Protein 2BGO (pdb70)

Secondary structure (DSSP, 8-state):
-EEEEGGGSEEETT-EE-SS-EE--STT-EEEEEE---SSEEEEEEEEE---SSEEEEEEEETTEEEEEEEES--S-EEEEEEEEE-SS-EEEEEE--SSS----EEEEEEEEE--

Structure (mmCIF, N/CA/C/O backbone):
data_2BGO
#
_entry.id   2BGO
#
_cell.length_a   1.000
_cell.length_b   1.000
_cell.length_c   1.000
_cell.angle_alpha   90.00
_cell.angle_beta   90.00
_cell.angle_gamma   90.00
#
_symmetry.space_group_name_H-M   'P 1'
#
loop_
_atom_site.group_PDB
_atom_site.id
_atom_site.type_symbol
_atom_site.label_atom_id
_atom_site.label_alt_id
_atom_site.label_comp_id
_atom_site.label_asym_id
_atom_site.label_entity_id
_atom_site.label_seq_id
_atom_site.pdbx_PDB_ins_code
_atom_site.Cartn_x
_atom_site.Cartn_y
_atom_site.Cartn_z
_atom_site.occupancy
_atom_site.B_iso_or_equiv
_atom_site.auth_seq_id
_atom_site.auth_comp_id
_atom_site.auth_asym_id
_atom_site.auth_atom_id
_atom_site.pdbx_PDB_model_num
ATOM 1 N N . SER A 1 8 ? 7.529 -8.388 2.938 1.00 0.00 8 SER A N 1
ATOM 2 C CA . SER A 1 8 ? 7.237 -6.992 2.623 1.00 0.00 8 SER A CA 1
ATOM 3 C C . SER A 1 8 ? 7.944 -6.552 1.343 1.00 0.00 8 SER A C 1
ATOM 4 O O . SER A 1 8 ? 9.163 -6.674 1.223 1.00 0.00 8 SER A O 1
ATOM 12 N N . TRP A 1 9 ? 7.173 -6.030 0.391 1.00 0.00 9 TRP A N 1
ATOM 13 C CA . TRP A 1 9 ? 7.734 -5.562 -0.877 1.00 0.00 9 TRP A CA 1
ATOM 14 C C . TRP A 1 9 ? 7.252 -4.157 -1.208 1.00 0.00 9 TRP A C 1
ATOM 15 O O . TRP A 1 9 ? 6.125 -3.785 -0.890 1.00 0.00 9 TRP A O 1
ATOM 36 N N . THR A 1 10 ? 8.113 -3.385 -1.863 1.00 0.00 10 THR A N 1
ATOM 37 C CA . THR A 1 10 ? 7.774 -2.023 -2.253 1.00 0.00 10 THR A CA 1
ATOM 38 C C . THR A 1 10 ? 7.268 -1.990 -3.689 1.00 0.00 10 THR A C 1
ATOM 39 O O . THR A 1 10 ? 8.056 -1.962 -4.634 1.00 0.00 10 THR A O 1
ATOM 50 N N . TYR A 1 11 ? 5.950 -1.992 -3.850 1.00 0.00 11 TYR A N 1
ATOM 51 C CA . TYR A 1 11 ? 5.350 -1.960 -5.176 1.00 0.00 11 TYR A CA 1
ATOM 52 C C . TYR A 1 11 ? 5.468 -0.563 -5.777 1.00 0.00 11 TYR A C 1
ATOM 53 O O . TYR A 1 11 ? 4.653 0.313 -5.492 1.00 0.00 11 TYR A O 1
ATOM 71 N N . THR A 1 12 ? 6.486 -0.357 -6.610 1.00 0.00 12 THR A N 1
ATOM 72 C CA . THR A 1 12 ? 6.701 0.941 -7.245 1.00 0.00 12 THR A CA 1
ATOM 73 C C . THR A 1 12 ? 5.419 1.432 -7.916 1.00 0.00 12 THR A C 1
ATOM 74 O O . THR A 1 12 ? 4.759 0.680 -8.634 1.00 0.00 12 THR A O 1
ATOM 85 N N . ALA A 1 13 ? 5.060 2.687 -7.665 1.00 0.00 13 ALA A N 1
ATOM 86 C CA . ALA A 1 13 ? 3.844 3.261 -8.233 1.00 0.00 13 ALA A CA 1
ATOM 87 C C . ALA A 1 13 ? 3.967 3.500 -9.734 1.00 0.00 13 ALA A C 1
ATOM 88 O O . ALA A 1 13 ? 2.960 3.680 -10.419 1.00 0.00 13 ALA A O 1
ATOM 95 N N . ALA A 1 14 ? 5.190 3.494 -10.251 1.00 0.00 14 ALA A N 1
ATOM 96 C CA . ALA A 1 14 ? 5.396 3.703 -11.677 1.00 0.00 14 ALA A CA 1
ATOM 97 C C . ALA A 1 14 ? 4.895 2.505 -12.472 1.00 0.00 14 ALA A C 1
ATOM 98 O O . ALA A 1 14 ? 4.475 2.641 -13.621 1.00 0.00 14 ALA A O 1
ATOM 105 N N . SER A 1 15 ? 4.915 1.336 -11.841 1.00 0.00 15 SER A N 1
ATOM 106 C CA . SER A 1 15 ? 4.433 0.121 -12.480 1.00 0.00 15 SER A CA 1
ATOM 107 C C . SER A 1 15 ? 2.907 0.071 -12.415 1.00 0.00 15 SER A C 1
ATOM 108 O O . SER A 1 15 ? 2.273 -0.781 -13.036 1.00 0.00 15 SER A O 1
ATOM 116 N N . ALA A 1 16 ? 2.330 1.003 -11.656 1.00 0.00 16 ALA A N 1
ATOM 117 C CA . ALA A 1 16 ? 0.886 1.091 -11.498 1.00 0.00 16 ALA A CA 1
ATOM 118 C C . ALA A 1 16 ? 0.280 1.989 -12.571 1.00 0.00 16 ALA A C 1
ATOM 119 O O . ALA A 1 16 ? 0.966 2.399 -13.508 1.00 0.00 16 ALA A O 1
ATOM 126 N N . SER A 1 17 ? -1.004 2.297 -12.428 1.00 0.00 17 SER A N 1
ATOM 127 C CA . SER A 1 17 ? -1.691 3.153 -13.385 1.00 0.00 17 SER A CA 1
ATOM 128 C C . SER A 1 17 ? -1.949 4.533 -12.786 1.00 0.00 17 SER A C 1
ATOM 129 O O . SER A 1 17 ? -2.853 4.707 -11.969 1.00 0.00 17 SER A O 1
ATOM 137 N N . ILE A 1 18 ? -1.151 5.510 -13.202 1.00 0.00 18 ILE A N 1
ATOM 138 C CA . ILE A 1 18 ? -1.292 6.876 -12.712 1.00 0.00 18 ILE A CA 1
ATOM 139 C C . ILE A 1 18 ? -2.418 7.593 -13.459 1.00 0.00 18 ILE A C 1
ATOM 140 O O . ILE A 1 18 ? -2.208 8.144 -14.540 1.00 0.00 18 ILE A O 1
ATOM 156 N N . THR A 1 19 ? -3.613 7.574 -12.877 1.00 0.00 19 THR A N 1
ATOM 157 C CA . THR A 1 19 ? -4.771 8.216 -13.489 1.00 0.00 19 THR A CA 1
ATOM 158 C C . THR A 1 19 ? -4.918 9.652 -12.999 1.00 0.00 19 THR A C 1
ATOM 159 O O . THR A 1 19 ? -4.923 9.909 -11.796 1.00 0.00 19 THR A O 1
ATOM 170 N N . ALA A 1 20 ? -5.038 10.586 -13.940 1.00 0.00 20 ALA A N 1
ATOM 171 C CA . ALA A 1 20 ? -5.186 11.999 -13.602 1.00 0.00 20 ALA A CA 1
ATOM 172 C C . ALA A 1 20 ? -6.235 12.197 -12.508 1.00 0.00 20 ALA A C 1
ATOM 173 O O . ALA A 1 20 ? -7.215 11.454 -12.442 1.00 0.00 20 ALA A O 1
ATOM 180 N N . PRO A 1 21 ? -6.045 13.195 -11.622 1.00 0.00 21 PRO A N 1
ATOM 181 C CA . PRO A 1 21 ? -4.894 14.111 -11.654 1.00 0.00 21 PRO A CA 1
ATOM 182 C C . PRO A 1 21 ? -3.593 13.476 -11.162 1.00 0.00 21 PRO A C 1
ATOM 183 O O . PRO A 1 21 ? -2.594 14.172 -10.980 1.00 0.00 21 PRO A O 1
ATOM 194 N N . ALA A 1 22 ? -3.597 12.162 -10.949 1.00 0.00 22 ALA A N 1
ATOM 195 C CA . ALA A 1 22 ? -2.398 11.476 -10.483 1.00 0.00 22 ALA A CA 1
ATOM 196 C C . ALA A 1 22 ? -1.260 11.667 -11.475 1.00 0.00 22 ALA A C 1
ATOM 197 O O . ALA A 1 22 ? -1.479 11.701 -12.686 1.00 0.00 22 ALA A O 1
ATOM 204 N N . GLN A 1 23 ? -0.047 11.802 -10.958 1.00 0.00 23 GLN A N 1
ATOM 205 C CA . GLN A 1 23 ? 1.119 12.003 -11.807 1.00 0.00 23 GLN A CA 1
ATOM 20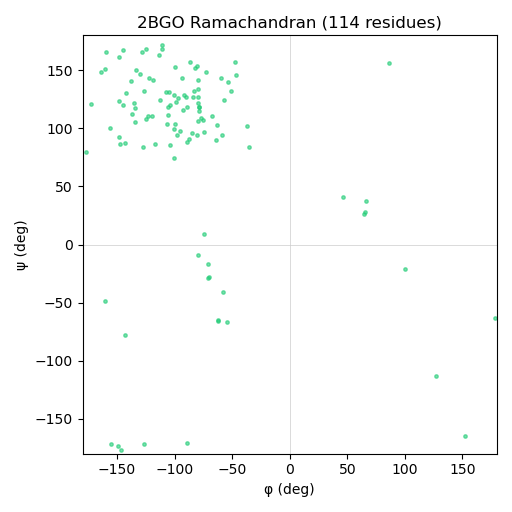6 C C . GLN A 1 23 ? 2.347 11.304 -11.239 1.00 0.00 23 GLN A C 1
ATOM 207 O O . GLN A 1 23 ? 2.783 11.595 -10.125 1.00 0.00 23 GLN A O 1
ATOM 221 N N . LEU A 1 24 ? 2.901 10.380 -12.016 1.00 0.00 24 LEU A N 1
ATOM 222 C CA . LEU A 1 24 ? 4.077 9.635 -11.604 1.00 0.00 24 LEU A CA 1
ATOM 223 C C . LEU A 1 24 ? 5.343 10.466 -11.793 1.00 0.00 24 LEU A C 1
ATOM 224 O O . LEU A 1 24 ? 5.718 10.798 -12.918 1.00 0.00 24 LEU A O 1
ATOM 240 N N . VAL A 1 25 ? 5.998 10.795 -10.685 1.00 0.00 25 VAL A N 1
ATOM 241 C CA . VAL A 1 25 ? 7.224 11.584 -10.725 1.00 0.00 25 VAL A CA 1
ATOM 242 C C . VAL A 1 25 ? 8.286 10.986 -9.810 1.00 0.00 25 VAL A C 1
ATOM 243 O O . VAL A 1 25 ? 8.098 10.904 -8.596 1.00 0.00 25 VAL A O 1
ATOM 256 N N . GLY A 1 26 ? 9.401 10.566 -10.400 1.00 0.00 26 GLY A N 1
ATOM 257 C CA . GLY A 1 26 ? 10.473 9.977 -9.620 1.00 0.00 26 GLY A CA 1
ATOM 258 C C . GLY A 1 26 ? 10.074 8.651 -9.004 1.00 0.00 26 GLY A C 1
ATOM 259 O O . GLY A 1 26 ? 10.459 8.341 -7.877 1.00 0.00 26 GLY A O 1
ATOM 263 N N . ASN A 1 27 ? 9.298 7.868 -9.746 1.00 0.00 27 ASN A N 1
ATOM 264 C CA . ASN A 1 27 ? 8.840 6.567 -9.270 1.00 0.00 27 ASN A CA 1
ATOM 265 C C . ASN A 1 27 ? 7.902 6.721 -8.076 1.00 0.00 27 ASN A C 1
ATOM 266 O O . ASN A 1 27 ? 7.809 5.832 -7.230 1.00 0.00 27 ASN A O 1
ATOM 277 N N . VAL A 1 28 ? 7.209 7.855 -8.014 1.00 0.00 28 VAL A N 1
ATOM 278 C CA . VAL A 1 28 ? 6.281 8.124 -6.923 1.00 0.00 28 VAL A CA 1
ATOM 279 C C . VAL A 1 28 ? 4.964 8.688 -7.447 1.00 0.00 28 VAL A C 1
ATOM 280 O O . VAL A 1 28 ? 4.889 9.854 -7.835 1.00 0.00 28 VAL A O 1
ATOM 293 N N . GLY A 1 29 ? 3.924 7.859 -7.448 1.00 0.00 29 GLY A N 1
ATOM 294 C CA . GLY A 1 29 ? 2.626 8.305 -7.919 1.00 0.00 29 GLY A CA 1
ATOM 295 C C . GLY A 1 29 ? 1.943 9.192 -6.908 1.00 0.00 29 GLY A C 1
ATOM 296 O O . GLY A 1 29 ? 1.480 8.721 -5.879 1.00 0.00 29 GLY A O 1
ATOM 300 N N . GLU A 1 30 ? 1.889 10.481 -7.192 1.00 0.00 30 GLU A N 1
ATOM 301 C CA . GLU A 1 30 ? 1.267 11.430 -6.276 1.00 0.00 30 GLU A CA 1
ATOM 302 C C . GLU A 1 30 ? -0.088 11.889 -6.786 1.00 0.00 30 GLU A C 1
ATOM 303 O O . GLU A 1 30 ? -0.191 12.498 -7.851 1.00 0.00 30 GLU A O 1
ATOM 315 N N . LEU A 1 31 ? -1.128 11.599 -6.012 1.00 0.00 31 LEU A N 1
ATOM 316 C CA . LEU A 1 31 ? -2.477 11.990 -6.380 1.00 0.00 31 LEU A CA 1
ATOM 317 C C . LEU A 1 31 ? -2.717 13.449 -6.016 1.00 0.00 31 LEU A C 1
ATOM 318 O O . LEU A 1 31 ? -2.075 13.979 -5.106 1.00 0.00 31 LEU A O 1
ATOM 334 N N . GLN A 1 32 ? -3.631 14.102 -6.727 1.00 0.00 32 GLN A N 1
ATOM 335 C CA . GLN A 1 32 ? -3.917 15.509 -6.464 1.00 0.00 32 GLN A CA 1
ATOM 336 C C . GLN A 1 32 ? -5.400 15.824 -6.618 1.00 0.00 32 GLN A C 1
ATOM 337 O O . GLN A 1 32 ? -5.848 16.237 -7.686 1.00 0.00 32 GLN A O 1
ATOM 351 N N . GLY A 1 33 ? -6.156 15.635 -5.544 1.00 0.00 33 GLY A N 1
ATOM 352 C CA . GLY A 1 33 ? -7.581 15.906 -5.583 1.00 0.00 33 GLY A CA 1
ATOM 353 C C . GLY A 1 33 ? -8.366 14.721 -6.098 1.00 0.00 33 GLY A C 1
ATOM 354 O O . GLY A 1 33 ? -7.825 13.883 -6.818 1.00 0.00 33 GLY A O 1
ATOM 358 N N . ALA A 1 34 ? -9.644 14.644 -5.736 1.00 0.00 34 ALA A N 1
ATOM 359 C CA . ALA A 1 34 ? -10.490 13.543 -6.181 1.00 0.00 34 ALA A CA 1
ATOM 360 C C . ALA A 1 34 ? -10.323 13.315 -7.684 1.00 0.00 34 ALA A C 1
ATOM 361 O O . ALA A 1 34 ? -9.904 14.216 -8.412 1.00 0.00 34 ALA A O 1
ATOM 368 N N . GLY A 1 35 ? -10.643 12.112 -8.141 1.00 0.00 35 GLY A N 1
ATOM 369 C CA . GLY A 1 35 ? -10.510 11.796 -9.551 1.00 0.00 35 GLY A CA 1
ATOM 370 C C . GLY A 1 35 ? -9.248 11.006 -9.856 1.00 0.00 35 GLY A C 1
ATOM 371 O O . GLY A 1 35 ? -9.160 10.345 -10.891 1.00 0.00 35 GLY A O 1
ATOM 375 N N . SER A 1 36 ? -8.267 11.078 -8.959 1.00 0.00 36 SER A N 1
ATOM 376 C CA . SER A 1 36 ? -7.007 10.366 -9.148 1.00 0.00 36 SER A CA 1
ATOM 377 C C . SER A 1 36 ? -7.140 8.911 -8.719 1.00 0.00 36 SER A C 1
ATOM 378 O O . SER A 1 36 ? -7.952 8.585 -7.853 1.00 0.00 36 SER A O 1
ATOM 386 N N . ALA A 1 37 ? -6.342 8.038 -9.325 1.00 0.00 37 ALA A N 1
ATOM 387 C CA . ALA A 1 37 ? -6.388 6.621 -8.991 1.00 0.00 37 ALA A CA 1
ATOM 388 C C . ALA A 1 37 ? -5.083 5.911 -9.329 1.00 0.00 37 ALA A C 1
ATOM 389 O O . ALA A 1 37 ? -4.845 5.534 -10.477 1.00 0.00 37 ALA A O 1
ATOM 396 N N . VAL A 1 38 ? -4.260 5.697 -8.310 1.00 0.00 38 VAL A N 1
ATOM 397 C CA . VAL A 1 38 ? -2.995 4.991 -8.481 1.00 0.00 38 VAL A CA 1
ATOM 398 C C . VAL A 1 38 ? -3.251 3.504 -8.287 1.00 0.00 38 VAL A C 1
ATOM 399 O O . VAL A 1 38 ? -3.167 2.990 -7.173 1.00 0.00 38 VAL A O 1
ATOM 412 N N . ILE A 1 39 ? -3.600 2.821 -9.370 1.00 0.00 39 ILE A N 1
ATOM 413 C CA . ILE A 1 39 ? -3.913 1.402 -9.296 1.00 0.00 39 ILE A CA 1
ATOM 414 C C . ILE A 1 39 ? -2.687 0.525 -9.513 1.00 0.00 39 ILE A C 1
ATOM 415 O O . ILE A 1 39 ? -1.971 0.661 -10.505 1.00 0.00 39 ILE A O 1
ATOM 431 N N . TRP A 1 40 ? -2.466 -0.385 -8.573 1.00 0.00 40 TRP A N 1
ATOM 432 C CA . TRP A 1 40 ? -1.344 -1.310 -8.635 1.00 0.00 40 TRP A CA 1
ATOM 433 C C . TRP A 1 40 ? -1.802 -2.679 -9.131 1.00 0.00 40 TRP A C 1
ATOM 434 O O . TRP A 1 40 ? -2.751 -3.254 -8.598 1.00 0.00 40 TRP A O 1
ATOM 455 N N . ASN A 1 41 ? -1.120 -3.201 -10.143 1.00 0.00 41 ASN A N 1
ATOM 456 C CA . ASN A 1 41 ? -1.459 -4.508 -10.694 1.00 0.00 41 ASN A CA 1
ATOM 457 C C . ASN A 1 41 ? -0.427 -5.546 -10.267 1.00 0.00 41 ASN A C 1
ATOM 458 O O . ASN A 1 41 ? 0.729 -5.493 -10.687 1.00 0.00 41 ASN A O 1
ATOM 469 N N . VAL A 1 42 ? -0.847 -6.484 -9.423 1.00 0.00 42 VAL A N 1
ATOM 470 C CA . VAL A 1 42 ? 0.052 -7.524 -8.936 1.00 0.00 42 VAL A CA 1
ATOM 471 C C . VAL A 1 42 ? -0.693 -8.832 -8.683 1.00 0.00 42 VAL A C 1
ATOM 472 O O . VAL A 1 42 ? -1.918 -8.848 -8.561 1.00 0.00 42 VAL A O 1
ATOM 485 N N . ASP A 1 43 ? 0.058 -9.926 -8.605 1.00 0.00 43 ASP A N 1
ATOM 486 C CA . ASP A 1 43 ? -0.524 -11.241 -8.366 1.00 0.00 43 ASP A CA 1
ATOM 487 C C . ASP A 1 43 ? -0.117 -11.779 -6.996 1.00 0.00 43 ASP A C 1
ATOM 488 O O . ASP A 1 43 ? 1.070 -11.878 -6.685 1.00 0.00 43 ASP A O 1
ATOM 497 N N . VAL A 1 44 ? -1.109 -12.126 -6.182 1.00 0.00 44 VAL A N 1
ATOM 498 C CA . VAL A 1 44 ? -0.852 -12.656 -4.845 1.00 0.00 44 VAL A CA 1
ATOM 499 C C . VAL A 1 44 ? 0.037 -13.899 -4.904 1.00 0.00 44 VAL A C 1
ATOM 500 O O . VAL A 1 44 ? -0.289 -14.871 -5.586 1.00 0.00 44 VAL A O 1
ATOM 513 N N . PRO A 1 45 ? 1.179 -13.882 -4.192 1.00 0.00 45 PRO A N 1
ATOM 514 C CA . PRO A 1 45 ? 2.117 -15.012 -4.175 1.00 0.00 45 PRO A CA 1
ATOM 515 C C . PRO A 1 45 ? 1.504 -16.289 -3.603 1.00 0.00 45 PRO A C 1
ATOM 516 O O . PRO A 1 45 ? 1.345 -17.281 -4.314 1.00 0.00 45 PRO A O 1
ATOM 527 N N . VAL A 1 46 ? 1.176 -16.268 -2.313 1.00 0.00 46 VAL A N 1
ATOM 528 C CA . VAL A 1 46 ? 0.598 -17.438 -1.653 1.00 0.00 46 VAL A CA 1
ATOM 529 C C . VAL A 1 46 ? -0.705 -17.103 -0.933 1.00 0.00 46 VAL A C 1
ATOM 530 O O . VAL A 1 46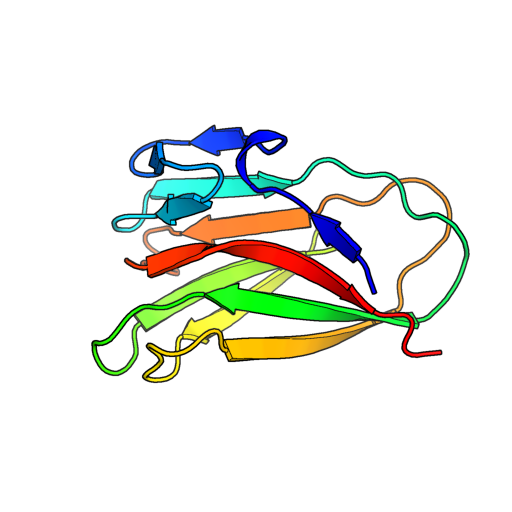 ? -1.239 -16.001 -1.063 1.00 0.00 46 VAL A O 1
ATOM 543 N N . THR A 1 47 ? -1.207 -18.071 -0.170 1.00 0.00 47 THR A N 1
ATOM 544 C CA . THR A 1 47 ? -2.442 -17.903 0.584 1.00 0.00 47 THR A CA 1
ATOM 545 C C . THR A 1 47 ? -2.141 -17.544 2.037 1.00 0.00 47 THR A C 1
ATOM 546 O O . THR A 1 47 ? -1.921 -18.423 2.870 1.00 0.00 47 THR A O 1
ATOM 557 N N . GLY A 1 48 ? -2.132 -16.249 2.335 1.00 0.00 48 GLY A N 1
ATOM 558 C CA . GLY A 1 48 ? -1.855 -15.802 3.689 1.00 0.00 48 GLY A CA 1
ATOM 559 C C . GLY A 1 48 ? -2.367 -14.400 3.952 1.00 0.00 48 GLY A C 1
ATOM 560 O O . GLY A 1 48 ? -2.706 -13.673 3.018 1.00 0.00 48 GLY A O 1
ATOM 564 N N . GLU A 1 49 ? -2.427 -14.018 5.224 1.00 0.00 49 GLU A N 1
ATOM 565 C CA . GLU A 1 49 ? -2.905 -12.692 5.596 1.00 0.00 49 GLU A CA 1
ATOM 566 C C . GLU A 1 49 ? -1.838 -11.636 5.351 1.00 0.00 49 GLU A C 1
ATOM 567 O O . GLU A 1 49 ? -0.843 -11.567 6.072 1.00 0.00 49 GLU A O 1
ATOM 579 N N . TYR A 1 50 ? -2.054 -10.806 4.337 1.00 0.00 50 TYR A N 1
ATOM 580 C CA . TYR A 1 50 ? -1.111 -9.746 4.014 1.00 0.00 50 TYR A CA 1
ATOM 581 C C . TYR A 1 50 ? -1.654 -8.404 4.481 1.00 0.00 50 TYR A C 1
ATOM 582 O O . TYR A 1 50 ? -2.726 -7.971 4.057 1.00 0.00 50 TYR A O 1
ATOM 600 N N . ARG A 1 51 ? -0.915 -7.755 5.365 1.00 0.00 51 ARG A N 1
ATOM 601 C CA . ARG A 1 51 ? -1.329 -6.469 5.898 1.00 0.00 51 ARG A CA 1
ATOM 602 C C . ARG A 1 51 ? -0.912 -5.336 4.961 1.00 0.00 51 ARG A C 1
ATOM 603 O O . ARG A 1 51 ? 0.250 -5.233 4.566 1.00 0.00 51 ARG A O 1
ATOM 624 N N . ILE A 1 52 ? -1.885 -4.508 4.591 1.00 0.00 52 ILE A N 1
ATOM 625 C CA . ILE A 1 52 ? -1.659 -3.395 3.677 1.00 0.00 52 ILE A CA 1
ATOM 626 C C . ILE A 1 52 ? -1.009 -2.201 4.364 1.00 0.00 52 ILE A C 1
ATOM 627 O O . ILE A 1 52 ? -1.577 -1.599 5.274 1.00 0.00 52 ILE A O 1
ATOM 643 N N . ASN A 1 53 ? 0.178 -1.852 3.888 1.00 0.00 53 ASN A N 1
ATOM 644 C CA . ASN A 1 53 ? 0.919 -0.715 4.409 1.00 0.00 53 ASN A CA 1
ATOM 645 C C . ASN A 1 53 ? 1.152 0.286 3.285 1.00 0.00 53 ASN A C 1
ATOM 646 O O . ASN A 1 53 ? 1.912 0.015 2.355 1.00 0.00 53 ASN A O 1
ATOM 657 N N . LEU A 1 54 ? 0.485 1.435 3.355 1.00 0.00 54 LEU A N 1
ATOM 658 C CA . LEU A 1 54 ? 0.626 2.443 2.311 1.00 0.00 54 LEU A CA 1
ATOM 659 C C . LEU A 1 54 ? 1.597 3.536 2.722 1.00 0.00 54 LEU A C 1
ATOM 660 O O . LEU A 1 54 ? 1.416 4.205 3.739 1.00 0.00 54 LEU A O 1
ATOM 676 N N . THR A 1 55 ? 2.627 3.709 1.906 1.00 0.00 55 THR A N 1
ATOM 677 C CA . THR A 1 55 ? 3.644 4.722 2.157 1.00 0.00 55 THR A CA 1
ATOM 678 C C . THR A 1 55 ? 3.292 6.018 1.435 1.00 0.00 55 THR A C 1
ATOM 679 O O . THR A 1 55 ? 3.230 6.057 0.206 1.00 0.00 55 THR A O 1
ATOM 690 N N . TRP A 1 56 ? 3.048 7.073 2.205 1.00 0.00 56 TRP A N 1
ATOM 691 C CA . TRP A 1 56 ? 2.687 8.365 1.633 1.00 0.00 56 TRP A CA 1
ATOM 692 C C . TRP A 1 56 ? 3.261 9.517 2.456 1.00 0.00 56 TRP A C 1
ATOM 693 O O . TRP A 1 56 ? 3.734 9.319 3.576 1.00 0.00 56 TRP A O 1
ATOM 714 N N . SER A 1 57 ? 3.220 10.719 1.888 1.00 0.00 57 SER A N 1
ATOM 715 C CA . SER A 1 57 ? 3.738 11.910 2.559 1.00 0.00 57 SER A CA 1
ATOM 716 C C . SER A 1 57 ? 2.952 13.151 2.148 1.00 0.00 57 SER A C 1
ATOM 717 O O . SER A 1 57 ? 3.270 13.796 1.149 1.00 0.00 57 SER A O 1
ATOM 725 N N . SER A 1 58 ? 1.926 13.482 2.925 1.00 0.00 58 SER A N 1
ATOM 726 C CA . SER A 1 58 ? 1.097 14.648 2.641 1.00 0.00 58 SER A CA 1
ATOM 727 C C . SER A 1 58 ? 0.997 15.556 3.863 1.00 0.00 58 SER A C 1
ATOM 728 O O . SER A 1 58 ? 0.038 15.477 4.631 1.00 0.00 58 SER A O 1
ATOM 736 N N . PRO A 1 59 ? 1.994 16.430 4.060 1.00 0.00 59 PRO A N 1
ATOM 737 C CA . PRO A 1 59 ? 2.022 17.355 5.198 1.00 0.00 59 PRO A CA 1
ATOM 738 C C . PRO A 1 59 ? 0.877 18.362 5.151 1.00 0.00 59 PRO A C 1
ATOM 739 O O . PRO A 1 59 ? 1.012 19.441 4.573 1.00 0.00 59 PRO A O 1
ATOM 750 N N . TYR A 1 60 ? -0.251 18.007 5.761 1.00 0.00 60 TYR A N 1
ATOM 751 C CA . TYR A 1 60 ? -1.412 18.889 5.782 1.00 0.00 60 TYR A CA 1
ATOM 752 C C . TYR A 1 60 ? -2.154 18.799 7.114 1.00 0.00 60 TYR A C 1
ATOM 753 O O . TYR A 1 60 ? -2.023 19.678 7.965 1.00 0.00 60 TYR A O 1
ATOM 771 N N . SER A 1 61 ? -2.935 17.735 7.289 1.00 0.00 61 SER A N 1
ATOM 772 C CA . SER A 1 61 ? -3.697 17.543 8.521 1.00 0.00 61 SER A CA 1
ATOM 773 C C . SER A 1 61 ? -4.539 16.272 8.454 1.00 0.00 61 SER A C 1
ATOM 774 O O . SER A 1 61 ? -4.339 15.342 9.234 1.00 0.00 61 SER A O 1
ATOM 782 N N . SER A 1 62 ? -5.483 16.238 7.521 1.00 0.00 62 SER A N 1
ATOM 783 C CA . SER A 1 62 ? -6.353 15.079 7.363 1.00 0.00 62 SER A CA 1
ATOM 784 C C . SER A 1 62 ? -7.231 15.206 6.121 1.00 0.00 62 SER A C 1
ATOM 785 O O . SER A 1 62 ? -8.009 16.152 5.988 1.00 0.00 62 SER A O 1
ATOM 793 N N . LYS A 1 63 ? -7.102 14.239 5.219 1.00 0.00 63 LYS A N 1
ATOM 794 C CA . LYS A 1 63 ? -7.881 14.217 3.984 1.00 0.00 63 LYS A CA 1
ATOM 795 C C . LYS A 1 63 ? -8.886 13.072 4.017 1.00 0.00 63 LYS A C 1
ATOM 796 O O . LYS A 1 63 ? -8.849 12.239 4.921 1.00 0.00 63 LYS A O 1
ATOM 815 N N . VAL A 1 64 ? -9.783 13.025 3.034 1.00 0.00 64 VAL A N 1
ATOM 816 C CA . VAL A 1 64 ? -10.784 11.964 2.977 1.00 0.00 64 VAL A CA 1
ATOM 817 C C . VAL A 1 64 ? -10.592 11.128 1.720 1.00 0.00 64 VAL A C 1
ATOM 818 O O . VAL A 1 64 ? -11.190 11.410 0.689 1.00 0.00 64 VAL A O 1
ATOM 831 N N . ASN A 1 65 ? -9.733 10.116 1.803 1.00 0.00 65 ASN A N 1
ATOM 832 C CA . ASN A 1 65 ? -9.440 9.269 0.650 1.00 0.00 65 ASN A CA 1
ATOM 833 C C . ASN A 1 65 ? -9.987 7.856 0.807 1.00 0.00 65 ASN A C 1
ATOM 834 O O . ASN A 1 65 ? -10.379 7.439 1.897 1.00 0.00 65 ASN A O 1
ATOM 845 N N . THR A 1 66 ? -9.970 7.118 -0.299 1.00 0.00 66 THR A N 1
ATOM 846 C CA . THR A 1 66 ? -10.419 5.734 -0.318 1.00 0.00 66 THR A CA 1
ATOM 847 C C . THR A 1 66 ? -9.291 4.851 -0.838 1.00 0.00 66 THR A C 1
ATOM 848 O O . THR A 1 66 ? -8.933 4.914 -2.014 1.00 0.00 66 THR A O 1
ATOM 859 N N . LEU A 1 67 ? -8.725 4.044 0.046 1.00 0.00 67 LEU A N 1
ATOM 860 C CA . LEU A 1 67 ? -7.627 3.162 -0.320 1.00 0.00 67 LEU A CA 1
ATOM 861 C C . LEU A 1 67 ? -8.146 1.915 -1.030 1.00 0.00 67 LEU A C 1
ATOM 862 O O . LEU A 1 67 ? -9.038 1.228 -0.532 1.00 0.00 67 LEU A O 1
ATOM 878 N N . VAL A 1 68 ? -7.589 1.641 -2.206 1.00 0.00 68 VAL A N 1
ATOM 879 C CA . VAL A 1 68 ? -7.999 0.490 -3.003 1.00 0.00 68 VAL A CA 1
ATOM 880 C C . VAL A 1 68 ? -7.032 -0.677 -2.835 1.00 0.00 68 VAL A C 1
ATOM 881 O O . VAL A 1 68 ? -5.939 -0.672 -3.396 1.00 0.00 68 VAL A O 1
ATOM 894 N N . MET A 1 69 ? -7.440 -1.678 -2.063 1.00 0.00 69 MET A N 1
ATOM 895 C CA . MET A 1 69 ? -6.601 -2.848 -1.832 1.00 0.00 69 MET A CA 1
ATOM 896 C C . MET A 1 69 ? -7.425 -4.134 -1.888 1.00 0.00 69 MET A C 1
ATOM 897 O O . MET A 1 69 ? -8.558 -4.179 -1.410 1.00 0.00 69 MET A O 1
ATOM 911 N N . ASP A 1 70 ? -6.841 -5.174 -2.482 1.00 0.00 70 ASP A N 1
ATOM 912 C CA . ASP A 1 70 ? -7.498 -6.474 -2.618 1.00 0.00 70 ASP A CA 1
ATOM 913 C C . ASP A 1 70 ? -8.940 -6.332 -3.100 1.00 0.00 70 ASP A C 1
ATOM 914 O O . ASP A 1 70 ? -9.834 -7.036 -2.631 1.00 0.00 70 ASP A O 1
ATOM 923 N N . GLY A 1 71 ? -9.156 -5.425 -4.047 1.00 0.00 71 GLY A N 1
ATOM 924 C CA . GLY A 1 71 ? -10.488 -5.219 -4.585 1.00 0.00 71 GLY A CA 1
ATOM 925 C C . GLY A 1 71 ? -11.463 -4.687 -3.552 1.00 0.00 71 GLY A C 1
ATOM 926 O O . GLY A 1 71 ? -12.670 -4.899 -3.665 1.00 0.00 71 GLY A O 1
ATOM 930 N N . THR A 1 72 ? -10.941 -3.999 -2.543 1.00 0.00 72 THR A N 1
ATOM 931 C CA . THR A 1 72 ? -11.780 -3.441 -1.489 1.00 0.00 72 THR A CA 1
ATOM 932 C C . THR A 1 72 ? -11.654 -1.926 -1.434 1.00 0.00 72 THR A C 1
ATOM 933 O O . THR A 1 72 ? -10.569 -1.373 -1.613 1.00 0.00 72 THR A O 1
ATOM 944 N N . ALA A 1 73 ? -12.772 -1.264 -1.176 1.00 0.00 73 ALA A N 1
ATOM 945 C CA . ALA A 1 73 ? -12.798 0.185 -1.085 1.00 0.00 73 ALA A CA 1
ATOM 946 C C . ALA A 1 73 ? -12.789 0.628 0.372 1.00 0.00 73 ALA A C 1
ATOM 947 O O . ALA A 1 73 ? -13.810 1.061 0.908 1.00 0.00 73 ALA A O 1
ATOM 954 N N . LEU A 1 74 ? -11.632 0.506 1.015 1.00 0.00 74 LEU A N 1
ATOM 955 C CA . LEU A 1 74 ? -11.497 0.882 2.412 1.00 0.00 74 LEU A CA 1
ATOM 956 C C . LEU A 1 74 ? -11.351 2.392 2.559 1.00 0.00 74 LEU A C 1
ATOM 957 O O . LEU A 1 74 ? -10.308 2.966 2.245 1.00 0.00 74 LEU A O 1
ATOM 973 N N . SER A 1 75 ? -12.414 3.029 3.034 1.00 0.00 75 SER A N 1
ATOM 974 C CA . SER A 1 75 ? -12.425 4.473 3.222 1.00 0.00 75 SER A CA 1
ATOM 975 C C . SER A 1 75 ? -11.775 4.859 4.547 1.00 0.00 75 SER A C 1
ATOM 976 O O . SER A 1 75 ? -12.084 4.287 5.593 1.00 0.00 75 SER A O 1
ATOM 984 N N . TYR A 1 76 ? -10.876 5.834 4.492 1.00 0.00 76 TYR A N 1
ATOM 985 C CA . TYR A 1 76 ? -10.180 6.303 5.682 1.00 0.00 76 TYR A CA 1
ATOM 986 C C . TYR A 1 76 ? -9.598 7.694 5.451 1.00 0.00 76 TYR A C 1
ATOM 987 O O . TYR A 1 76 ? -9.268 8.061 4.321 1.00 0.00 76 TYR A O 1
ATOM 1005 N N . ALA A 1 77 ? -9.477 8.468 6.523 1.00 0.00 77 ALA A N 1
ATOM 1006 C CA . ALA A 1 77 ? -8.938 9.817 6.426 1.00 0.00 77 ALA A CA 1
ATOM 1007 C C . ALA A 1 77 ? -7.421 9.817 6.585 1.00 0.00 77 ALA A C 1
ATOM 1008 O O . ALA A 1 77 ? -6.894 9.416 7.622 1.00 0.00 77 ALA A O 1
ATOM 1015 N N . PHE A 1 78 ? -6.724 10.270 5.547 1.00 0.00 78 PHE A N 1
ATOM 1016 C CA . PHE A 1 78 ? -5.266 10.323 5.567 1.00 0.00 78 PHE A CA 1
ATOM 1017 C C . PHE A 1 78 ? -4.767 11.187 6.723 1.00 0.00 78 PHE A C 1
ATOM 1018 O O . PHE A 1 78 ? -4.653 12.406 6.597 1.00 0.00 78 PHE A O 1
ATOM 1035 N N . ALA A 1 79 ? -4.475 10.544 7.851 1.00 0.00 79 ALA A N 1
ATOM 1036 C CA . ALA A 1 79 ? -3.993 11.247 9.037 1.00 0.00 79 ALA A CA 1
ATOM 1037 C C . ALA A 1 79 ? -2.780 12.116 8.725 1.00 0.00 79 ALA A C 1
ATOM 1038 O O . ALA A 1 79 ? -1.897 11.714 7.970 1.00 0.00 79 ALA A O 1
ATOM 1045 N N . GLU A 1 80 ? -2.743 13.307 9.323 1.00 0.00 80 GLU A N 1
ATOM 1046 C CA . GLU A 1 80 ? -1.637 14.248 9.125 1.00 0.00 80 GLU A CA 1
ATOM 1047 C C . GLU A 1 80 ? -0.297 13.522 9.027 1.00 0.00 80 GLU A C 1
ATOM 1048 O O . GLU A 1 80 ? 0.272 13.111 10.039 1.00 0.00 80 GLU A O 1
ATOM 1060 N N . ALA A 1 81 ? 0.199 13.364 7.804 1.00 0.00 81 ALA A N 1
ATOM 1061 C CA . ALA A 1 81 ? 1.468 12.683 7.583 1.00 0.00 81 ALA A CA 1
ATOM 1062 C C . ALA A 1 81 ? 2.411 13.520 6.728 1.00 0.00 81 ALA A C 1
ATOM 1063 O O . ALA A 1 81 ? 2.005 14.494 6.099 1.00 0.00 81 ALA A O 1
ATOM 1070 N N . THR A 1 82 ? 3.675 13.121 6.718 1.00 0.00 82 THR A N 1
ATOM 1071 C CA . THR A 1 82 ? 4.704 13.808 5.950 1.00 0.00 82 THR A CA 1
ATOM 1072 C C . THR A 1 82 ? 5.892 12.882 5.744 1.00 0.00 82 THR A C 1
ATOM 1073 O O . THR A 1 82 ? 6.379 12.704 4.629 1.00 0.00 82 THR A O 1
ATOM 1084 N N . VAL A 1 83 ? 6.331 12.276 6.838 1.00 0.00 83 VAL A N 1
ATOM 1085 C CA . VAL A 1 83 ? 7.440 11.337 6.813 1.00 0.00 83 VAL A CA 1
ATOM 1086 C C . VAL A 1 83 ? 6.938 9.981 6.335 1.00 0.00 83 VAL A C 1
ATOM 1087 O O . VAL A 1 83 ? 5.833 9.586 6.689 1.00 0.00 83 VAL A O 1
ATOM 1100 N N . PRO A 1 84 ? 7.726 9.250 5.521 1.00 0.00 84 PRO A N 1
ATOM 1101 C CA . PRO A 1 84 ? 7.329 7.938 5.004 1.00 0.00 84 PRO A CA 1
ATOM 1102 C C . PRO A 1 84 ? 6.508 7.126 6.007 1.00 0.00 84 PRO A C 1
ATOM 1103 O O . PRO A 1 84 ? 7.042 6.288 6.734 1.00 0.00 84 PRO A O 1
ATOM 1114 N N . VAL A 1 85 ? 5.204 7.394 6.040 1.00 0.00 85 VAL A N 1
ATOM 1115 C CA . VAL A 1 85 ? 4.293 6.709 6.949 1.00 0.00 85 VAL A CA 1
ATOM 1116 C C . VAL A 1 85 ? 3.588 5.559 6.238 1.00 0.00 85 VAL A C 1
ATOM 1117 O O . VAL A 1 85 ? 2.982 5.746 5.183 1.00 0.00 85 VAL A O 1
ATOM 1130 N N . THR A 1 86 ? 3.676 4.368 6.819 1.00 0.00 86 THR A N 1
ATOM 1131 C CA . THR A 1 86 ? 3.051 3.189 6.234 1.00 0.00 86 THR A CA 1
ATOM 1132 C C . THR A 1 86 ? 1.730 2.864 6.925 1.00 0.00 86 THR A C 1
ATOM 1133 O O . THR A 1 86 ? 1.709 2.255 7.994 1.00 0.00 86 THR A O 1
ATOM 1144 N N . TYR A 1 87 ? 0.628 3.263 6.298 1.00 0.00 87 TYR A N 1
ATOM 1145 C CA . TYR A 1 87 ? -0.699 3.002 6.842 1.00 0.00 87 TYR A CA 1
ATOM 1146 C C . TYR A 1 87 ? -0.943 1.495 6.915 1.00 0.00 87 TYR A C 1
ATOM 1147 O O . TYR A 1 87 ? -1.197 0.850 5.900 1.00 0.00 87 TYR A O 1
ATOM 1165 N N . VAL A 1 88 ? -0.841 0.937 8.116 1.00 0.00 88 VAL A N 1
ATOM 1166 C CA . VAL A 1 88 ? -1.025 -0.497 8.309 1.00 0.00 88 VAL A CA 1
ATOM 1167 C C . VAL A 1 88 ? -2.496 -0.895 8.353 1.00 0.00 88 VAL A C 1
ATOM 1168 O O . VAL A 1 88 ? -3.255 -0.437 9.207 1.00 0.00 88 VAL A O 1
ATOM 1181 N N . GLN A 1 89 ? -2.879 -1.779 7.437 1.00 0.00 89 GLN A N 1
ATOM 1182 C CA . GLN A 1 89 ? -4.242 -2.286 7.367 1.00 0.00 89 GLN A CA 1
ATOM 1183 C C . GLN A 1 89 ? -4.193 -3.785 7.121 1.00 0.00 89 GLN A C 1
ATOM 1184 O O . GLN A 1 89 ? -3.749 -4.229 6.068 1.00 0.00 89 GLN A O 1
ATOM 1198 N N . THR A 1 90 ? -4.618 -4.565 8.101 1.00 0.00 90 THR A N 1
ATOM 1199 C CA . THR A 1 90 ? -4.572 -6.013 7.973 1.00 0.00 90 THR A CA 1
ATOM 1200 C C . THR A 1 90 ? -5.722 -6.546 7.133 1.00 0.00 90 THR A C 1
ATOM 1201 O O . THR A 1 90 ? -6.893 -6.399 7.482 1.00 0.00 90 THR A O 1
ATOM 1212 N N . LYS A 1 91 ? -5.360 -7.174 6.021 1.00 0.00 91 LYS A N 1
ATOM 1213 C CA . LYS A 1 91 ? -6.331 -7.752 5.105 1.00 0.00 91 LYS A CA 1
ATOM 1214 C C . LYS A 1 91 ? -5.882 -9.146 4.687 1.00 0.00 91 LYS A C 1
ATOM 1215 O O . LYS A 1 91 ? -4.794 -9.319 4.136 1.00 0.00 91 LYS A O 1
ATOM 1234 N N . THR A 1 92 ? -6.718 -10.137 4.957 1.00 0.00 92 THR A N 1
ATOM 1235 C CA . THR A 1 92 ? -6.395 -11.507 4.613 1.00 0.00 92 THR A CA 1
ATOM 1236 C C . THR A 1 92 ? -6.370 -11.696 3.101 1.00 0.00 92 THR A C 1
ATOM 1237 O O . THR A 1 92 ? -7.406 -11.636 2.439 1.00 0.00 92 THR A O 1
ATOM 1248 N N . LEU A 1 93 ? -5.176 -11.919 2.560 1.00 0.00 93 LEU A N 1
ATOM 1249 C CA . LEU A 1 93 ? -5.012 -12.112 1.124 1.00 0.00 93 LEU A CA 1
ATOM 1250 C C . LEU A 1 93 ? -5.040 -13.592 0.766 1.00 0.00 93 LEU A C 1
ATOM 1251 O O . LEU A 1 93 ? -4.532 -14.432 1.509 1.00 0.00 93 LEU A O 1
ATOM 1267 N N . SER A 1 94 ? -5.633 -13.902 -0.382 1.00 0.00 94 SER A N 1
ATOM 1268 C CA . SER A 1 94 ? -5.724 -15.272 -0.847 1.00 0.00 94 SER A CA 1
ATOM 1269 C C . SER A 1 94 ? -4.901 -15.473 -2.113 1.00 0.00 94 SER A C 1
ATOM 1270 O O . SER A 1 94 ? -4.526 -14.510 -2.781 1.00 0.00 94 SER A O 1
ATOM 1278 N N . ALA A 1 95 ? -4.626 -16.731 -2.435 1.00 0.00 95 ALA A N 1
ATOM 1279 C CA . ALA A 1 95 ? -3.848 -17.065 -3.620 1.00 0.00 95 ALA A CA 1
ATOM 1280 C C . ALA A 1 95 ? -4.664 -16.845 -4.890 1.00 0.00 95 ALA A C 1
ATOM 1281 O O . ALA A 1 95 ? -5.885 -16.999 -4.889 1.00 0.00 95 ALA A O 1
ATOM 1288 N N . GLY A 1 96 ? -3.981 -16.484 -5.972 1.00 0.00 96 GLY A N 1
ATOM 1289 C CA . GLY A 1 96 ? -4.660 -16.248 -7.233 1.00 0.00 96 GLY A CA 1
ATOM 1290 C C . GLY A 1 96 ? -4.328 -14.893 -7.826 1.00 0.00 96 GLY A C 1
ATOM 1291 O O . GLY A 1 96 ? -3.193 -14.647 -8.232 1.00 0.00 96 GLY A O 1
ATOM 1295 N N . ASN A 1 97 ? -5.322 -14.012 -7.878 1.00 0.00 97 ASN A N 1
ATOM 1296 C CA . ASN A 1 97 ? -5.129 -12.675 -8.428 1.00 0.00 97 ASN A CA 1
ATOM 1297 C C . ASN A 1 97 ? -5.909 -11.637 -7.627 1.00 0.00 97 ASN A C 1
ATOM 1298 O O . ASN A 1 97 ? -7.101 -11.804 -7.370 1.00 0.00 97 ASN A O 1
ATOM 1309 N N . HIS A 1 98 ? -5.226 -10.565 -7.237 1.00 0.00 98 HIS A N 1
ATOM 1310 C CA . HIS A 1 98 ? -5.853 -9.499 -6.466 1.00 0.00 98 HIS A CA 1
ATOM 1311 C C . HIS A 1 98 ? -5.486 -8.131 -7.032 1.00 0.00 98 HIS A C 1
ATOM 1312 O O . HIS A 1 98 ? -4.408 -7.953 -7.600 1.00 0.00 98 HIS A O 1
ATOM 1327 N N . SER A 1 99 ? -6.388 -7.167 -6.873 1.00 0.00 99 SER A N 1
ATOM 1328 C CA . SER A 1 99 ? -6.157 -5.815 -7.369 1.00 0.00 99 SER A CA 1
ATOM 1329 C C . SER A 1 99 ? -5.829 -4.863 -6.223 1.00 0.00 99 SER A C 1
ATOM 1330 O O . SER A 1 99 ? -6.522 -4.835 -5.206 1.00 0.00 99 SER A O 1
ATOM 1338 N N . PHE A 1 100 ? -4.765 -4.086 -6.398 1.00 0.00 100 PHE A N 1
ATOM 1339 C CA . PHE A 1 100 ? -4.335 -3.130 -5.384 1.00 0.00 100 PHE A CA 1
ATOM 1340 C C . PHE A 1 100 ? -4.248 -1.727 -5.978 1.00 0.00 100 PHE A C 1
ATOM 1341 O O . PHE A 1 100 ? -4.310 -1.565 -7.195 1.00 0.00 100 PHE A O 1
ATOM 1358 N N . GLY A 1 101 ? -4.105 -0.713 -5.123 1.00 0.00 101 GLY A N 1
ATOM 1359 C CA . GLY A 1 101 ? -4.015 0.645 -5.620 1.00 0.00 101 GLY A CA 1
ATOM 1360 C C . GLY A 1 101 ? -4.510 1.685 -4.635 1.00 0.00 101 GLY A C 1
ATOM 1361 O O . GLY A 1 101 ? -4.684 1.409 -3.448 1.00 0.00 101 GLY A O 1
ATOM 1365 N N . VAL A 1 102 ? -4.744 2.887 -5.145 1.00 0.00 102 VAL A N 1
ATOM 1366 C CA . VAL A 1 102 ? -5.233 3.997 -4.334 1.00 0.00 102 VAL A CA 1
ATOM 1367 C C . VAL A 1 102 ? -6.113 4.905 -5.186 1.00 0.00 102 VAL A C 1
ATOM 1368 O O . VAL A 1 102 ? -5.685 5.382 -6.233 1.00 0.00 102 VAL A O 1
ATOM 1381 N N . ARG A 1 103 ? -7.353 5.116 -4.760 1.00 0.00 103 ARG A N 1
ATOM 1382 C CA . ARG A 1 103 ? -8.281 5.940 -5.529 1.00 0.00 103 ARG A CA 1
ATOM 1383 C C . ARG A 1 103 ? -8.816 7.122 -4.726 1.00 0.00 103 ARG A C 1
ATOM 1384 O O . ARG A 1 103 ? -9.090 7.013 -3.530 1.00 0.00 103 ARG A O 1
ATOM 1405 N N . VAL A 1 104 ? -8.991 8.242 -5.421 1.00 0.00 104 VAL A N 1
ATOM 1406 C CA . VAL A 1 104 ? -9.528 9.456 -4.822 1.00 0.00 104 VAL A CA 1
ATOM 1407 C C . VAL A 1 104 ? -10.711 9.943 -5.648 1.00 0.00 104 VAL A C 1
ATOM 1408 O O . VAL A 1 104 ? -10.629 10.009 -6.872 1.00 0.00 104 VAL A O 1
ATOM 1421 N N . GLY A 1 105 ? -11.814 10.262 -4.982 1.00 0.00 105 GLY A N 1
ATOM 1422 C CA . GLY A 1 105 ? -12.995 10.722 -5.692 1.00 0.00 105 GLY A CA 1
ATOM 1423 C C . GLY A 1 105 ? -13.824 11.690 -4.876 1.00 0.00 105 GLY A C 1
ATOM 1424 O O . GLY A 1 105 ? -13.416 12.108 -3.793 1.00 0.00 105 GLY A O 1
ATOM 1428 N N . SER A 1 106 ? -14.995 12.048 -5.393 1.00 0.00 106 SER A N 1
ATOM 1429 C CA . SER A 1 106 ? -15.881 12.972 -4.698 1.00 0.00 106 SER A CA 1
ATOM 1430 C C . SER A 1 106 ? -16.236 12.434 -3.315 1.00 0.00 106 SER A C 1
ATOM 1431 O O . SER A 1 106 ? -16.276 13.181 -2.338 1.00 0.00 106 SER A O 1
ATOM 1439 N N . SER A 1 107 ? -16.482 11.130 -3.242 1.00 0.00 107 SER A N 1
ATOM 1440 C CA . SER A 1 107 ? -16.821 10.484 -1.979 1.00 0.00 107 SER A CA 1
ATOM 1441 C C . SER A 1 107 ? -15.603 10.431 -1.063 1.00 0.00 107 SER A C 1
ATOM 1442 O O . SER A 1 107 ? -15.729 10.449 0.161 1.00 0.00 107 SER A O 1
ATOM 1450 N N . ASP A 1 108 ? -14.422 10.374 -1.671 1.00 0.00 108 ASP A N 1
ATOM 1451 C CA . ASP A 1 108 ? -13.176 10.329 -0.927 1.00 0.00 108 ASP A CA 1
ATOM 1452 C C . ASP A 1 108 ? -12.074 11.045 -1.697 1.00 0.00 108 ASP A C 1
ATOM 1453 O O . ASP A 1 108 ? -11.326 10.430 -2.456 1.00 0.00 108 ASP A O 1
ATOM 1462 N N . TRP A 1 109 ? -11.995 12.354 -1.496 1.00 0.00 109 TRP A N 1
ATOM 1463 C CA . TRP A 1 109 ? -11.004 13.182 -2.168 1.00 0.00 109 TRP A CA 1
ATOM 1464 C C . TRP A 1 109 ? -9.680 13.217 -1.408 1.00 0.00 109 TRP A C 1
ATOM 1465 O O . TRP A 1 109 ? -9.638 12.979 -0.202 1.00 0.00 109 TRP A O 1
ATOM 1486 N N . GLY A 1 110 ? -8.600 13.526 -2.122 1.00 0.00 110 GLY A N 1
ATOM 1487 C CA . GLY A 1 110 ? -7.302 13.592 -1.484 1.00 0.00 110 GLY A CA 1
ATOM 1488 C C . GLY A 1 110 ? -6.311 14.490 -2.195 1.00 0.00 110 GLY A C 1
ATOM 1489 O O . GLY A 1 110 ? -6.659 15.218 -3.119 1.00 0.00 110 GLY A O 1
ATOM 1493 N N . TYR A 1 111 ? -5.067 14.427 -1.738 1.00 0.00 111 TYR A N 1
ATOM 1494 C CA . TYR A 1 111 ? -3.974 15.221 -2.289 1.00 0.00 111 TYR A CA 1
ATOM 1495 C C . TYR A 1 111 ? -2.685 14.829 -1.580 1.00 0.00 111 TYR A C 1
ATOM 1496 O O . TYR A 1 111 ? -2.245 15.516 -0.660 1.00 0.00 111 TYR A O 1
ATOM 1514 N N . MET A 1 112 ? -2.102 13.705 -1.985 1.00 0.00 112 MET A N 1
ATOM 1515 C CA . MET A 1 112 ? -0.886 13.214 -1.347 1.00 0.00 112 MET A CA 1
ATOM 1516 C C . MET A 1 112 ? 0.022 12.505 -2.337 1.00 0.00 112 MET A C 1
ATOM 1517 O O . MET A 1 112 ? -0.271 12.430 -3.531 1.00 0.00 112 MET A O 1
ATOM 1531 N N . ASN A 1 113 ? 1.121 11.970 -1.820 1.00 0.00 113 ASN A N 1
ATOM 1532 C CA . ASN A 1 113 ? 2.075 11.245 -2.638 1.00 0.00 113 ASN A CA 1
ATOM 1533 C C . ASN A 1 113 ? 1.990 9.753 -2.343 1.00 0.00 113 ASN A C 1
ATOM 1534 O O . ASN A 1 113 ? 2.006 9.337 -1.185 1.00 0.00 113 ASN A O 1
ATOM 1545 N N . VAL A 1 114 ? 1.906 8.955 -3.396 1.00 0.00 114 VAL A N 1
ATOM 1546 C CA . VAL A 1 114 ? 1.826 7.508 -3.253 1.00 0.00 114 VAL A CA 1
ATOM 1547 C C . VAL A 1 114 ? 3.167 6.875 -3.598 1.00 0.00 114 VAL A C 1
ATOM 1548 O O . VAL A 1 114 ? 3.402 6.466 -4.736 1.00 0.00 114 VAL A O 1
ATOM 1561 N N . HIS A 1 115 ? 4.051 6.811 -2.606 1.00 0.00 115 HIS A N 1
ATOM 1562 C CA . HIS A 1 115 ? 5.381 6.244 -2.794 1.00 0.00 115 HIS A CA 1
ATOM 1563 C C . HIS A 1 115 ? 5.305 4.837 -3.372 1.00 0.00 115 HIS A C 1
ATOM 1564 O O . HIS A 1 115 ? 5.723 4.598 -4.505 1.00 0.00 115 HIS A O 1
ATOM 1579 N N . SER A 1 116 ? 4.770 3.906 -2.590 1.00 0.00 116 SER A N 1
ATOM 1580 C CA . SER A 1 116 ? 4.648 2.527 -3.037 1.00 0.00 116 SER A CA 1
ATOM 1581 C C . SER A 1 116 ? 3.682 1.738 -2.160 1.00 0.00 116 SER A C 1
ATOM 1582 O O . SER A 1 116 ? 3.564 1.986 -0.959 1.00 0.00 116 SER A O 1
ATOM 1590 N N . LEU A 1 117 ? 3.004 0.779 -2.777 1.00 0.00 117 LEU A N 1
ATOM 1591 C CA . LEU A 1 117 ? 2.052 -0.072 -2.077 1.00 0.00 117 LEU A CA 1
ATOM 1592 C C . LEU A 1 117 ? 2.785 -1.240 -1.421 1.00 0.00 117 LEU A C 1
ATOM 1593 O O . LEU A 1 117 ? 3.064 -2.250 -2.066 1.00 0.00 117 LEU A O 1
ATOM 1609 N N . LYS A 1 118 ? 3.115 -1.088 -0.144 1.00 0.00 118 LYS A N 1
ATOM 1610 C CA . LYS A 1 118 ? 3.837 -2.126 0.582 1.00 0.00 118 LYS A CA 1
ATOM 1611 C C . LYS A 1 118 ? 2.906 -3.243 1.044 1.00 0.00 118 LYS A C 1
ATOM 1612 O O . LYS A 1 118 ? 1.832 -2.989 1.590 1.00 0.00 118 LYS A O 1
ATOM 1631 N N . LEU A 1 119 ? 3.337 -4.482 0.827 1.00 0.00 119 LEU A N 1
ATOM 1632 C CA . LEU A 1 119 ? 2.562 -5.652 1.225 1.00 0.00 119 LEU A CA 1
ATOM 1633 C C . LEU A 1 119 ? 3.398 -6.561 2.115 1.00 0.00 119 LEU A C 1
ATOM 1634 O O . LEU A 1 119 ? 4.321 -7.220 1.641 1.00 0.00 119 LEU A O 1
ATOM 1650 N N . GLU A 1 120 ? 3.075 -6.589 3.404 1.00 0.00 120 GLU A N 1
ATOM 1651 C CA . GLU A 1 120 ? 3.806 -7.416 4.357 1.00 0.00 120 GLU A CA 1
ATOM 1652 C C . GLU A 1 120 ? 3.061 -8.715 4.646 1.00 0.00 120 GLU A C 1
ATOM 1653 O O . GLU A 1 120 ? 1.836 -8.777 4.542 1.00 0.00 120 GLU A O 1
ATOM 1665 N N . LEU A 1 121 ? 3.811 -9.749 5.014 1.00 0.00 121 LEU A N 1
ATOM 1666 C CA . LEU A 1 121 ? 3.226 -11.048 5.325 1.00 0.00 121 LEU A CA 1
ATOM 1667 C C . LEU A 1 121 ? 2.814 -11.113 6.783 1.00 0.00 121 LEU A C 1
ATOM 1668 O O . LEU A 1 121 ? 3.596 -11.499 7.652 1.00 0.00 121 LEU A O 1
ATOM 1684 N N . LEU A 1 122 ? 1.574 -10.729 7.037 1.00 0.00 122 LEU A N 1
ATOM 1685 C CA . LEU A 1 122 ? 1.034 -10.735 8.382 1.00 0.00 122 LEU A CA 1
ATOM 1686 C C . LEU A 1 122 ? 1.014 -12.149 8.949 1.00 0.00 122 LEU A C 1
ATOM 1687 O O . LEU A 1 122 ? 1.713 -12.454 9.915 1.00 0.00 122 LEU A O 1
ATOM 1703 N N . GLY A 1 123 ? 0.208 -13.008 8.337 1.00 0.00 123 GLY A N 1
ATOM 1704 C CA . GLY A 1 123 ? 0.108 -14.384 8.788 1.00 0.00 123 GLY A CA 1
ATOM 1705 C C . GLY A 1 123 ? -0.160 -15.350 7.651 1.00 0.00 123 GLY A C 1
ATOM 1706 O O . GLY A 1 123 ? 0.142 -15.056 6.494 1.00 0.00 123 GLY A O 1
ATOM 1710 N N . SER A 1 8 ? 7.910 -9.219 2.405 1.00 0.00 8 SER A N 2
ATOM 1711 C CA . SER A 1 8 ? 7.685 -7.784 2.527 1.00 0.00 8 SER A CA 2
ATOM 1712 C C . SER A 1 8 ? 8.480 -7.030 1.467 1.00 0.00 8 SER A C 2
ATOM 1713 O O . SER A 1 8 ? 9.709 -7.096 1.441 1.00 0.00 8 SER A O 2
ATOM 1721 N N . TRP A 1 9 ? 7.778 -6.323 0.586 1.00 0.00 9 TRP A N 2
ATOM 1722 C CA . TRP A 1 9 ? 8.442 -5.574 -0.477 1.00 0.00 9 TRP A CA 2
ATOM 1723 C C . TRP A 1 9 ? 7.579 -4.426 -0.993 1.00 0.00 9 TRP A C 2
ATOM 1724 O O . TRP A 1 9 ? 6.347 -4.484 -0.946 1.00 0.00 9 TRP A O 2
ATOM 1745 N N . THR A 1 10 ? 8.243 -3.382 -1.484 1.00 0.00 10 THR A N 2
ATOM 1746 C CA . THR A 1 10 ? 7.558 -2.209 -2.014 1.00 0.00 10 THR A CA 2
ATOM 1747 C C . THR A 1 10 ? 7.464 -2.264 -3.534 1.00 0.00 10 THR A C 2
ATOM 1748 O O . THR A 1 10 ? 8.381 -2.732 -4.209 1.00 0.00 10 THR A O 2
ATOM 1759 N N . TYR A 1 11 ? 6.363 -1.748 -4.062 1.00 0.00 11 TYR A N 2
ATOM 1760 C CA . TYR A 1 11 ? 6.155 -1.698 -5.502 1.00 0.00 11 TYR A CA 2
ATOM 1761 C C . TYR A 1 11 ? 5.940 -0.254 -5.918 1.00 0.00 11 TYR A C 2
ATOM 1762 O O . TYR A 1 11 ? 4.862 0.302 -5.722 1.00 0.00 11 TYR A O 2
ATOM 1780 N N . THR A 1 12 ? 6.979 0.361 -6.471 1.00 0.00 12 THR A N 2
ATOM 1781 C CA . THR A 1 12 ? 6.900 1.752 -6.891 1.00 0.00 12 THR A CA 2
ATOM 1782 C C . THR A 1 12 ? 5.627 2.006 -7.698 1.00 0.00 12 THR A C 2
ATOM 1783 O O . THR A 1 12 ? 5.168 1.138 -8.441 1.00 0.00 12 THR A O 2
ATOM 1794 N N . ALA A 1 13 ? 5.045 3.188 -7.523 1.00 0.00 13 ALA A N 2
ATOM 1795 C CA . ALA A 1 13 ? 3.806 3.542 -8.211 1.00 0.00 13 ALA A CA 2
ATOM 1796 C C . ALA A 1 13 ? 3.999 3.713 -9.715 1.00 0.00 13 ALA A C 2
ATOM 1797 O O . ALA A 1 13 ? 3.023 3.834 -10.456 1.00 0.00 13 ALA A O 2
ATOM 1804 N N . ALA A 1 14 ? 5.246 3.713 -10.174 1.00 0.00 14 ALA A N 2
ATOM 1805 C CA . ALA A 1 14 ? 5.516 3.859 -11.598 1.00 0.00 14 ALA A CA 2
ATOM 1806 C C . ALA A 1 14 ? 5.081 2.614 -12.356 1.00 0.00 14 ALA A C 2
ATOM 1807 O O . ALA A 1 14 ? 4.679 2.689 -13.517 1.00 0.00 14 ALA A O 2
ATOM 1814 N N . SER A 1 15 ? 5.131 1.472 -11.680 1.00 0.00 15 SER A N 2
ATOM 1815 C CA . SER A 1 15 ? 4.707 0.214 -12.280 1.00 0.00 15 SER A CA 2
ATOM 1816 C C . SER A 1 15 ? 3.188 0.072 -12.178 1.00 0.00 15 SER A C 2
ATOM 1817 O O . SER A 1 15 ? 2.608 -0.900 -12.660 1.00 0.00 15 SER A O 2
ATOM 1825 N N . ALA A 1 16 ? 2.552 1.058 -11.540 1.00 0.00 16 ALA A N 2
ATOM 1826 C CA . ALA A 1 16 ? 1.107 1.065 -11.363 1.00 0.00 16 ALA A CA 2
ATOM 1827 C C . ALA A 1 16 ? 0.431 1.913 -12.437 1.00 0.00 16 ALA A C 2
ATOM 1828 O O . ALA A 1 16 ? 1.041 2.247 -13.452 1.00 0.00 16 ALA A O 2
ATOM 1835 N N . SER A 1 17 ? -0.830 2.266 -12.202 1.00 0.00 17 SER A N 2
ATOM 1836 C CA . SER A 1 17 ? -1.582 3.082 -13.147 1.00 0.00 17 SER A CA 2
ATOM 1837 C C . SER A 1 17 ? -1.841 4.470 -12.570 1.00 0.00 17 SER A C 2
ATOM 1838 O O . SER A 1 17 ? -2.704 4.647 -11.712 1.00 0.00 17 SER A O 2
ATOM 1846 N N . ILE A 1 18 ? -1.085 5.452 -13.050 1.00 0.00 18 ILE A N 2
ATOM 1847 C CA . ILE A 1 18 ? -1.225 6.827 -12.586 1.00 0.00 18 ILE A CA 2
ATOM 1848 C C . ILE A 1 18 ? -2.290 7.561 -13.399 1.00 0.00 18 ILE A C 2
ATOM 1849 O O . ILE A 1 18 ? -1.999 8.150 -14.441 1.00 0.00 18 ILE A O 2
ATOM 1865 N N . THR A 1 19 ? -3.527 7.518 -12.912 1.00 0.00 19 THR A N 2
ATOM 1866 C CA . THR A 1 19 ? -4.639 8.177 -13.589 1.00 0.00 19 THR A CA 2
ATOM 1867 C C . THR A 1 19 ? -4.808 9.604 -13.081 1.00 0.00 19 THR A C 2
ATOM 1868 O O . THR A 1 19 ? -4.772 9.852 -11.877 1.00 0.00 19 THR A O 2
ATOM 1879 N N . ALA A 1 20 ? -4.992 10.541 -14.007 1.00 0.00 20 ALA A N 2
ATOM 1880 C CA . ALA A 1 20 ? -5.166 11.945 -13.650 1.00 0.00 20 ALA A CA 2
ATOM 1881 C C . ALA A 1 20 ? -6.200 12.107 -12.535 1.00 0.00 20 ALA A C 2
ATOM 1882 O O . ALA A 1 20 ? -7.173 11.357 -12.470 1.00 0.00 20 ALA A O 2
ATOM 1889 N N . PRO A 1 21 ? -5.999 13.087 -11.632 1.00 0.00 21 PRO A N 2
ATOM 1890 C CA . PRO A 1 21 ? -4.853 14.005 -11.669 1.00 0.00 21 PRO A CA 2
ATOM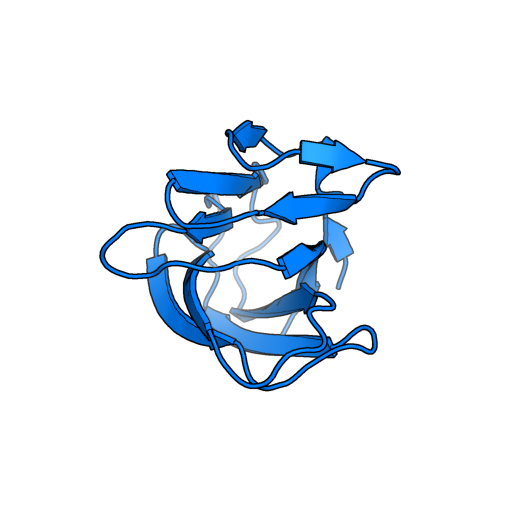 1891 C C . PRO A 1 21 ? -3.562 13.388 -11.132 1.00 0.00 21 PRO A C 2
ATOM 1892 O O . PRO A 1 21 ? -2.579 14.097 -10.915 1.00 0.00 21 PRO A O 2
ATOM 1903 N N . ALA A 1 22 ? -3.557 12.075 -10.914 1.00 0.00 22 ALA A N 2
ATOM 1904 C CA . ALA A 1 22 ? -2.368 11.405 -10.401 1.00 0.00 22 ALA A CA 2
ATOM 1905 C C . ALA A 1 22 ? -1.195 11.604 -11.350 1.00 0.00 22 ALA A C 2
ATOM 1906 O O . ALA A 1 22 ? -1.371 11.635 -12.568 1.00 0.00 22 ALA A O 2
ATOM 1913 N N . GLN A 1 23 ? -0.001 11.751 -10.788 1.00 0.00 23 GLN A N 2
ATOM 1914 C CA . GLN A 1 23 ? 1.191 11.960 -11.600 1.00 0.00 23 GLN A CA 2
ATOM 1915 C C . GLN A 1 23 ? 2.428 11.344 -10.957 1.00 0.00 23 GLN A C 2
ATOM 1916 O O . GLN A 1 23 ? 2.830 11.727 -9.858 1.00 0.00 23 GLN A O 2
ATOM 1930 N N . LEU A 1 24 ? 3.033 10.393 -11.662 1.00 0.00 24 LEU A N 2
ATOM 1931 C CA . LEU A 1 24 ? 4.234 9.726 -11.185 1.00 0.00 24 LEU A CA 2
ATOM 1932 C C . LEU A 1 24 ? 5.463 10.599 -11.435 1.00 0.00 24 LEU A C 2
ATOM 1933 O O . LEU A 1 24 ? 5.929 10.718 -12.568 1.00 0.00 24 LEU A O 2
ATOM 1949 N N . VAL A 1 25 ? 5.979 11.217 -10.376 1.00 0.00 25 VAL A N 2
ATOM 1950 C CA . VAL A 1 25 ? 7.147 12.085 -10.494 1.00 0.00 25 VAL A CA 2
ATOM 1951 C C . VAL A 1 25 ? 8.337 11.534 -9.715 1.00 0.00 25 VAL A C 2
ATOM 1952 O O . VAL A 1 25 ? 8.244 11.284 -8.513 1.00 0.00 25 VAL A O 2
ATOM 1965 N N . GLY A 1 26 ? 9.458 11.350 -10.408 1.00 0.00 26 GLY A N 2
ATOM 1966 C CA . GLY A 1 26 ? 10.653 10.834 -9.768 1.00 0.00 26 GLY A CA 2
ATOM 1967 C C . GLY A 1 26 ? 10.430 9.474 -9.141 1.00 0.00 26 GLY A C 2
ATOM 1968 O O . GLY A 1 26 ? 10.817 9.238 -7.997 1.00 0.00 26 GLY A O 2
ATOM 1972 N N . ASN A 1 27 ? 9.798 8.580 -9.892 1.00 0.00 27 ASN A N 2
ATOM 1973 C CA . ASN A 1 27 ? 9.515 7.237 -9.406 1.00 0.00 27 ASN A CA 2
ATOM 1974 C C . ASN A 1 27 ? 8.639 7.283 -8.156 1.00 0.00 27 ASN A C 2
ATOM 1975 O O . ASN A 1 27 ? 8.590 6.325 -7.384 1.00 0.00 27 ASN A O 2
ATOM 1986 N N . VAL A 1 28 ? 7.945 8.402 -7.964 1.00 0.00 28 VAL A N 2
ATOM 1987 C CA . VAL A 1 28 ? 7.070 8.573 -6.813 1.00 0.00 28 VAL A CA 2
ATOM 1988 C C . VAL A 1 28 ? 5.692 9.060 -7.250 1.00 0.00 28 VAL A C 2
ATOM 1989 O O . VAL A 1 28 ? 5.576 10.007 -8.029 1.00 0.00 28 VAL A O 2
ATOM 2002 N N . GLY A 1 29 ? 4.651 8.405 -6.749 1.00 0.00 29 GLY A N 2
ATOM 2003 C CA . GLY A 1 29 ? 3.297 8.786 -7.106 1.00 0.00 29 GLY A CA 2
ATOM 2004 C C . GLY A 1 29 ? 2.800 9.981 -6.325 1.00 0.00 29 GLY A C 2
ATOM 2005 O O . GLY A 1 29 ? 3.160 10.168 -5.163 1.00 0.00 29 GLY A O 2
ATOM 2009 N N . GLU A 1 30 ? 1.969 10.793 -6.967 1.00 0.00 30 GLU A N 2
ATOM 2010 C CA . GLU A 1 30 ? 1.416 11.979 -6.328 1.00 0.00 30 GLU A CA 2
ATOM 2011 C C . GLU A 1 30 ? 0.012 12.266 -6.843 1.00 0.00 30 GLU A C 2
ATOM 2012 O O . GLU A 1 30 ? -0.161 12.795 -7.940 1.00 0.00 30 GLU A O 2
ATOM 2024 N N . LEU A 1 31 ? -0.989 11.916 -6.041 1.00 0.00 31 LEU A N 2
ATOM 2025 C CA . LEU A 1 31 ? -2.375 12.144 -6.423 1.00 0.00 31 LEU A CA 2
ATOM 2026 C C . LEU A 1 31 ? -2.762 13.595 -6.179 1.00 0.00 31 LEU A C 2
ATOM 2027 O O . LEU A 1 31 ? -2.190 14.264 -5.316 1.00 0.00 31 LEU A O 2
ATOM 2043 N N . GLN A 1 32 ? -3.751 14.068 -6.920 1.00 0.00 32 GLN A N 2
ATOM 2044 C CA . GLN A 1 32 ? -4.234 15.432 -6.767 1.00 0.00 32 GLN A CA 2
ATOM 2045 C C . GLN A 1 32 ? -5.728 15.409 -6.470 1.00 0.00 32 GLN A C 2
ATOM 2046 O O . GLN A 1 32 ? -6.238 14.404 -5.978 1.00 0.00 32 GLN A O 2
ATOM 2060 N N . GLY A 1 33 ? -6.431 16.503 -6.770 1.00 0.00 33 GLY A N 2
ATOM 2061 C CA . GLY A 1 33 ? -7.865 16.555 -6.522 1.00 0.00 33 GLY A CA 2
ATOM 2062 C C . GLY A 1 33 ? -8.545 15.224 -6.793 1.00 0.00 33 GLY A C 2
ATOM 2063 O O . GLY A 1 33 ? -8.054 14.430 -7.595 1.00 0.00 33 GLY A O 2
ATOM 2067 N N . ALA A 1 34 ? -9.662 14.971 -6.114 1.00 0.00 34 ALA A N 2
ATOM 2068 C CA . ALA A 1 34 ? -10.395 13.715 -6.279 1.00 0.00 34 ALA A CA 2
ATOM 2069 C C . ALA A 1 34 ? -10.412 13.270 -7.744 1.00 0.00 34 ALA A C 2
ATOM 2070 O O . ALA A 1 34 ? -10.231 14.083 -8.651 1.00 0.00 34 ALA A O 2
ATOM 2077 N N . GLY A 1 35 ? -10.632 11.982 -7.967 1.00 0.00 35 GLY A N 2
ATOM 2078 C CA . GLY A 1 35 ? -10.668 11.457 -9.319 1.00 0.00 35 GLY A CA 2
ATOM 2079 C C . GLY A 1 35 ? -9.431 10.651 -9.666 1.00 0.00 35 GLY A C 2
ATOM 2080 O O . GLY A 1 35 ? -9.464 9.812 -10.566 1.00 0.00 35 GLY A O 2
ATOM 2084 N N . SER A 1 36 ? -8.337 10.904 -8.954 1.00 0.00 36 SER A N 2
ATOM 2085 C CA . SER A 1 36 ? -7.087 10.192 -9.195 1.00 0.00 36 SER A CA 2
ATOM 2086 C C . SER A 1 36 ? -7.233 8.716 -8.846 1.00 0.00 36 SER A C 2
ATOM 2087 O O . SER A 1 36 ? -8.108 8.340 -8.066 1.00 0.00 36 SER A O 2
ATOM 2095 N N . ALA A 1 37 ? -6.378 7.877 -9.424 1.00 0.00 37 ALA A N 2
ATOM 2096 C CA . ALA A 1 37 ? -6.435 6.447 -9.157 1.00 0.00 37 ALA A CA 2
ATOM 2097 C C . ALA A 1 37 ? -5.110 5.750 -9.451 1.00 0.00 37 ALA A C 2
ATOM 2098 O O . ALA A 1 37 ? -4.837 5.361 -10.587 1.00 0.00 37 ALA A O 2
ATOM 2105 N N . VAL A 1 38 ? -4.311 5.569 -8.407 1.00 0.00 38 VAL A N 2
ATOM 2106 C CA . VAL A 1 38 ? -3.030 4.883 -8.526 1.00 0.00 38 VAL A CA 2
ATOM 2107 C C . VAL A 1 38 ? -3.252 3.399 -8.274 1.00 0.00 38 VAL A C 2
ATOM 2108 O O . VAL A 1 38 ? -3.166 2.936 -7.139 1.00 0.00 38 VAL A O 2
ATOM 2121 N N . ILE A 1 39 ? -3.560 2.660 -9.330 1.00 0.00 39 ILE A N 2
ATOM 2122 C CA . ILE A 1 39 ? -3.823 1.238 -9.196 1.00 0.00 39 ILE A CA 2
ATOM 2123 C C . ILE A 1 39 ? -2.564 0.406 -9.398 1.00 0.00 39 ILE A C 2
ATOM 2124 O O . ILE A 1 39 ? -1.823 0.596 -10.363 1.00 0.00 39 ILE A O 2
ATOM 2140 N N . TRP A 1 40 ? -2.338 -0.522 -8.477 1.00 0.00 40 TRP A N 2
ATOM 2141 C CA . TRP A 1 40 ? -1.179 -1.400 -8.532 1.00 0.00 40 TRP A CA 2
ATOM 2142 C C . TRP A 1 40 ? -1.588 -2.790 -9.014 1.00 0.00 40 TRP A C 2
ATOM 2143 O O . TRP A 1 40 ? -2.498 -3.405 -8.458 1.00 0.00 40 TRP A O 2
ATOM 2164 N N . ASN A 1 41 ? -0.916 -3.280 -10.051 1.00 0.00 41 ASN A N 2
ATOM 2165 C CA . ASN A 1 41 ? -1.222 -4.596 -10.601 1.00 0.00 41 ASN A CA 2
ATOM 2166 C C . ASN A 1 41 ? -0.323 -5.669 -9.995 1.00 0.00 41 ASN A C 2
ATOM 2167 O O . ASN A 1 41 ? 0.900 -5.623 -10.137 1.00 0.00 41 ASN A O 2
ATOM 2178 N N . VAL A 1 42 ? -0.939 -6.639 -9.326 1.00 0.00 42 VAL A N 2
ATOM 2179 C CA . VAL A 1 42 ? -0.201 -7.732 -8.704 1.00 0.00 42 VAL A CA 2
ATOM 2180 C C . VAL A 1 42 ? -1.087 -8.962 -8.533 1.00 0.00 42 VAL A C 2
ATOM 2181 O O . VAL A 1 42 ? -2.312 -8.852 -8.473 1.00 0.00 42 VAL A O 2
ATOM 2194 N N . ASP A 1 43 ? -0.463 -10.132 -8.460 1.00 0.00 43 ASP A N 2
ATOM 2195 C CA . ASP A 1 43 ? -1.197 -11.380 -8.301 1.00 0.00 43 ASP A CA 2
ATOM 2196 C C . ASP A 1 43 ? -0.835 -12.070 -6.988 1.00 0.00 43 ASP A C 2
ATOM 2197 O O . ASP A 1 43 ? 0.321 -12.423 -6.758 1.00 0.00 43 ASP A O 2
ATOM 2206 N N . VAL A 1 44 ? -1.836 -12.261 -6.129 1.00 0.00 44 VAL A N 2
ATOM 2207 C CA . VAL A 1 44 ? -1.630 -12.914 -4.835 1.00 0.00 44 VAL A CA 2
ATOM 2208 C C . VAL A 1 44 ? -0.764 -14.168 -4.975 1.00 0.00 44 VAL A C 2
ATOM 2209 O O . VAL A 1 44 ? -1.090 -15.071 -5.745 1.00 0.00 44 VAL A O 2
ATOM 2222 N N . PRO A 1 45 ? 0.358 -14.237 -4.235 1.00 0.00 45 PRO A N 2
ATOM 2223 C CA . PRO A 1 45 ? 1.269 -15.386 -4.291 1.00 0.00 45 PRO A CA 2
ATOM 2224 C C . PRO A 1 45 ? 0.644 -16.666 -3.751 1.00 0.00 45 PRO A C 2
ATOM 2225 O O . PRO A 1 45 ? 0.666 -17.704 -4.413 1.00 0.00 45 PRO A O 2
ATOM 2236 N N . VAL A 1 46 ? 0.107 -16.596 -2.538 1.00 0.00 46 VAL A N 2
ATOM 2237 C CA . VAL A 1 46 ? -0.498 -17.765 -1.911 1.00 0.00 46 VAL A CA 2
ATOM 2238 C C . VAL A 1 46 ? -1.692 -17.394 -1.040 1.00 0.00 46 VAL A C 2
ATOM 2239 O O . VAL A 1 46 ? -2.155 -16.253 -1.045 1.00 0.00 46 VAL A O 2
ATOM 2252 N N . THR A 1 47 ? -2.185 -18.378 -0.293 1.00 0.00 47 THR A N 2
ATOM 2253 C CA . THR A 1 47 ? -3.323 -18.183 0.592 1.00 0.00 47 THR A CA 2
ATOM 2254 C C . THR A 1 47 ? -2.862 -17.885 2.015 1.00 0.00 47 THR A C 2
ATOM 2255 O O . THR A 1 47 ? -2.632 -18.798 2.809 1.00 0.00 47 THR A O 2
ATOM 2266 N N . GLY A 1 48 ? -2.730 -16.601 2.333 1.00 0.00 48 GLY A N 2
ATOM 2267 C CA . GLY A 1 48 ? -2.297 -16.205 3.660 1.00 0.00 48 GLY A CA 2
ATOM 2268 C C . GLY A 1 48 ? -2.690 -14.780 3.991 1.00 0.00 48 GLY A C 2
ATOM 2269 O O . GLY A 1 48 ? -3.230 -14.066 3.145 1.00 0.00 48 GLY A O 2
ATOM 2273 N N . GLU A 1 49 ? -2.422 -14.361 5.223 1.00 0.00 49 GLU A N 2
ATOM 2274 C CA . GLU A 1 49 ? -2.755 -13.009 5.654 1.00 0.00 49 GLU A CA 2
ATOM 2275 C C . GLU A 1 49 ? -1.611 -12.048 5.371 1.00 0.00 49 GLU A C 2
ATOM 2276 O O . GLU A 1 49 ? -0.517 -12.195 5.917 1.00 0.00 49 GLU A O 2
ATOM 2288 N N . TYR A 1 50 ? -1.870 -11.055 4.528 1.00 0.00 50 TYR A N 2
ATOM 2289 C CA . TYR A 1 50 ? -0.860 -10.066 4.195 1.00 0.00 50 TYR A CA 2
ATOM 2290 C C . TYR A 1 50 ? -1.290 -8.699 4.700 1.00 0.00 50 TYR A C 2
ATOM 2291 O O . TYR A 1 50 ? -2.318 -8.161 4.286 1.00 0.00 50 TYR A O 2
ATOM 2309 N N . ARG A 1 51 ? -0.506 -8.146 5.613 1.00 0.00 51 ARG A N 2
ATOM 2310 C CA . ARG A 1 51 ? -0.816 -6.851 6.186 1.00 0.00 51 ARG A CA 2
ATOM 2311 C C . ARG A 1 51 ? -0.399 -5.730 5.241 1.00 0.00 51 ARG A C 2
ATOM 2312 O O . ARG A 1 51 ? 0.753 -5.652 4.814 1.00 0.00 51 ARG A O 2
ATOM 2333 N N . ILE A 1 52 ? -1.361 -4.878 4.904 1.00 0.00 52 ILE A N 2
ATOM 2334 C CA . ILE A 1 52 ? -1.134 -3.767 3.991 1.00 0.00 52 ILE A CA 2
ATOM 2335 C C . ILE A 1 52 ? -0.435 -2.604 4.681 1.00 0.00 52 ILE A C 2
ATOM 2336 O O . ILE A 1 52 ? -0.625 -2.365 5.870 1.00 0.00 52 ILE A O 2
ATOM 2352 N N . ASN A 1 53 ? 0.372 -1.885 3.910 1.00 0.00 53 ASN A N 2
ATOM 2353 C CA . ASN A 1 53 ? 1.104 -0.734 4.416 1.00 0.00 53 ASN A CA 2
ATOM 2354 C C . ASN A 1 53 ? 1.281 0.299 3.311 1.00 0.00 53 ASN A C 2
ATOM 2355 O O . ASN A 1 53 ? 2.033 0.075 2.363 1.00 0.00 53 ASN A O 2
ATOM 2366 N N . LEU A 1 54 ? 0.586 1.427 3.427 1.00 0.00 54 LEU A N 2
ATOM 2367 C CA . LEU A 1 54 ? 0.685 2.471 2.413 1.00 0.00 54 LEU A CA 2
ATOM 2368 C C . LEU A 1 54 ? 1.631 3.574 2.858 1.00 0.00 54 LEU A C 2
ATOM 2369 O O . LEU A 1 54 ? 1.418 4.225 3.881 1.00 0.00 54 LEU A O 2
ATOM 2385 N N . THR A 1 55 ? 2.681 3.771 2.072 1.00 0.00 55 THR A N 2
ATOM 2386 C CA . THR A 1 55 ? 3.676 4.792 2.367 1.00 0.00 55 THR A CA 2
ATOM 2387 C C . THR A 1 55 ? 3.386 6.071 1.592 1.00 0.00 55 THR A C 2
ATOM 2388 O O . THR A 1 55 ? 3.398 6.075 0.361 1.00 0.00 55 THR A O 2
ATOM 2399 N N . TRP A 1 56 ? 3.122 7.154 2.316 1.00 0.00 56 TRP A N 2
ATOM 2400 C CA . TRP A 1 56 ? 2.827 8.432 1.683 1.00 0.00 56 TRP A CA 2
ATOM 2401 C C . TRP A 1 56 ? 3.427 9.597 2.467 1.00 0.00 56 TRP A C 2
ATOM 2402 O O . TRP A 1 56 ? 3.835 9.444 3.618 1.00 0.00 56 TRP A O 2
ATOM 2423 N N . SER A 1 57 ? 3.478 10.759 1.820 1.00 0.00 57 SER A N 2
ATOM 2424 C CA . SER A 1 57 ? 4.028 11.964 2.431 1.00 0.00 57 SER A CA 2
ATOM 2425 C C . SER A 1 57 ? 3.250 13.194 1.974 1.00 0.00 57 SER A C 2
ATOM 2426 O O . SER A 1 57 ? 3.745 13.998 1.184 1.00 0.00 57 SER A O 2
ATOM 2434 N N . SER A 1 58 ? 2.025 13.332 2.471 1.00 0.00 58 SER A N 2
ATOM 2435 C CA . SER A 1 58 ? 1.174 14.458 2.107 1.00 0.00 58 SER A CA 2
ATOM 2436 C C . SER A 1 58 ? 0.875 15.337 3.321 1.00 0.00 58 SER A C 2
ATOM 2437 O O . SER A 1 58 ? -0.089 15.099 4.047 1.00 0.00 58 SER A O 2
ATOM 2445 N N . PRO A 1 59 ? 1.703 16.370 3.553 1.00 0.00 59 PRO A N 2
ATOM 2446 C CA . PRO A 1 59 ? 1.529 17.289 4.682 1.00 0.00 59 PRO A CA 2
ATOM 2447 C C . PRO A 1 59 ? 0.288 18.162 4.527 1.00 0.00 59 PRO A C 2
ATOM 2448 O O . PRO A 1 59 ? 0.272 19.094 3.723 1.00 0.00 59 PRO A O 2
ATOM 2459 N N . TYR A 1 60 ? -0.751 17.857 5.297 1.00 0.00 60 TYR A N 2
ATOM 2460 C CA . TYR A 1 60 ? -1.992 18.620 5.238 1.00 0.00 60 TYR A CA 2
ATOM 2461 C C . TYR A 1 60 ? -2.634 18.736 6.621 1.00 0.00 60 TYR A C 2
ATOM 2462 O O . TYR A 1 60 ? -2.395 19.708 7.338 1.00 0.00 60 TYR A O 2
ATOM 2480 N N . SER A 1 61 ? -3.446 17.740 6.989 1.00 0.00 61 SER A N 2
ATOM 2481 C CA . SER A 1 61 ? -4.130 17.718 8.284 1.00 0.00 61 SER A CA 2
ATOM 2482 C C . SER A 1 61 ? -5.388 16.858 8.201 1.00 0.00 61 SER A C 2
ATOM 2483 O O . SER A 1 61 ? -6.505 17.358 8.333 1.00 0.00 61 SER A O 2
ATOM 2491 N N . SER A 1 62 ? -5.198 15.564 7.971 1.00 0.00 62 SER A N 2
ATOM 2492 C CA . SER A 1 62 ? -6.316 14.632 7.859 1.00 0.00 62 SER A CA 2
ATOM 2493 C C . SER A 1 62 ? -7.104 14.885 6.577 1.00 0.00 62 SER A C 2
ATOM 2494 O O . SER A 1 62 ? -7.763 15.914 6.433 1.00 0.00 62 SER A O 2
ATOM 2502 N N . LYS A 1 63 ? -7.030 13.936 5.650 1.00 0.00 63 LYS A N 2
ATOM 2503 C CA . LYS A 1 63 ? -7.734 14.048 4.376 1.00 0.00 63 LYS A CA 2
ATOM 2504 C C . LYS A 1 63 ? -8.650 12.849 4.165 1.00 0.00 63 LYS A C 2
ATOM 2505 O O . LYS A 1 63 ? -8.579 11.874 4.912 1.00 0.00 63 LYS A O 2
ATOM 2524 N N . VAL A 1 64 ? -9.516 12.918 3.154 1.00 0.00 64 VAL A N 2
ATOM 2525 C CA . VAL A 1 64 ? -10.439 11.822 2.878 1.00 0.00 64 VAL A CA 2
ATOM 2526 C C . VAL A 1 64 ? -10.077 11.111 1.579 1.00 0.00 64 VAL A C 2
ATOM 2527 O O . VAL A 1 64 ? -10.354 11.610 0.492 1.00 0.00 64 VAL A O 2
ATOM 2540 N N . ASN A 1 65 ? -9.455 9.941 1.701 1.00 0.00 65 ASN A N 2
ATOM 2541 C CA . ASN A 1 65 ? -9.054 9.166 0.531 1.00 0.00 65 ASN A CA 2
ATOM 2542 C C . ASN A 1 65 ? -9.560 7.729 0.622 1.00 0.00 65 ASN A C 2
ATOM 2543 O O . ASN A 1 65 ? -9.703 7.179 1.714 1.00 0.00 65 ASN A O 2
ATOM 2554 N N . THR A 1 66 ? -9.821 7.125 -0.534 1.00 0.00 66 THR A N 2
ATOM 2555 C CA . THR A 1 66 ? -10.302 5.749 -0.584 1.00 0.00 66 THR A CA 2
ATOM 2556 C C . THR A 1 66 ? -9.172 4.796 -0.951 1.00 0.00 66 THR A C 2
ATOM 2557 O O . THR A 1 66 ? -8.684 4.803 -2.081 1.00 0.00 66 THR A O 2
ATOM 2568 N N . LEU A 1 67 ? -8.763 3.977 0.009 1.00 0.00 67 LEU A N 2
ATOM 2569 C CA . LEU A 1 67 ? -7.691 3.018 -0.218 1.00 0.00 67 LEU A CA 2
ATOM 2570 C C . LEU A 1 67 ? -8.198 1.816 -1.008 1.00 0.00 67 LEU A C 2
ATOM 2571 O O . LEU A 1 67 ? -9.146 1.145 -0.597 1.00 0.00 67 LEU A O 2
ATOM 2587 N N . VAL A 1 68 ? -7.560 1.543 -2.140 1.00 0.00 68 VAL A N 2
ATOM 2588 C CA . VAL A 1 68 ? -7.944 0.416 -2.978 1.00 0.00 68 VAL A CA 2
ATOM 2589 C C . VAL A 1 68 ? -7.009 -0.763 -2.742 1.00 0.00 68 VAL A C 2
ATOM 2590 O O . VAL A 1 68 ? -5.926 -0.830 -3.315 1.00 0.00 68 VAL A O 2
ATOM 2603 N N . MET A 1 69 ? -7.427 -1.690 -1.884 1.00 0.00 69 MET A N 2
ATOM 2604 C CA . MET A 1 69 ? -6.609 -2.857 -1.572 1.00 0.00 69 MET A CA 2
ATOM 2605 C C . MET A 1 69 ? -7.456 -4.126 -1.501 1.00 0.00 69 MET A C 2
ATOM 2606 O O . MET A 1 69 ? -8.548 -4.125 -0.934 1.00 0.00 69 MET A O 2
ATOM 2620 N N . ASP A 1 70 ? -6.938 -5.208 -2.078 1.00 0.00 70 ASP A N 2
ATOM 2621 C CA . ASP A 1 70 ? -7.637 -6.489 -2.081 1.00 0.00 70 ASP A CA 2
ATOM 2622 C C . ASP A 1 70 ? -9.022 -6.353 -2.705 1.00 0.00 70 ASP A C 2
ATOM 2623 O O . ASP A 1 70 ? -9.974 -7.004 -2.274 1.00 0.00 70 ASP A O 2
ATOM 2632 N N . GLY A 1 71 ? -9.128 -5.501 -3.718 1.00 0.00 71 GLY A N 2
ATOM 2633 C CA . GLY A 1 71 ? -10.402 -5.295 -4.378 1.00 0.00 71 GLY A CA 2
ATOM 2634 C C . GLY A 1 71 ? -11.433 -4.670 -3.456 1.00 0.00 71 GLY A C 2
ATOM 2635 O O . GLY A 1 71 ? -12.628 -4.689 -3.749 1.00 0.00 71 GLY A O 2
ATOM 2639 N N . THR A 1 72 ? -10.968 -4.119 -2.339 1.00 0.00 72 THR A N 2
ATOM 2640 C CA . THR A 1 72 ? -11.855 -3.488 -1.371 1.00 0.00 72 THR A CA 2
ATOM 2641 C C . THR A 1 72 ? -11.728 -1.973 -1.426 1.00 0.00 72 THR A C 2
ATOM 2642 O O . THR A 1 72 ? -10.657 -1.437 -1.711 1.00 0.00 72 THR A O 2
ATOM 2653 N N . ALA A 1 73 ? -12.827 -1.291 -1.142 1.00 0.00 73 ALA A N 2
ATOM 2654 C CA . ALA A 1 73 ? -12.845 0.160 -1.148 1.00 0.00 73 ALA A CA 2
ATOM 2655 C C . ALA A 1 73 ? -12.904 0.698 0.276 1.00 0.00 73 ALA A C 2
ATOM 2656 O O . ALA A 1 73 ? -13.946 1.168 0.732 1.00 0.00 73 ALA A O 2
ATOM 2663 N N . LEU A 1 74 ? -11.778 0.621 0.981 1.00 0.00 74 LEU A N 2
ATOM 2664 C CA . LEU A 1 74 ? -11.714 1.095 2.353 1.00 0.00 74 LEU A CA 2
ATOM 2665 C C . LEU A 1 74 ? -11.573 2.612 2.389 1.00 0.00 74 LEU A C 2
ATOM 2666 O O . LEU A 1 74 ? -10.556 3.168 1.976 1.00 0.00 74 LEU A O 2
ATOM 2682 N N . SER A 1 75 ? -12.614 3.273 2.876 1.00 0.00 75 SER A N 2
ATOM 2683 C CA . SER A 1 75 ? -12.628 4.725 2.962 1.00 0.00 75 SER A CA 2
ATOM 2684 C C . SER A 1 75 ? -12.220 5.195 4.351 1.00 0.00 75 SER A C 2
ATOM 2685 O O . SER A 1 75 ? -12.989 5.082 5.306 1.00 0.00 75 SER A O 2
ATOM 2693 N N . TYR A 1 76 ? -11.007 5.722 4.458 1.00 0.00 76 TYR A N 2
ATOM 2694 C CA . TYR A 1 76 ? -10.499 6.211 5.731 1.00 0.00 76 TYR A CA 2
ATOM 2695 C C . TYR A 1 76 ? -9.870 7.591 5.567 1.00 0.00 76 TYR A C 2
ATOM 2696 O O . TYR A 1 76 ? -9.366 7.932 4.495 1.00 0.00 76 TYR A O 2
ATOM 2714 N N . ALA A 1 77 ? -9.908 8.383 6.630 1.00 0.00 77 ALA A N 2
ATOM 2715 C CA . ALA A 1 77 ? -9.345 9.725 6.595 1.00 0.00 77 ALA A CA 2
ATOM 2716 C C . ALA A 1 77 ? -7.831 9.685 6.761 1.00 0.00 77 ALA A C 2
ATOM 2717 O O . ALA A 1 77 ? -7.321 9.532 7.871 1.00 0.00 77 ALA A O 2
ATOM 2724 N N . PHE A 1 78 ? -7.117 9.826 5.648 1.00 0.00 78 PHE A N 2
ATOM 2725 C CA . PHE A 1 78 ? -5.657 9.807 5.658 1.00 0.00 78 PHE A CA 2
ATOM 2726 C C . PHE A 1 78 ? -5.104 10.728 6.746 1.00 0.00 78 PHE A C 2
ATOM 2727 O O . PHE A 1 78 ? -5.057 11.947 6.578 1.00 0.00 78 PHE A O 2
ATOM 2744 N N . ALA A 1 79 ? -4.689 10.135 7.862 1.00 0.00 79 ALA A N 2
ATOM 2745 C CA . ALA A 1 79 ? -4.141 10.899 8.979 1.00 0.00 79 ALA A CA 2
ATOM 2746 C C . ALA A 1 79 ? -2.947 11.738 8.541 1.00 0.00 79 ALA A C 2
ATOM 2747 O O . ALA A 1 79 ? -2.124 11.288 7.747 1.00 0.00 79 ALA A O 2
ATOM 2754 N N . GLU A 1 80 ? -2.857 12.958 9.074 1.00 0.00 80 GLU A N 2
ATOM 2755 C CA . GLU A 1 80 ? -1.759 13.871 8.744 1.00 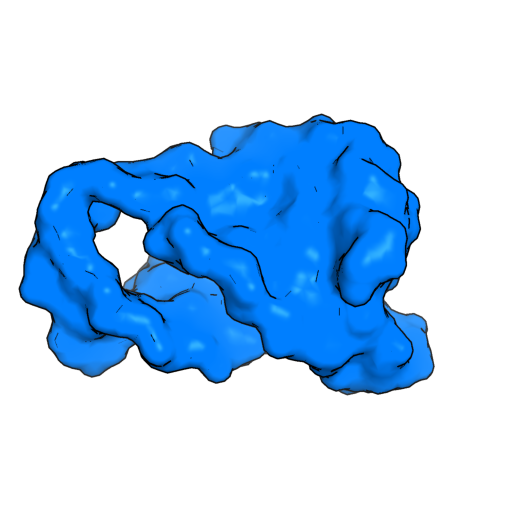0.00 80 GLU A CA 2
ATOM 2756 C C . GLU A 1 80 ? -0.440 13.118 8.598 1.00 0.00 80 GLU A C 2
ATOM 2757 O O . GLU A 1 80 ? 0.123 12.632 9.580 1.00 0.00 80 GLU A O 2
ATOM 2769 N N . ALA A 1 81 ? 0.041 13.013 7.364 1.00 0.00 81 ALA A N 2
ATOM 2770 C CA . ALA A 1 81 ? 1.284 12.303 7.090 1.00 0.00 81 ALA A CA 2
ATOM 2771 C C . ALA A 1 81 ? 2.201 13.098 6.170 1.00 0.00 81 ALA A C 2
ATOM 2772 O O . ALA A 1 81 ? 1.818 13.473 5.062 1.00 0.00 81 ALA A O 2
ATOM 2779 N N . THR A 1 82 ? 3.424 13.330 6.630 1.00 0.00 82 THR A N 2
ATOM 2780 C CA . THR A 1 82 ? 4.417 14.056 5.847 1.00 0.00 82 THR A CA 2
ATOM 2781 C C . THR A 1 82 ? 5.651 13.186 5.654 1.00 0.00 82 THR A C 2
ATOM 2782 O O . THR A 1 82 ? 6.112 12.983 4.533 1.00 0.00 82 THR A O 2
ATOM 2793 N N . VAL A 1 83 ? 6.165 12.657 6.757 1.00 0.00 83 VAL A N 2
ATOM 2794 C CA . VAL A 1 83 ? 7.301 11.803 6.743 1.00 0.00 83 VAL A CA 2
ATOM 2795 C C . VAL A 1 83 ? 6.874 10.393 6.338 1.00 0.00 83 VAL A C 2
ATOM 2796 O O . VAL A 1 83 ? 5.689 10.071 6.378 1.00 0.00 83 VAL A O 2
ATOM 2809 N N . PRO A 1 84 ? 7.823 9.532 5.936 1.00 0.00 84 PRO A N 2
ATOM 2810 C CA . PRO A 1 84 ? 7.514 8.159 5.525 1.00 0.00 84 PRO A CA 2
ATOM 2811 C C . PRO A 1 84 ? 6.549 7.459 6.484 1.00 0.00 84 PRO A C 2
ATOM 2812 O O . PRO A 1 84 ? 6.974 6.764 7.406 1.00 0.00 84 PRO A O 2
ATOM 2823 N N . VAL A 1 85 ? 5.250 7.648 6.257 1.00 0.00 85 VAL A N 2
ATOM 2824 C CA . VAL A 1 85 ? 4.228 7.033 7.100 1.00 0.00 85 VAL A CA 2
ATOM 2825 C C . VAL A 1 85 ? 3.605 5.829 6.402 1.00 0.00 85 VAL A C 2
ATOM 2826 O O . VAL A 1 85 ? 3.075 5.948 5.298 1.00 0.00 85 VAL A O 2
ATOM 2839 N N . THR A 1 86 ? 3.678 4.670 7.048 1.00 0.00 86 THR A N 2
ATOM 2840 C CA . THR A 1 86 ? 3.129 3.445 6.479 1.00 0.00 86 THR A CA 2
ATOM 2841 C C . THR A 1 86 ? 1.808 3.061 7.143 1.00 0.00 86 THR A C 2
ATOM 2842 O O . THR A 1 86 ? 1.792 2.476 8.226 1.00 0.00 86 THR A O 2
ATOM 2853 N N . TYR A 1 87 ? 0.703 3.377 6.475 1.00 0.00 87 TYR A N 2
ATOM 2854 C CA . TYR A 1 87 ? -0.623 3.049 6.986 1.00 0.00 87 TYR A CA 2
ATOM 2855 C C . TYR A 1 87 ? -0.816 1.534 6.982 1.00 0.00 87 TYR A C 2
ATOM 2856 O O . TYR A 1 87 ? -1.092 0.939 5.940 1.00 0.00 87 TYR A O 2
ATOM 2874 N N . VAL A 1 88 ? -0.646 0.914 8.146 1.00 0.00 88 VAL A N 2
ATOM 2875 C CA . VAL A 1 88 ? -0.774 -0.534 8.263 1.00 0.00 88 VAL A CA 2
ATOM 2876 C C . VAL A 1 88 ? -2.229 -0.985 8.337 1.00 0.00 88 VAL A C 2
ATOM 2877 O O . VAL A 1 88 ? -2.954 -0.637 9.267 1.00 0.00 88 VAL A O 2
ATOM 2890 N N . GLN A 1 89 ? -2.635 -1.791 7.360 1.00 0.00 89 GLN A N 2
ATOM 2891 C CA . GLN A 1 89 ? -3.986 -2.331 7.320 1.00 0.00 89 GLN A CA 2
ATOM 2892 C C . GLN A 1 89 ? -3.913 -3.832 7.078 1.00 0.00 89 GLN A C 2
ATOM 2893 O O . GLN A 1 89 ? -3.502 -4.275 6.009 1.00 0.00 89 GLN A O 2
ATOM 2907 N N . THR A 1 90 ? -4.294 -4.614 8.079 1.00 0.00 90 THR A N 2
ATOM 2908 C CA . THR A 1 90 ? -4.239 -6.064 7.966 1.00 0.00 90 THR A CA 2
ATOM 2909 C C . THR A 1 90 ? -5.427 -6.609 7.186 1.00 0.00 90 THR A C 2
ATOM 2910 O O . THR A 1 90 ? -6.579 -6.454 7.591 1.00 0.00 90 THR A O 2
ATOM 2921 N N . LYS A 1 91 ? -5.130 -7.255 6.063 1.00 0.00 91 LYS A N 2
ATOM 2922 C CA . LYS A 1 91 ? -6.160 -7.838 5.216 1.00 0.00 91 LYS A CA 2
ATOM 2923 C C . LYS A 1 91 ? -5.748 -9.231 4.761 1.00 0.00 91 LYS A C 2
ATOM 2924 O O . LYS A 1 91 ? -4.730 -9.400 4.087 1.00 0.00 91 LYS A O 2
ATOM 2943 N N . THR A 1 92 ? -6.537 -10.230 5.134 1.00 0.00 92 THR A N 2
ATOM 2944 C CA . THR A 1 92 ? -6.245 -11.602 4.763 1.00 0.00 92 THR A CA 2
ATOM 2945 C C . THR A 1 92 ? -6.399 -11.792 3.259 1.00 0.00 92 THR A C 2
ATOM 2946 O O . THR A 1 92 ? -7.508 -11.737 2.727 1.00 0.00 92 THR A O 2
ATOM 2957 N N . LEU A 1 93 ? -5.278 -12.007 2.577 1.00 0.00 93 LEU A N 2
ATOM 2958 C CA . LEU A 1 93 ? -5.293 -12.192 1.131 1.00 0.00 93 LEU A CA 2
ATOM 2959 C C . LEU A 1 93 ? -5.469 -13.658 0.761 1.00 0.00 93 LEU A C 2
ATOM 2960 O O . LEU A 1 93 ? -5.016 -14.552 1.477 1.00 0.00 93 LEU A O 2
ATOM 2976 N N . SER A 1 94 ? -6.129 -13.896 -0.369 1.00 0.00 94 SER A N 2
ATOM 2977 C CA . SER A 1 94 ? -6.364 -15.245 -0.843 1.00 0.00 94 SER A CA 2
ATOM 2978 C C . SER A 1 94 ? -5.617 -15.502 -2.147 1.00 0.00 94 SER A C 2
ATOM 2979 O O . SER A 1 94 ? -5.182 -14.567 -2.817 1.00 0.00 94 SER A O 2
ATOM 2987 N N . ALA A 1 95 ? -5.471 -16.775 -2.496 1.00 0.00 95 ALA A N 2
ATOM 2988 C CA . ALA A 1 95 ? -4.775 -17.161 -3.719 1.00 0.00 95 ALA A CA 2
ATOM 2989 C C . ALA A 1 95 ? -5.592 -16.808 -4.958 1.00 0.00 95 ALA A C 2
ATOM 2990 O O . ALA A 1 95 ? -6.822 -16.794 -4.919 1.00 0.00 95 ALA A O 2
ATOM 2997 N N . GLY A 1 96 ? -4.898 -16.526 -6.059 1.00 0.00 96 GLY A N 2
ATOM 2998 C CA . GLY A 1 96 ? -5.575 -16.179 -7.297 1.00 0.00 96 GLY A CA 2
ATOM 2999 C C . GLY A 1 96 ? -5.084 -14.868 -7.881 1.00 0.00 96 GLY A C 2
ATOM 3000 O O . GLY A 1 96 ? -3.888 -14.696 -8.120 1.00 0.00 96 GLY A O 2
ATOM 3004 N N . ASN A 1 97 ? -6.009 -13.941 -8.109 1.00 0.00 97 ASN A N 2
ATOM 3005 C CA . ASN A 1 97 ? -5.668 -12.636 -8.665 1.00 0.00 97 ASN A CA 2
ATOM 3006 C C . ASN A 1 97 ? -6.341 -11.524 -7.868 1.00 0.00 97 ASN A C 2
ATOM 3007 O O . ASN A 1 97 ? -7.498 -11.650 -7.466 1.00 0.00 97 ASN A O 2
ATOM 3018 N N . HIS A 1 98 ? -5.610 -10.440 -7.635 1.00 0.00 98 HIS A N 2
ATOM 3019 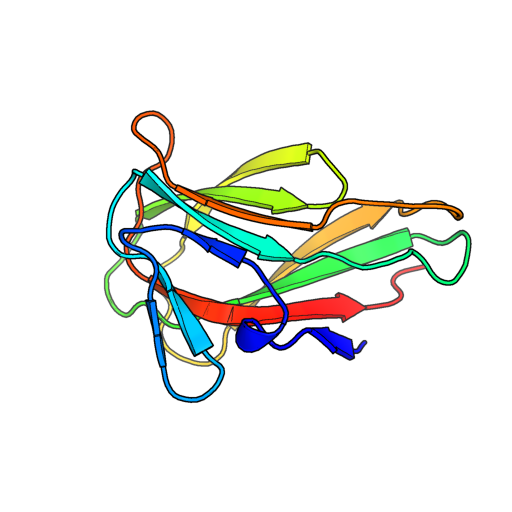C CA . HIS A 1 98 ? -6.139 -9.313 -6.876 1.00 0.00 98 HIS A CA 2
ATOM 3020 C C . HIS A 1 98 ? -5.781 -7.986 -7.532 1.00 0.00 98 HIS A C 2
ATOM 3021 O O . HIS A 1 98 ? -4.962 -7.934 -8.451 1.00 0.00 98 HIS A O 2
ATOM 3036 N N . SER A 1 99 ? -6.397 -6.912 -7.047 1.00 0.00 99 SER A N 2
ATOM 3037 C CA . SER A 1 99 ? -6.142 -5.580 -7.578 1.00 0.00 99 SER A CA 2
ATOM 3038 C C . SER A 1 99 ? -5.929 -4.575 -6.447 1.00 0.00 99 SER A C 2
ATOM 3039 O O . SER A 1 99 ? -6.879 -4.154 -5.788 1.00 0.00 99 SER A O 2
ATOM 3047 N N . PHE A 1 100 ? -4.673 -4.194 -6.236 1.00 0.00 100 PHE A N 2
ATOM 3048 C CA . PHE A 1 100 ? -4.322 -3.234 -5.194 1.00 0.00 100 PHE A CA 2
ATOM 3049 C C . PHE A 1 100 ? -4.191 -1.836 -5.790 1.00 0.00 100 PHE A C 2
ATOM 3050 O O . PHE A 1 100 ? -4.230 -1.677 -7.010 1.00 0.00 100 PHE A O 2
ATOM 3067 N N . GLY A 1 101 ? -4.038 -0.819 -4.940 1.00 0.00 101 GLY A N 2
ATOM 3068 C CA . GLY A 1 101 ? -3.910 0.529 -5.451 1.00 0.00 101 GLY A CA 2
ATOM 3069 C C . GLY A 1 101 ? -4.419 1.588 -4.495 1.00 0.00 101 GLY A C 2
ATOM 3070 O O . GLY A 1 101 ? -4.574 1.345 -3.298 1.00 0.00 101 GLY A O 2
ATOM 3074 N N . VAL A 1 102 ? -4.679 2.767 -5.043 1.00 0.00 102 VAL A N 2
ATOM 3075 C CA . VAL A 1 102 ? -5.176 3.897 -4.265 1.00 0.00 102 VAL A CA 2
ATOM 3076 C C . VAL A 1 102 ? -6.006 4.809 -5.161 1.00 0.00 102 VAL A C 2
ATOM 3077 O O . VAL A 1 102 ? -5.545 5.224 -6.218 1.00 0.00 102 VAL A O 2
ATOM 3090 N N . ARG A 1 103 ? -7.237 5.108 -4.757 1.00 0.00 103 ARG A N 2
ATOM 3091 C CA . ARG A 1 103 ? -8.103 5.957 -5.572 1.00 0.00 103 ARG A CA 2
ATOM 3092 C C . ARG A 1 103 ? -8.687 7.120 -4.775 1.00 0.00 103 ARG A C 2
ATOM 3093 O O . ARG A 1 103 ? -8.684 7.115 -3.543 1.00 0.00 103 ARG A O 2
ATOM 3114 N N . VAL A 1 104 ? -9.185 8.117 -5.501 1.00 0.00 104 VAL A N 2
ATOM 3115 C CA . VAL A 1 104 ? -9.777 9.302 -4.895 1.00 0.00 104 VAL A CA 2
ATOM 3116 C C . VAL A 1 104 ? -11.027 9.726 -5.660 1.00 0.00 104 VAL A C 2
ATOM 3117 O O . VAL A 1 104 ? -11.077 9.615 -6.885 1.00 0.00 104 VAL A O 2
ATOM 3130 N N . GLY A 1 105 ? -12.041 10.202 -4.938 1.00 0.00 105 GLY A N 2
ATOM 3131 C CA . GLY A 1 105 ? -13.271 10.618 -5.589 1.00 0.00 105 GLY A CA 2
ATOM 3132 C C . GLY A 1 105 ? -13.996 11.706 -4.825 1.00 0.00 105 GLY A C 2
ATOM 3133 O O . GLY A 1 105 ? -13.557 12.119 -3.755 1.00 0.00 105 GLY A O 2
ATOM 3137 N N . SER A 1 106 ? -15.109 12.178 -5.378 1.00 0.00 106 SER A N 2
ATOM 3138 C CA . SER A 1 106 ? -15.889 13.231 -4.738 1.00 0.00 106 SER A CA 2
ATOM 3139 C C . SER A 1 106 ? -16.153 12.897 -3.271 1.00 0.00 106 SER A C 2
ATOM 3140 O O . SER A 1 106 ? -16.154 13.780 -2.413 1.00 0.00 106 SER A O 2
ATOM 3148 N N . SER A 1 107 ? -16.364 11.615 -2.990 1.00 0.00 107 SER A N 2
ATOM 3149 C CA . SER A 1 107 ? -16.619 11.160 -1.627 1.00 0.00 107 SER A CA 2
ATOM 3150 C C . SER A 1 107 ? -15.320 11.108 -0.829 1.00 0.00 107 SER A C 2
ATOM 3151 O O . SER A 1 107 ? -15.316 11.282 0.390 1.00 0.00 107 SER A O 2
ATOM 3159 N N . ASP A 1 108 ? -14.217 10.871 -1.532 1.00 0.00 108 ASP A N 2
ATOM 3160 C CA . ASP A 1 108 ? -12.907 10.800 -0.913 1.00 0.00 108 ASP A CA 2
ATOM 3161 C C . ASP A 1 108 ? -11.898 11.601 -1.727 1.00 0.00 108 ASP A C 2
ATOM 3162 O O . ASP A 1 108 ? -11.055 11.038 -2.426 1.00 0.00 108 ASP A O 2
ATOM 3171 N N . TRP A 1 109 ? -12.013 12.921 -1.645 1.00 0.00 109 TRP A N 2
ATOM 3172 C CA . TRP A 1 109 ? -11.138 13.824 -2.383 1.00 0.00 109 TRP A CA 2
ATOM 3173 C C . TRP A 1 109 ? -9.665 13.448 -2.239 1.00 0.00 109 TRP A C 2
ATOM 3174 O O . TRP A 1 109 ? -9.265 12.835 -1.251 1.00 0.00 109 TRP A O 2
ATOM 3195 N N . GLY A 1 110 ? -8.861 13.806 -3.245 1.00 0.00 110 GLY A N 2
ATOM 3196 C CA . GLY A 1 110 ? -7.443 13.477 -3.216 1.00 0.00 110 GLY A CA 2
ATOM 3197 C C . GLY A 1 110 ? -6.522 14.676 -3.342 1.00 0.00 110 GLY A C 2
ATOM 3198 O O . GLY A 1 110 ? -6.917 15.736 -3.826 1.00 0.00 110 GLY A O 2
ATOM 3202 N N . TYR A 1 111 ? -5.282 14.481 -2.902 1.00 0.00 111 TYR A N 2
ATOM 3203 C CA . TYR A 1 111 ? -4.243 15.508 -2.941 1.00 0.00 111 TYR A CA 2
ATOM 3204 C C . TYR A 1 111 ? -3.106 15.095 -2.009 1.00 0.00 111 TYR A C 2
ATOM 3205 O O . TYR A 1 111 ? -2.765 15.807 -1.063 1.00 0.00 111 TYR A O 2
ATOM 3223 N N . MET A 1 112 ? -2.538 13.921 -2.279 1.00 0.00 112 MET A N 2
ATOM 3224 C CA . MET A 1 112 ? -1.456 13.383 -1.464 1.00 0.00 112 MET A CA 2
ATOM 3225 C C . MET A 1 112 ? -0.372 12.776 -2.341 1.00 0.00 112 MET A C 2
ATOM 3226 O O . MET A 1 112 ? -0.406 12.899 -3.566 1.00 0.00 112 MET A O 2
ATOM 3240 N N . ASN A 1 113 ? 0.580 12.104 -1.706 1.00 0.00 113 ASN A N 2
ATOM 3241 C CA . ASN A 1 113 ? 1.662 11.461 -2.431 1.00 0.00 113 ASN A CA 2
ATOM 3242 C C . ASN A 1 113 ? 1.645 9.960 -2.183 1.00 0.00 113 ASN A C 2
ATOM 3243 O O . ASN A 1 113 ? 1.567 9.511 -1.040 1.00 0.00 113 ASN A O 2
ATOM 3254 N N . VAL A 1 114 ? 1.723 9.187 -3.257 1.00 0.00 114 VAL A N 2
ATOM 3255 C CA . VAL A 1 114 ? 1.723 7.736 -3.150 1.00 0.00 114 VAL A CA 2
ATOM 3256 C C . VAL A 1 114 ? 3.126 7.186 -3.358 1.00 0.00 114 VAL A C 2
ATOM 3257 O O . VAL A 1 114 ? 3.506 6.829 -4.473 1.00 0.00 114 VAL A O 2
ATOM 3270 N N . HIS A 1 115 ? 3.894 7.128 -2.276 1.00 0.00 115 HIS A N 2
ATOM 3271 C CA . HIS A 1 115 ? 5.261 6.627 -2.334 1.00 0.00 115 HIS A CA 2
ATOM 3272 C C . HIS A 1 115 ? 5.303 5.261 -3.003 1.00 0.00 115 HIS A C 2
ATOM 3273 O O . HIS A 1 115 ? 6.004 5.065 -3.995 1.00 0.00 115 HIS A O 2
ATOM 3288 N N . SER A 1 116 ? 4.543 4.317 -2.456 1.00 0.00 116 SER A N 2
ATOM 3289 C CA . SER A 1 116 ? 4.491 2.972 -3.008 1.00 0.00 116 SER A CA 2
ATOM 3290 C C . SER A 1 116 ? 3.635 2.048 -2.149 1.00 0.00 116 SER A C 2
ATOM 3291 O O . SER A 1 116 ? 3.516 2.233 -0.936 1.00 0.00 116 SER A O 2
ATOM 3299 N N . LEU A 1 117 ? 3.053 1.045 -2.795 1.00 0.00 117 LEU A N 2
ATOM 3300 C CA . LEU A 1 117 ? 2.218 0.061 -2.118 1.00 0.00 117 LEU A CA 2
ATOM 3301 C C . LEU A 1 117 ? 3.084 -1.104 -1.649 1.00 0.00 117 LEU A C 2
ATOM 3302 O O . LEU A 1 117 ? 3.788 -1.720 -2.446 1.00 0.00 117 LEU A O 2
ATOM 3318 N N . LYS A 1 118 ? 3.056 -1.387 -0.352 1.00 0.00 118 LYS A N 2
ATOM 3319 C CA . LYS A 1 118 ? 3.870 -2.465 0.200 1.00 0.00 118 LYS A CA 2
ATOM 3320 C C . LYS A 1 118 ? 3.024 -3.496 0.939 1.00 0.00 118 LYS A C 2
ATOM 3321 O O . LYS A 1 118 ? 2.109 -3.147 1.685 1.00 0.00 118 LYS A O 2
ATOM 3340 N N . LEU A 1 119 ? 3.355 -4.770 0.741 1.00 0.00 119 LEU A N 2
ATOM 3341 C CA . LEU A 1 119 ? 2.644 -5.861 1.403 1.00 0.00 119 LEU A CA 2
ATOM 3342 C C . LEU A 1 119 ? 3.620 -6.725 2.189 1.00 0.00 119 LEU A C 2
ATOM 3343 O O . LEU A 1 119 ? 4.637 -7.170 1.656 1.00 0.00 119 LEU A O 2
ATOM 3359 N N . GLU A 1 120 ? 3.303 -6.959 3.455 1.00 0.00 120 GLU A N 2
ATOM 3360 C CA . GLU A 1 120 ? 4.147 -7.775 4.316 1.00 0.00 120 GLU A CA 2
ATOM 3361 C C . GLU A 1 120 ? 3.437 -9.070 4.685 1.00 0.00 120 GLU A C 2
ATOM 3362 O O . GLU A 1 120 ? 2.494 -9.065 5.475 1.00 0.00 120 GLU A O 2
ATOM 3374 N N . LEU A 1 121 ? 3.893 -10.176 4.104 1.00 0.00 121 LEU A N 2
ATOM 3375 C CA . LEU A 1 121 ? 3.297 -11.482 4.371 1.00 0.00 121 LEU A CA 2
ATOM 3376 C C . LEU A 1 121 ? 3.235 -11.752 5.872 1.00 0.00 121 LEU A C 2
ATOM 3377 O O . LEU A 1 121 ? 4.171 -12.298 6.457 1.00 0.00 121 LEU A O 2
ATOM 3393 N N . LEU A 1 122 ? 2.126 -11.351 6.489 1.00 0.00 122 LEU A N 2
ATOM 3394 C CA . LEU A 1 122 ? 1.927 -11.532 7.924 1.00 0.00 122 LEU A CA 2
ATOM 3395 C C . LEU A 1 122 ? 2.311 -12.942 8.363 1.00 0.00 122 LEU A C 2
ATOM 3396 O O . LEU A 1 122 ? 2.434 -13.849 7.539 1.00 0.00 122 LEU A O 2
ATOM 3412 N N . GLY A 1 123 ? 2.505 -13.114 9.666 1.00 0.00 123 GLY A N 2
ATOM 3413 C CA . GLY A 1 123 ? 2.881 -14.412 10.205 1.00 0.00 123 GLY A CA 2
ATOM 3414 C C . GLY A 1 123 ? 2.048 -15.555 9.650 1.00 0.00 123 GLY A C 2
ATOM 3415 O O . GLY A 1 123 ? 2.498 -16.700 9.623 1.00 0.00 123 GLY A O 2
ATOM 3419 N N . SER A 1 8 ? 7.990 -8.251 2.536 1.00 0.00 8 SER A N 3
ATOM 3420 C CA . SER A 1 8 ? 7.168 -7.092 2.211 1.00 0.00 8 SER A CA 3
ATOM 3421 C C . SER A 1 8 ? 7.149 -6.844 0.706 1.00 0.00 8 SER A C 3
ATOM 3422 O O . SER A 1 8 ? 8.135 -6.384 0.130 1.00 0.00 8 SER A O 3
ATOM 3430 N N . TRP A 1 9 ? 6.020 -7.152 0.077 1.00 0.00 9 TRP A N 3
ATOM 3431 C CA . TRP A 1 9 ? 5.867 -6.964 -1.359 1.00 0.00 9 TRP A CA 3
ATOM 3432 C C . TRP A 1 9 ? 5.717 -5.483 -1.686 1.00 0.00 9 TRP A C 3
ATOM 3433 O O . TRP A 1 9 ? 4.650 -4.909 -1.484 1.00 0.00 9 TRP A O 3
ATOM 3454 N N . THR A 1 10 ? 6.776 -4.866 -2.203 1.00 0.00 10 THR A N 3
ATOM 3455 C CA . THR A 1 10 ? 6.717 -3.452 -2.554 1.00 0.00 10 THR A CA 3
ATOM 3456 C C . THR A 1 10 ? 6.585 -3.261 -4.048 1.00 0.00 10 THR A C 3
ATOM 3457 O O . THR A 1 10 ? 7.580 -3.238 -4.773 1.00 0.00 10 THR A O 3
ATOM 3468 N N . TYR A 1 11 ? 5.361 -3.087 -4.503 1.00 0.00 11 TYR A N 3
ATOM 3469 C CA . TYR A 1 11 ? 5.121 -2.855 -5.909 1.00 0.00 11 TYR A CA 3
ATOM 3470 C C . TYR A 1 11 ? 5.318 -1.378 -6.199 1.00 0.00 11 TYR A C 3
ATOM 3471 O O . TYR A 1 11 ? 4.529 -0.544 -5.757 1.00 0.00 11 TYR A O 3
ATOM 3489 N N . THR A 1 12 ? 6.381 -1.044 -6.918 1.00 0.00 12 THR A N 3
ATOM 3490 C CA . THR A 1 12 ? 6.659 0.350 -7.228 1.00 0.00 12 THR A CA 3
ATOM 3491 C C . THR A 1 12 ? 5.457 0.991 -7.926 1.00 0.00 12 THR A C 3
ATOM 3492 O O . THR A 1 12 ? 4.888 0.415 -8.854 1.00 0.00 12 THR A O 3
ATOM 3503 N N . ALA A 1 13 ? 5.058 2.169 -7.455 1.00 0.00 13 ALA A N 3
ATOM 3504 C CA . ALA A 1 13 ? 3.903 2.871 -8.014 1.00 0.00 13 ALA A CA 3
ATOM 3505 C C . ALA A 1 13 ? 4.044 3.137 -9.508 1.00 0.00 13 ALA A C 3
ATOM 3506 O O . ALA A 1 13 ? 3.045 3.335 -10.200 1.00 0.00 13 ALA A O 3
ATOM 3513 N N . ALA A 1 14 ? 5.270 3.132 -10.014 1.00 0.00 14 ALA A N 3
ATOM 3514 C CA . ALA A 1 14 ? 5.485 3.367 -11.433 1.00 0.00 14 ALA A CA 3
ATOM 3515 C C . ALA A 1 14 ? 5.054 2.157 -12.254 1.00 0.00 14 ALA A C 3
ATOM 3516 O O . ALA A 1 14 ? 4.727 2.281 -13.434 1.00 0.00 14 ALA A O 3
ATOM 3523 N N . SER A 1 15 ? 5.026 0.993 -11.614 1.00 0.00 15 SER A N 3
ATOM 3524 C CA . SER A 1 15 ? 4.599 -0.230 -12.280 1.00 0.00 15 SER A CA 3
ATOM 3525 C C . SER A 1 15 ? 3.074 -0.337 -12.250 1.00 0.00 15 SER A C 3
ATOM 3526 O O . SER A 1 15 ? 2.493 -1.275 -12.798 1.00 0.00 15 SER A O 3
ATOM 3534 N N . ALA A 1 16 ? 2.434 0.638 -11.601 1.00 0.00 16 ALA A N 3
ATOM 3535 C CA . ALA A 1 16 ? 0.982 0.671 -11.488 1.00 0.00 16 ALA A CA 3
ATOM 3536 C C . ALA A 1 16 ? 0.370 1.551 -12.575 1.00 0.00 16 ALA A C 3
ATOM 3537 O O . ALA A 1 16 ? 1.025 1.874 -13.567 1.00 0.00 16 ALA A O 3
ATOM 3544 N N . SER A 1 17 ? -0.887 1.940 -12.383 1.00 0.00 17 SER A N 3
ATOM 3545 C CA . SER A 1 17 ? -1.583 2.786 -13.345 1.00 0.00 17 SER A CA 3
ATOM 3546 C C . SER A 1 17 ? -1.882 4.156 -12.746 1.00 0.00 17 SER A C 3
ATOM 3547 O O . SER A 1 17 ? -2.797 4.306 -11.937 1.00 0.00 17 SER A O 3
ATOM 3555 N N . ILE A 1 18 ? -1.103 5.153 -13.152 1.00 0.00 18 ILE A N 3
ATOM 3556 C CA . ILE A 1 18 ? -1.277 6.515 -12.662 1.00 0.00 18 ILE A CA 3
ATOM 3557 C C . ILE A 1 18 ? -2.384 7.229 -13.442 1.00 0.00 18 ILE A C 3
ATOM 3558 O O . ILE A 1 18 ? -2.174 7.663 -14.574 1.00 0.00 18 ILE A O 3
ATOM 3574 N N . THR A 1 19 ? -3.563 7.340 -12.832 1.00 0.00 19 THR A N 3
ATOM 3575 C CA . THR A 1 19 ? -4.697 7.995 -13.476 1.00 0.00 19 THR A CA 3
ATOM 3576 C C . THR A 1 19 ? -4.814 9.451 -13.036 1.00 0.00 19 THR A C 3
ATOM 3577 O O . THR A 1 19 ? -4.884 9.743 -11.844 1.00 0.00 19 THR A O 3
ATOM 3588 N N . ALA A 1 20 ? -4.840 10.363 -14.008 1.00 0.00 20 ALA A N 3
ATOM 3589 C CA . ALA A 1 20 ? -4.952 11.792 -13.719 1.00 0.00 20 ALA A CA 3
ATOM 3590 C C . ALA A 1 20 ? -6.033 12.061 -12.671 1.00 0.00 20 ALA A C 3
ATOM 3591 O O . ALA A 1 20 ? -7.039 11.353 -12.618 1.00 0.00 20 ALA A O 3
ATOM 3598 N N . PRO A 1 21 ? -5.843 13.082 -11.811 1.00 0.00 21 PRO A N 3
ATOM 3599 C CA . PRO A 1 21 ? -4.661 13.963 -11.824 1.00 0.00 21 PRO A CA 3
ATOM 3600 C C . PRO A 1 21 ? -3.397 13.295 -11.293 1.00 0.00 21 PRO A C 3
ATOM 3601 O O . PRO A 1 21 ? -2.375 13.956 -11.111 1.00 0.00 21 PRO A O 3
ATOM 3612 N N . ALA A 1 22 ? -3.459 11.991 -11.040 1.00 0.00 22 ALA A N 3
ATOM 3613 C CA . ALA A 1 22 ? -2.302 11.274 -10.528 1.00 0.00 22 ALA A CA 3
ATOM 3614 C C . ALA A 1 22 ? -1.136 11.393 -11.498 1.00 0.00 22 ALA A C 3
ATOM 3615 O O . ALA A 1 22 ? -1.325 11.409 -12.714 1.00 0.00 22 ALA A O 3
ATOM 3622 N N . GLN A 1 23 ? 0.067 11.495 -10.952 1.00 0.00 23 GLN A N 3
ATOM 3623 C CA . GLN A 1 23 ? 1.261 11.633 -11.774 1.00 0.00 23 GLN A CA 3
ATOM 3624 C C . GLN A 1 23 ? 2.465 10.978 -11.113 1.00 0.00 23 GLN A C 3
ATOM 3625 O O . GLN A 1 23 ? 2.869 11.357 -10.014 1.00 0.00 23 GLN A O 3
ATOM 3639 N N . LEU A 1 24 ? 3.033 9.989 -11.791 1.00 0.00 24 LEU A N 3
ATOM 3640 C CA . LEU A 1 24 ? 4.189 9.273 -11.278 1.00 0.00 24 LEU A CA 3
ATOM 3641 C C . LEU A 1 24 ? 5.473 10.069 -11.488 1.00 0.00 24 LEU A C 3
ATOM 3642 O O . LEU A 1 24 ? 5.907 10.287 -12.619 1.00 0.00 24 LEU A O 3
ATOM 3658 N N . VAL A 1 25 ? 6.081 10.492 -10.385 1.00 0.00 25 VAL A N 3
ATOM 3659 C CA . VAL A 1 25 ? 7.321 11.254 -10.435 1.00 0.00 25 VAL A CA 3
ATOM 3660 C C . VAL A 1 25 ? 8.408 10.568 -9.617 1.00 0.00 25 VAL A C 3
ATOM 3661 O O . VAL A 1 25 ? 8.309 10.474 -8.393 1.00 0.00 25 VAL A O 3
ATOM 3674 N N . GLY A 1 26 ? 9.440 10.083 -10.297 1.00 0.00 26 GLY A N 3
ATOM 3675 C CA . GLY A 1 26 ? 10.526 9.407 -9.612 1.00 0.00 26 GLY A CA 3
ATOM 3676 C C . GLY A 1 26 ? 10.047 8.208 -8.818 1.00 0.00 26 GLY A C 3
ATOM 3677 O O . GLY A 1 26 ? 10.524 7.956 -7.712 1.00 0.00 26 GLY A O 3
ATOM 3681 N N . ASN A 1 27 ? 9.097 7.468 -9.385 1.00 0.00 27 ASN A N 3
ATOM 3682 C CA . ASN A 1 27 ? 8.544 6.288 -8.729 1.00 0.00 27 ASN A CA 3
ATOM 3683 C C . ASN A 1 27 ? 7.692 6.680 -7.526 1.00 0.00 27 ASN A C 3
ATOM 3684 O O . ASN A 1 27 ? 7.682 5.987 -6.508 1.00 0.00 27 ASN A O 3
ATOM 3695 N N . VAL A 1 28 ? 6.979 7.797 -7.647 1.00 0.00 28 VAL A N 3
ATOM 3696 C CA . VAL A 1 28 ? 6.127 8.279 -6.566 1.00 0.00 28 VAL A CA 3
ATOM 3697 C C . VAL A 1 28 ? 4.729 8.630 -7.072 1.00 0.00 28 VAL A C 3
ATOM 3698 O O . VAL A 1 28 ? 4.532 9.665 -7.708 1.00 0.00 28 VAL A O 3
ATOM 3711 N N . GLY A 1 29 ? 3.762 7.763 -6.779 1.00 0.00 29 GLY A N 3
ATOM 3712 C CA . GLY A 1 29 ? 2.393 8.005 -7.204 1.00 0.00 29 GLY A CA 3
ATOM 3713 C C . GLY A 1 29 ? 1.755 9.145 -6.444 1.00 0.00 29 GLY A C 3
ATOM 3714 O O . GLY A 1 29 ? 1.054 8.930 -5.457 1.00 0.00 29 GLY A O 3
ATOM 3718 N N . GLU A 1 30 ? 2.004 10.363 -6.897 1.00 0.00 30 GLU A N 3
ATOM 3719 C CA . GLU A 1 30 ? 1.459 11.543 -6.242 1.00 0.00 30 GLU A CA 3
ATOM 3720 C C . GLU A 1 30 ? 0.082 11.901 -6.786 1.00 0.00 30 GLU A C 3
ATOM 3721 O O . GLU A 1 30 ? -0.034 12.526 -7.841 1.00 0.00 30 GLU A O 3
ATOM 3733 N N . LEU A 1 31 ? -0.961 11.517 -6.054 1.00 0.00 31 LEU A N 3
ATOM 3734 C CA . LEU A 1 31 ? -2.321 11.824 -6.472 1.00 0.00 31 LEU A CA 3
ATOM 3735 C C . LEU A 1 31 ? -2.667 13.265 -6.111 1.00 0.00 31 LEU A C 3
ATOM 3736 O O . LEU A 1 31 ? -2.146 13.808 -5.134 1.00 0.00 31 LEU A O 3
ATOM 3752 N N . GLN A 1 32 ? -3.547 13.879 -6.893 1.00 0.00 32 GLN A N 3
ATOM 3753 C CA . GLN A 1 32 ? -3.954 15.259 -6.647 1.00 0.00 32 GLN A CA 3
ATOM 3754 C C . GLN A 1 32 ? -5.469 15.368 -6.531 1.00 0.00 32 GLN A C 3
ATOM 3755 O O . GLN A 1 32 ? -6.200 14.755 -7.303 1.00 0.00 32 GLN A O 3
ATOM 3769 N N . GLY A 1 33 ? -5.939 16.150 -5.561 1.00 0.00 33 GLY A N 3
ATOM 3770 C CA . GLY A 1 33 ? -7.374 16.311 -5.369 1.00 0.00 33 GLY A CA 3
ATOM 3771 C C . GLY A 1 33 ? -8.115 14.999 -5.541 1.00 0.00 33 GLY A C 3
ATOM 3772 O O . GLY A 1 33 ? -7.531 13.930 -5.374 1.00 0.00 33 GLY A O 3
ATOM 3776 N N . ALA A 1 34 ? -9.389 15.071 -5.900 1.00 0.00 34 ALA A N 3
ATOM 3777 C CA . ALA A 1 34 ? -10.169 13.863 -6.119 1.00 0.00 34 ALA A CA 3
ATOM 3778 C C . ALA A 1 34 ? -10.068 13.428 -7.580 1.00 0.00 34 ALA A C 3
ATOM 3779 O O . ALA A 1 34 ? -9.502 14.143 -8.408 1.00 0.00 34 ALA A O 3
ATOM 3786 N N . GLY A 1 35 ? -10.626 12.266 -7.898 1.00 0.00 35 GLY A N 3
ATOM 3787 C CA . GLY A 1 35 ? -10.594 11.775 -9.267 1.00 0.00 35 GLY A CA 3
ATOM 3788 C C . GLY A 1 35 ? -9.358 10.947 -9.584 1.00 0.00 35 GLY A C 3
ATOM 3789 O O . GLY A 1 35 ? -9.400 10.074 -10.449 1.00 0.00 35 GLY A O 3
ATOM 3793 N N . SER A 1 36 ? -8.257 11.221 -8.891 1.00 0.00 36 SER A N 3
ATOM 3794 C CA . SER A 1 36 ? -7.014 10.497 -9.114 1.00 0.00 36 SER A CA 3
ATOM 3795 C C . SER A 1 36 ? -7.146 9.046 -8.676 1.00 0.00 36 SER A C 3
ATOM 3796 O O . SER A 1 36 ? -8.073 8.694 -7.947 1.00 0.00 36 SER A O 3
ATOM 3804 N N . ALA A 1 37 ? -6.220 8.202 -9.121 1.00 0.00 37 ALA A N 3
ATOM 3805 C CA . ALA A 1 37 ? -6.264 6.799 -8.755 1.00 0.00 37 ALA A CA 3
ATOM 3806 C C . ALA A 1 37 ? -4.995 6.047 -9.137 1.00 0.00 37 ALA A C 3
ATOM 3807 O O . ALA A 1 37 ? -4.809 5.669 -10.293 1.00 0.00 37 ALA A O 3
ATOM 3814 N N . VAL A 1 38 ? -4.155 5.776 -8.141 1.00 0.00 38 VAL A N 3
ATOM 3815 C CA . VAL A 1 38 ? -2.941 5.002 -8.370 1.00 0.00 38 VAL A CA 3
ATOM 3816 C C . VAL A 1 38 ? -3.307 3.530 -8.245 1.00 0.00 38 VAL A C 3
ATOM 3817 O O . VAL A 1 38 ? -3.253 2.959 -7.157 1.00 0.00 38 VAL A O 3
ATOM 3830 N N . ILE A 1 39 ? -3.720 2.930 -9.354 1.00 0.00 39 ILE A N 3
ATOM 3831 C CA . ILE A 1 39 ? -4.144 1.537 -9.344 1.00 0.00 39 ILE A CA 3
ATOM 3832 C C . ILE A 1 39 ? -2.997 0.580 -9.633 1.00 0.00 39 ILE A C 3
ATOM 3833 O O . ILE A 1 39 ? -2.466 0.540 -10.741 1.00 0.00 39 ILE A O 3
ATOM 3849 N N . TRP A 1 40 ? -2.638 -0.201 -8.625 1.00 0.00 40 TRP A N 3
ATOM 3850 C CA . TRP A 1 40 ? -1.571 -1.181 -8.748 1.00 0.00 40 TRP A CA 3
ATOM 3851 C C . TRP A 1 40 ? -2.097 -2.472 -9.372 1.00 0.00 40 TRP A C 3
ATOM 3852 O O . TRP A 1 40 ? -3.256 -2.838 -9.176 1.00 0.00 40 TRP A O 3
ATOM 3873 N N . ASN A 1 41 ? -1.238 -3.160 -10.116 1.00 0.00 41 ASN A N 3
ATOM 3874 C CA . ASN A 1 41 ? -1.617 -4.412 -10.762 1.00 0.00 41 ASN A CA 3
ATOM 3875 C C . ASN A 1 41 ? -0.658 -5.532 -10.369 1.00 0.00 41 ASN A C 3
ATOM 3876 O O . ASN A 1 41 ? 0.515 -5.515 -10.742 1.00 0.00 41 ASN A O 3
ATOM 3887 N N . VAL A 1 42 ? -1.161 -6.500 -9.608 1.00 0.00 42 VAL A N 3
ATOM 3888 C CA . VAL A 1 42 ? -0.341 -7.619 -9.163 1.00 0.00 42 VAL A CA 3
ATOM 3889 C C . VAL A 1 42 ? -1.170 -8.890 -8.994 1.00 0.00 42 VAL A C 3
ATOM 3890 O O . VAL A 1 42 ? -2.360 -8.916 -9.307 1.00 0.00 42 VAL A O 3
ATOM 3903 N N . ASP A 1 43 ? -0.528 -9.940 -8.491 1.00 0.00 43 ASP A N 3
ATOM 3904 C CA . ASP A 1 43 ? -1.195 -11.218 -8.270 1.00 0.00 43 ASP A CA 3
ATOM 3905 C C . ASP A 1 43 ? -0.750 -11.830 -6.947 1.00 0.00 43 ASP A C 3
ATOM 3906 O O . ASP A 1 43 ? 0.445 -11.955 -6.681 1.00 0.00 43 ASP A O 3
ATOM 3915 N N . VAL A 1 44 ? -1.718 -12.205 -6.115 1.00 0.00 44 VAL A N 3
ATOM 3916 C CA . VAL A 1 44 ? -1.422 -12.797 -4.816 1.00 0.00 44 VAL A CA 3
ATOM 3917 C C . VAL A 1 44 ? -0.558 -14.052 -4.965 1.00 0.00 44 VAL A C 3
ATOM 3918 O O . VAL A 1 44 ? -0.929 -14.992 -5.668 1.00 0.00 44 VAL A O 3
ATOM 3931 N N . PRO A 1 45 ? 0.615 -14.077 -4.306 1.00 0.00 45 PRO A N 3
ATOM 3932 C CA . PRO A 1 45 ? 1.540 -15.216 -4.372 1.00 0.00 45 PRO A CA 3
ATOM 3933 C C . PRO A 1 45 ? 0.999 -16.470 -3.688 1.00 0.00 45 PRO A C 3
ATOM 3934 O O . PRO A 1 45 ? 1.045 -17.561 -4.255 1.00 0.00 45 PRO A O 3
ATOM 3945 N N . VAL A 1 46 ? 0.503 -16.316 -2.463 1.00 0.00 46 VAL A N 3
ATOM 3946 C CA . VAL A 1 46 ? -0.025 -17.455 -1.716 1.00 0.00 46 VAL A CA 3
ATOM 3947 C C . VAL A 1 46 ? -1.227 -17.068 -0.863 1.00 0.00 46 VAL A C 3
ATOM 3948 O O . VAL A 1 46 ? -1.609 -15.901 -0.794 1.00 0.00 46 VAL A O 3
ATOM 3961 N N . THR A 1 47 ? -1.808 -18.067 -0.206 1.00 0.00 47 THR A N 3
ATOM 3962 C CA . THR A 1 47 ? -2.961 -17.857 0.659 1.00 0.00 47 THR A CA 3
ATOM 3963 C C . THR A 1 47 ? -2.505 -17.513 2.073 1.00 0.00 47 THR A C 3
ATOM 3964 O O . THR A 1 47 ? -2.176 -18.401 2.862 1.00 0.00 47 THR A O 3
ATOM 3975 N N . GLY A 1 48 ? -2.479 -16.222 2.387 1.00 0.00 48 GLY A N 3
ATOM 3976 C CA . GLY A 1 48 ? -2.050 -15.794 3.706 1.00 0.00 48 GLY A CA 3
ATOM 3977 C C . GLY A 1 48 ? -2.579 -14.423 4.075 1.00 0.00 48 GLY A C 3
ATOM 3978 O O . GLY A 1 48 ? -3.272 -13.779 3.283 1.00 0.00 48 GLY A O 3
ATOM 3982 N N . GLU A 1 49 ? -2.252 -13.976 5.282 1.00 0.00 49 GLU A N 3
ATOM 3983 C CA . GLU A 1 49 ? -2.698 -12.673 5.756 1.00 0.00 49 GLU A CA 3
ATOM 3984 C C . GLU A 1 49 ? -1.609 -11.626 5.593 1.00 0.00 49 GLU A C 3
ATOM 3985 O O . GLU A 1 49 ? -0.715 -11.514 6.432 1.00 0.00 49 GLU A O 3
ATOM 3997 N N . TYR A 1 50 ? -1.694 -10.845 4.524 1.00 0.00 50 TYR A N 3
ATOM 3998 C CA . TYR A 1 50 ? -0.721 -9.796 4.283 1.00 0.00 50 TYR A CA 3
ATOM 3999 C C . TYR A 1 50 ? -1.303 -8.456 4.699 1.00 0.00 50 TYR A C 3
ATOM 4000 O O . TYR A 1 50 ? -2.320 -8.017 4.163 1.00 0.00 50 TYR A O 3
ATOM 4018 N N . ARG A 1 51 ? -0.665 -7.812 5.662 1.00 0.00 51 ARG A N 3
ATOM 4019 C CA . ARG A 1 51 ? -1.140 -6.529 6.145 1.00 0.00 51 ARG A CA 3
ATOM 4020 C C . ARG A 1 51 ? -0.720 -5.411 5.198 1.00 0.00 51 ARG A C 3
ATOM 4021 O O . ARG A 1 51 ? 0.431 -5.343 4.765 1.00 0.00 51 ARG A O 3
ATOM 4042 N N . ILE A 1 52 ? -1.674 -4.553 4.862 1.00 0.00 52 ILE A N 3
ATOM 4043 C CA . ILE A 1 52 ? -1.435 -3.451 3.945 1.00 0.00 52 ILE A CA 3
ATOM 4044 C C . ILE A 1 52 ? -0.715 -2.299 4.621 1.00 0.00 52 ILE A C 3
ATOM 4045 O O . ILE A 1 52 ? -1.110 -1.833 5.689 1.00 0.00 52 ILE A O 3
ATOM 4061 N N . ASN A 1 53 ? 0.336 -1.837 3.963 1.00 0.00 53 ASN A N 3
ATOM 4062 C CA . ASN A 1 53 ? 1.126 -0.722 4.447 1.00 0.00 53 ASN A CA 3
ATOM 4063 C C . ASN A 1 53 ? 1.296 0.286 3.322 1.00 0.00 53 ASN A C 3
ATOM 4064 O O . ASN A 1 53 ? 2.057 0.055 2.381 1.00 0.00 53 ASN A O 3
ATOM 4075 N N . LEU A 1 54 ? 0.571 1.395 3.405 1.00 0.00 54 LEU A N 3
ATOM 4076 C CA . LEU A 1 54 ? 0.644 2.412 2.369 1.00 0.00 54 LEU A CA 3
ATOM 4077 C C . LEU A 1 54 ? 1.565 3.540 2.787 1.00 0.00 54 LEU A C 3
ATOM 4078 O O . LEU A 1 54 ? 1.411 4.129 3.858 1.00 0.00 54 LEU A O 3
ATOM 4094 N N . THR A 1 55 ? 2.524 3.832 1.924 1.00 0.00 55 THR A N 3
ATOM 4095 C CA . THR A 1 55 ? 3.488 4.894 2.185 1.00 0.00 55 THR A CA 3
ATOM 4096 C C . THR A 1 55 ? 3.014 6.201 1.564 1.00 0.00 55 THR A C 3
ATOM 4097 O O . THR A 1 55 ? 2.619 6.237 0.399 1.00 0.00 55 THR A O 3
ATOM 4108 N N . TRP A 1 56 ? 3.039 7.273 2.349 1.00 0.00 56 TRP A N 3
ATOM 4109 C CA . TRP A 1 56 ? 2.593 8.571 1.864 1.00 0.00 56 TRP A CA 3
ATOM 4110 C C . TRP A 1 56 ? 3.204 9.715 2.674 1.00 0.00 56 TRP A C 3
ATOM 4111 O O . TRP A 1 56 ? 3.782 9.500 3.742 1.00 0.00 56 TRP A O 3
ATOM 4132 N N . SER A 1 57 ? 3.065 10.931 2.148 1.00 0.00 57 SER A N 3
ATOM 4133 C CA . SER A 1 57 ? 3.591 12.129 2.798 1.00 0.00 57 SER A CA 3
ATOM 4134 C C . SER A 1 57 ? 2.759 13.349 2.412 1.00 0.00 57 SER A C 3
ATOM 4135 O O . SER A 1 57 ? 3.098 14.074 1.477 1.00 0.00 57 SER A O 3
ATOM 4143 N N . SER A 1 58 ? 1.663 13.562 3.132 1.00 0.00 58 SER A N 3
ATOM 4144 C CA . SER A 1 58 ? 0.772 14.684 2.859 1.00 0.00 58 SER A CA 3
ATOM 4145 C C . SER A 1 58 ? 0.690 15.631 4.055 1.00 0.00 58 SER A C 3
ATOM 4146 O O . SER A 1 58 ? -0.265 15.580 4.830 1.00 0.00 58 SER A O 3
ATOM 4154 N N . PRO A 1 59 ? 1.693 16.510 4.220 1.00 0.00 59 PRO A N 3
ATOM 4155 C CA . PRO A 1 59 ? 1.724 17.470 5.329 1.00 0.00 59 PRO A CA 3
ATOM 4156 C C . PRO A 1 59 ? 0.571 18.467 5.250 1.00 0.00 59 PRO A C 3
ATOM 4157 O O . PRO A 1 59 ? 0.689 19.513 4.612 1.00 0.00 59 PRO A O 3
ATOM 4168 N N . TYR A 1 60 ? -0.547 18.140 5.891 1.00 0.00 60 TYR A N 3
ATOM 4169 C CA . TYR A 1 60 ? -1.713 19.018 5.872 1.00 0.00 60 TYR A CA 3
ATOM 4170 C C . TYR A 1 60 ? -2.410 19.050 7.231 1.00 0.00 60 TYR A C 3
ATOM 4171 O O . TYR A 1 60 ? -2.280 20.016 7.983 1.00 0.00 60 TYR A O 3
ATOM 4189 N N . SER A 1 61 ? -3.155 17.991 7.536 1.00 0.00 61 SER A N 3
ATOM 4190 C CA . SER A 1 61 ? -3.882 17.897 8.801 1.00 0.00 61 SER A CA 3
ATOM 4191 C C . SER A 1 61 ? -4.782 16.663 8.822 1.00 0.00 61 SER A C 3
ATOM 4192 O O . SER A 1 61 ? -5.003 16.059 9.871 1.00 0.00 61 SER A O 3
ATOM 4200 N N . SER A 1 62 ? -5.298 16.305 7.647 1.00 0.00 62 SER A N 3
ATOM 4201 C CA . SER A 1 62 ? -6.186 15.153 7.488 1.00 0.00 62 SER A CA 3
ATOM 4202 C C . SER A 1 62 ? -6.940 15.248 6.162 1.00 0.00 62 SER A C 3
ATOM 4203 O O . SER A 1 62 ? -7.311 16.338 5.726 1.00 0.00 62 SER A O 3
ATOM 4211 N N . LYS A 1 63 ? -7.155 14.103 5.519 1.00 0.00 63 LYS A N 3
ATOM 4212 C CA . LYS A 1 63 ? -7.856 14.061 4.233 1.00 0.00 63 LYS A CA 3
ATOM 4213 C C . LYS A 1 63 ? -8.848 12.902 4.198 1.00 0.00 63 LYS A C 3
ATOM 4214 O O . LYS A 1 63 ? -8.862 12.067 5.098 1.00 0.00 63 LYS A O 3
ATOM 4233 N N . VAL A 1 64 ? -9.678 12.848 3.156 1.00 0.00 64 VAL A N 3
ATOM 4234 C CA . VAL A 1 64 ? -10.658 11.774 3.023 1.00 0.00 64 VAL A CA 3
ATOM 4235 C C . VAL A 1 64 ? -10.440 11.018 1.719 1.00 0.00 64 VAL A C 3
ATOM 4236 O O . VAL A 1 64 ? -11.029 11.352 0.696 1.00 0.00 64 VAL A O 3
ATOM 4249 N N . ASN A 1 65 ? -9.579 10.005 1.751 1.00 0.00 65 ASN A N 3
ATOM 4250 C CA . ASN A 1 65 ? -9.284 9.231 0.548 1.00 0.00 65 ASN A CA 3
ATOM 4251 C C . ASN A 1 65 ? -9.729 7.782 0.690 1.00 0.00 65 ASN A C 3
ATOM 4252 O O . ASN A 1 65 ? -9.870 7.266 1.798 1.00 0.00 65 ASN A O 3
ATOM 4263 N N . THR A 1 66 ? -9.934 7.127 -0.449 1.00 0.00 66 THR A N 3
ATOM 4264 C CA . THR A 1 66 ? -10.348 5.732 -0.466 1.00 0.00 66 THR A CA 3
ATOM 4265 C C . THR A 1 66 ? -9.191 4.844 -0.912 1.00 0.00 66 THR A C 3
ATOM 4266 O O . THR A 1 66 ? -8.783 4.874 -2.073 1.00 0.00 66 THR A O 3
ATOM 4277 N N . LEU A 1 67 ? -8.669 4.056 0.018 1.00 0.00 67 LEU A N 3
ATOM 4278 C CA . LEU A 1 67 ? -7.558 3.159 -0.276 1.00 0.00 67 LEU A CA 3
ATOM 4279 C C . LEU A 1 67 ? -8.057 1.906 -0.995 1.00 0.00 67 LEU A C 3
ATOM 4280 O O . LEU A 1 67 ? -8.915 1.184 -0.486 1.00 0.00 67 LEU A O 3
ATOM 4296 N N . VAL A 1 68 ? -7.522 1.665 -2.186 1.00 0.00 68 VAL A N 3
ATOM 4297 C CA . VAL A 1 68 ? -7.914 0.512 -2.987 1.00 0.00 68 VAL A CA 3
ATOM 4298 C C . VAL A 1 68 ? -6.942 -0.645 -2.790 1.00 0.00 68 VAL A C 3
ATOM 4299 O O . VAL A 1 68 ? -5.851 -0.650 -3.351 1.00 0.00 68 VAL A O 3
ATOM 4312 N N . MET A 1 69 ? -7.340 -1.621 -1.982 1.00 0.00 69 MET A N 3
ATOM 4313 C CA . MET A 1 69 ? -6.490 -2.775 -1.709 1.00 0.00 69 MET A CA 3
ATOM 4314 C C . MET A 1 69 ? -7.234 -4.084 -1.967 1.00 0.00 69 MET A C 3
ATOM 4315 O O . MET A 1 69 ? -8.349 -4.281 -1.484 1.00 0.00 69 MET A O 3
ATOM 4329 N N . ASP A 1 70 ? -6.604 -4.972 -2.734 1.00 0.00 70 ASP A N 3
ATOM 4330 C CA . ASP A 1 70 ? -7.185 -6.273 -3.068 1.00 0.00 70 ASP A CA 3
ATOM 4331 C C . ASP A 1 70 ? -8.657 -6.152 -3.461 1.00 0.00 70 ASP A C 3
ATOM 4332 O O . ASP A 1 70 ? -9.509 -6.871 -2.939 1.00 0.00 70 ASP A O 3
ATOM 4341 N N . GLY A 1 71 ? -8.947 -5.245 -4.387 1.00 0.00 71 GLY A N 3
ATOM 4342 C CA . GLY A 1 71 ? -10.313 -5.054 -4.835 1.00 0.00 71 GLY A CA 3
ATOM 4343 C C . GLY A 1 71 ? -11.222 -4.537 -3.737 1.00 0.00 71 GLY A C 3
ATOM 4344 O O . GLY A 1 71 ? -12.446 -4.578 -3.868 1.00 0.00 71 GLY A O 3
ATOM 4348 N N . THR A 1 72 ? -10.627 -4.052 -2.652 1.00 0.00 72 THR A N 3
ATOM 4349 C CA . THR A 1 72 ? -11.394 -3.530 -1.531 1.00 0.00 72 THR A CA 3
ATOM 4350 C C . THR A 1 72 ? -11.358 -2.010 -1.509 1.00 0.00 72 THR A C 3
ATOM 4351 O O . THR A 1 72 ? -10.294 -1.399 -1.593 1.00 0.00 72 THR A O 3
ATOM 4362 N N . ALA A 1 73 ? -12.533 -1.409 -1.393 1.00 0.00 73 ALA A N 3
ATOM 4363 C CA . ALA A 1 73 ? -12.648 0.038 -1.356 1.00 0.00 73 ALA A CA 3
ATOM 4364 C C . ALA A 1 73 ? -12.758 0.533 0.081 1.00 0.00 73 ALA A C 3
ATOM 4365 O O . ALA A 1 73 ? -13.827 0.957 0.524 1.00 0.00 73 ALA A O 3
ATOM 4372 N N . LEU A 1 74 ? -11.648 0.470 0.811 1.00 0.00 74 LEU A N 3
ATOM 4373 C CA . LEU A 1 74 ? -11.630 0.906 2.197 1.00 0.00 74 LEU A CA 3
ATOM 4374 C C . LEU A 1 74 ? -11.532 2.423 2.285 1.00 0.00 74 LEU A C 3
ATOM 4375 O O . LEU A 1 74 ? -10.480 3.011 2.038 1.00 0.00 74 LEU A O 3
ATOM 4391 N N . SER A 1 75 ? -12.648 3.052 2.628 1.00 0.00 75 SER A N 3
ATOM 4392 C CA . SER A 1 75 ? -12.707 4.502 2.740 1.00 0.00 75 SER A CA 3
ATOM 4393 C C . SER A 1 75 ? -12.328 4.963 4.143 1.00 0.00 75 SER A C 3
ATOM 4394 O O . SER A 1 75 ? -13.003 4.633 5.118 1.00 0.00 75 SER A O 3
ATOM 4402 N N . TYR A 1 76 ? -11.247 5.730 4.237 1.00 0.00 76 TYR A N 3
ATOM 4403 C CA . TYR A 1 76 ? -10.788 6.237 5.524 1.00 0.00 76 TYR A CA 3
ATOM 4404 C C . TYR A 1 76 ? -10.195 7.637 5.385 1.00 0.00 76 TYR A C 3
ATOM 4405 O O . TYR A 1 76 ? -9.667 8.004 4.332 1.00 0.00 76 TYR A O 3
ATOM 4423 N N . ALA A 1 77 ? -10.294 8.418 6.456 1.00 0.00 77 ALA A N 3
ATOM 4424 C CA . ALA A 1 77 ? -9.776 9.778 6.460 1.00 0.00 77 ALA A CA 3
ATOM 4425 C C . ALA A 1 77 ? -8.286 9.798 6.778 1.00 0.00 77 ALA A C 3
ATOM 4426 O O . ALA A 1 77 ? -7.87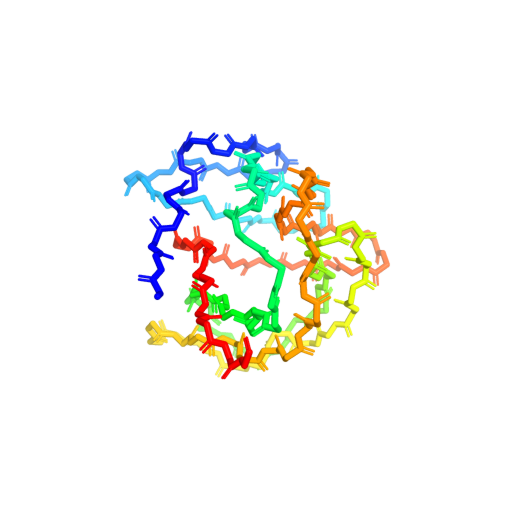8 9.544 7.911 1.00 0.00 77 ALA A O 3
ATOM 4433 N N . PHE A 1 78 ? -7.473 10.104 5.768 1.00 0.00 78 PHE A N 3
ATOM 4434 C CA . PHE A 1 78 ? -6.027 10.161 5.938 1.00 0.00 78 PHE A CA 3
ATOM 4435 C C . PHE A 1 78 ? -5.650 11.031 7.136 1.00 0.00 78 PHE A C 3
ATOM 4436 O O . PHE A 1 78 ? -6.514 11.621 7.783 1.00 0.00 78 PHE A O 3
ATOM 4453 N N . ALA A 1 79 ? -4.358 11.088 7.433 1.00 0.00 79 ALA A N 3
ATOM 4454 C CA . ALA A 1 79 ? -3.868 11.866 8.565 1.00 0.00 79 ALA A CA 3
ATOM 4455 C C . ALA A 1 79 ? -2.888 12.955 8.135 1.00 0.00 79 ALA A C 3
ATOM 4456 O O . ALA A 1 79 ? -2.535 13.068 6.960 1.00 0.00 79 ALA A O 3
ATOM 4463 N N . GLU A 1 80 ? -2.446 13.748 9.106 1.00 0.00 80 GLU A N 3
ATOM 4464 C CA . GLU A 1 80 ? -1.496 14.825 8.859 1.00 0.00 80 GLU A CA 3
ATOM 4465 C C . GLU A 1 80 ? -0.068 14.285 8.796 1.00 0.00 80 GLU A C 3
ATOM 4466 O O . GLU A 1 80 ? 0.800 14.710 9.560 1.00 0.00 80 GLU A O 3
ATOM 4478 N N . ALA A 1 81 ? 0.173 13.344 7.889 1.00 0.00 81 ALA A N 3
ATOM 4479 C CA . ALA A 1 81 ? 1.497 12.755 7.744 1.00 0.00 81 ALA A CA 3
ATOM 4480 C C . ALA A 1 81 ? 2.382 13.600 6.839 1.00 0.00 81 ALA A C 3
ATOM 4481 O O . ALA A 1 81 ? 1.900 14.441 6.085 1.00 0.00 81 ALA A O 3
ATOM 4488 N N . THR A 1 82 ? 3.683 13.364 6.924 1.00 0.00 82 THR A N 3
ATOM 4489 C CA . THR A 1 82 ? 4.657 14.090 6.121 1.00 0.00 82 THR A CA 3
ATOM 4490 C C . THR A 1 82 ? 5.876 13.218 5.868 1.00 0.00 82 THR A C 3
ATOM 4491 O O . THR A 1 82 ? 6.315 13.052 4.731 1.00 0.00 82 THR A O 3
ATOM 4502 N N . VAL A 1 83 ? 6.399 12.640 6.941 1.00 0.00 83 VAL A N 3
ATOM 4503 C CA . VAL A 1 83 ? 7.547 11.754 6.855 1.00 0.00 83 VAL A CA 3
ATOM 4504 C C . VAL A 1 83 ? 7.078 10.378 6.399 1.00 0.00 83 VAL A C 3
ATOM 4505 O O . VAL A 1 83 ? 6.010 9.937 6.808 1.00 0.00 83 VAL A O 3
ATOM 4518 N N . PRO A 1 84 ? 7.847 9.686 5.538 1.00 0.00 84 PRO A N 3
ATOM 4519 C CA . PRO A 1 84 ? 7.472 8.363 5.033 1.00 0.00 84 PRO A CA 3
ATOM 4520 C C . PRO A 1 84 ? 6.772 7.499 6.083 1.00 0.00 84 PRO A C 3
ATOM 4521 O O . PRO A 1 84 ? 7.404 6.686 6.757 1.00 0.00 84 PRO A O 3
ATOM 4532 N N . VAL A 1 85 ? 5.459 7.688 6.212 1.00 0.00 85 VAL A N 3
ATOM 4533 C CA . VAL A 1 85 ? 4.665 6.933 7.176 1.00 0.00 85 VAL A CA 3
ATOM 4534 C C . VAL A 1 85 ? 3.945 5.780 6.486 1.00 0.00 85 VAL A C 3
ATOM 4535 O O . VAL A 1 85 ? 3.752 5.800 5.272 1.00 0.00 85 VAL A O 3
ATOM 4548 N N . THR A 1 86 ? 3.558 4.772 7.260 1.00 0.00 86 THR A N 3
ATOM 4549 C CA . THR A 1 86 ? 2.870 3.612 6.703 1.00 0.00 86 THR A CA 3
ATOM 4550 C C . THR A 1 86 ? 1.540 3.358 7.407 1.00 0.00 86 THR A C 3
ATOM 4551 O O . THR A 1 86 ? 1.435 3.476 8.628 1.00 0.00 86 THR A O 3
ATOM 4562 N N . TYR A 1 87 ? 0.532 2.994 6.622 1.00 0.00 87 TYR A N 3
ATOM 4563 C CA . TYR A 1 87 ? -0.796 2.705 7.152 1.00 0.00 87 TYR A CA 3
ATOM 4564 C C . TYR A 1 87 ? -1.004 1.193 7.222 1.00 0.00 87 TYR A C 3
ATOM 4565 O O . TYR A 1 87 ? -1.155 0.535 6.194 1.00 0.00 87 TYR A O 3
ATOM 4583 N N . VAL A 1 88 ? -0.990 0.645 8.436 1.00 0.00 88 VAL A N 3
ATOM 4584 C CA . VAL A 1 88 ? -1.156 -0.794 8.624 1.00 0.00 88 VAL A CA 3
ATOM 4585 C C . VAL A 1 88 ? -2.618 -1.217 8.615 1.00 0.00 88 VAL A C 3
ATOM 4586 O O . VAL A 1 88 ? -3.435 -0.711 9.385 1.00 0.00 88 VAL A O 3
ATOM 4599 N N . GLN A 1 89 ? -2.923 -2.181 7.756 1.00 0.00 89 GLN A N 3
ATOM 4600 C CA . GLN A 1 89 ? -4.264 -2.731 7.644 1.00 0.00 89 GLN A CA 3
ATOM 4601 C C . GLN A 1 89 ? -4.151 -4.209 7.322 1.00 0.00 89 GLN A C 3
ATOM 4602 O O . GLN A 1 89 ? -3.661 -4.579 6.261 1.00 0.00 89 GLN A O 3
ATOM 4616 N N . THR A 1 90 ? -4.571 -5.059 8.244 1.00 0.00 90 THR A N 3
ATOM 4617 C CA . THR A 1 90 ? -4.459 -6.491 8.028 1.00 0.00 90 THR A CA 3
ATOM 4618 C C . THR A 1 90 ? -5.559 -7.002 7.112 1.00 0.00 90 THR A C 3
ATOM 4619 O O . THR A 1 90 ? -6.748 -6.925 7.423 1.00 0.00 90 THR A O 3
ATOM 4630 N N . LYS A 1 91 ? -5.127 -7.513 5.965 1.00 0.00 91 LYS A N 3
ATOM 4631 C CA . LYS A 1 91 ? -6.027 -8.039 4.948 1.00 0.00 91 LYS A CA 3
ATOM 4632 C C . LYS A 1 91 ? -5.525 -9.390 4.457 1.00 0.00 91 LYS A C 3
ATOM 4633 O O . LYS A 1 91 ? -4.395 -9.507 3.987 1.00 0.00 91 LYS A O 3
ATOM 4652 N N . THR A 1 92 ? -6.370 -10.405 4.559 1.00 0.00 92 THR A N 3
ATOM 4653 C CA . THR A 1 92 ? -6.010 -11.736 4.114 1.00 0.00 92 THR A CA 3
ATOM 4654 C C . THR A 1 92 ? -6.468 -11.962 2.677 1.00 0.00 92 THR A C 3
ATOM 4655 O O . THR A 1 92 ? -7.664 -12.055 2.403 1.00 0.00 92 THR A O 3
ATOM 4666 N N . LEU A 1 93 ? -5.508 -12.053 1.760 1.00 0.00 93 LEU A N 3
ATOM 4667 C CA . LEU A 1 93 ? -5.825 -12.275 0.349 1.00 0.00 93 LEU A CA 3
ATOM 4668 C C . LEU A 1 93 ? -5.419 -13.678 -0.101 1.00 0.00 93 LEU A C 3
ATOM 4669 O O . LEU A 1 93 ? -4.478 -14.271 0.430 1.00 0.00 93 LEU A O 3
ATOM 4685 N N . SER A 1 94 ? -6.156 -14.218 -1.066 1.00 0.00 94 SER A N 3
ATOM 4686 C CA . SER A 1 94 ? -5.892 -15.554 -1.568 1.00 0.00 94 SER A CA 3
ATOM 4687 C C . SER A 1 94 ? -5.057 -15.519 -2.841 1.00 0.00 94 SER A C 3
ATOM 4688 O O . SER A 1 94 ? -5.044 -14.522 -3.561 1.00 0.00 94 SER A O 3
ATOM 4696 N N . ALA A 1 95 ? -4.361 -16.621 -3.110 1.00 0.00 95 ALA A N 3
ATOM 4697 C CA . ALA A 1 95 ? -3.520 -16.729 -4.295 1.00 0.00 95 ALA A CA 3
ATOM 4698 C C . ALA A 1 95 ? -4.330 -16.515 -5.569 1.00 0.00 95 ALA A C 3
ATOM 4699 O O . ALA A 1 95 ? -5.431 -17.045 -5.715 1.00 0.00 95 ALA A O 3
ATOM 4706 N N . GLY A 1 96 ? -3.776 -15.731 -6.487 1.00 0.00 96 GLY A N 3
ATOM 4707 C CA . GLY A 1 96 ? -4.455 -15.456 -7.738 1.00 0.00 96 GLY A CA 3
ATOM 4708 C C . GLY A 1 96 ? -4.263 -14.023 -8.191 1.00 0.00 96 GLY A C 3
ATOM 4709 O O . GLY A 1 96 ? -3.283 -13.376 -7.824 1.00 0.00 96 GLY A O 3
ATOM 4713 N N . ASN A 1 97 ? -5.200 -13.523 -8.990 1.00 0.00 97 ASN A N 3
ATOM 4714 C CA . ASN A 1 97 ? -5.121 -12.157 -9.488 1.00 0.00 97 ASN A CA 3
ATOM 4715 C C . ASN A 1 97 ? -5.944 -11.216 -8.616 1.00 0.00 97 ASN A C 3
ATOM 4716 O O . ASN A 1 97 ? -7.166 -11.346 -8.526 1.00 0.00 97 ASN A O 3
ATOM 4727 N N . HIS A 1 98 ? -5.269 -10.266 -7.980 1.00 0.00 98 HIS A N 3
ATOM 4728 C CA . HIS A 1 98 ? -5.936 -9.299 -7.119 1.00 0.00 98 HIS A CA 3
ATOM 4729 C C . HIS A 1 98 ? -5.725 -7.883 -7.641 1.00 0.00 98 HIS A C 3
ATOM 4730 O O . HIS A 1 98 ? -4.913 -7.659 -8.539 1.00 0.00 98 HIS A O 3
ATOM 4745 N N . SER A 1 99 ? -6.462 -6.931 -7.081 1.00 0.00 99 SER A N 3
ATOM 4746 C CA . SER A 1 99 ? -6.355 -5.540 -7.504 1.00 0.00 99 SER A CA 3
ATOM 4747 C C . SER A 1 99 ? -5.968 -4.631 -6.342 1.00 0.00 99 SER A C 3
ATOM 4748 O O . SER A 1 99 ? -6.702 -4.508 -5.363 1.00 0.00 99 SER A O 3
ATOM 4756 N N . PHE A 1 100 ? -4.816 -3.984 -6.468 1.00 0.00 100 PHE A N 3
ATOM 4757 C CA . PHE A 1 100 ? -4.330 -3.069 -5.443 1.00 0.00 100 PHE A CA 3
ATOM 4758 C C . PHE A 1 100 ? -4.247 -1.658 -6.011 1.00 0.00 100 PHE A C 3
ATOM 4759 O O . PHE A 1 100 ? -4.305 -1.477 -7.227 1.00 0.00 100 PHE A O 3
ATOM 4776 N N . GLY A 1 101 ? -4.119 -0.658 -5.143 1.00 0.00 101 GLY A N 3
ATOM 4777 C CA . GLY A 1 101 ? -4.041 0.706 -5.623 1.00 0.00 101 GLY A CA 3
ATOM 4778 C C . GLY A 1 101 ? -4.514 1.731 -4.614 1.00 0.00 101 GLY A C 3
ATOM 4779 O O . GLY A 1 101 ? -4.635 1.450 -3.423 1.00 0.00 101 GLY A O 3
ATOM 4783 N N . VAL A 1 102 ? -4.790 2.927 -5.113 1.00 0.00 102 VAL A N 3
ATOM 4784 C CA . VAL A 1 102 ? -5.267 4.028 -4.286 1.00 0.00 102 VAL A CA 3
ATOM 4785 C C . VAL A 1 102 ? -6.127 4.958 -5.134 1.00 0.00 102 VAL A C 3
ATOM 4786 O O . VAL A 1 102 ? -5.685 5.430 -6.177 1.00 0.00 102 VAL A O 3
ATOM 4799 N N . ARG A 1 103 ? -7.368 5.189 -4.712 1.00 0.00 103 ARG A N 3
ATOM 4800 C CA . ARG A 1 103 ? -8.281 6.032 -5.483 1.00 0.00 103 ARG A CA 3
ATOM 4801 C C . ARG A 1 103 ? -8.847 7.190 -4.666 1.00 0.00 103 ARG A C 3
ATOM 4802 O O . ARG A 1 103 ? -8.976 7.113 -3.444 1.00 0.00 103 ARG A O 3
ATOM 4823 N N . VAL A 1 104 ? -9.207 8.251 -5.381 1.00 0.00 104 VAL A N 3
ATOM 4824 C CA . VAL A 1 104 ? -9.795 9.443 -4.786 1.00 0.00 104 VAL A CA 3
ATOM 4825 C C . VAL A 1 104 ? -11.002 9.878 -5.612 1.00 0.00 104 VAL A C 3
ATOM 4826 O O . VAL A 1 104 ? -10.910 9.999 -6.833 1.00 0.00 104 VAL A O 3
ATOM 4839 N N . GLY A 1 105 ? -12.137 10.096 -4.954 1.00 0.00 105 GLY A N 3
ATOM 4840 C CA . GLY A 1 105 ? -13.337 10.495 -5.672 1.00 0.00 105 GLY A CA 3
ATOM 4841 C C . GLY A 1 105 ? -14.000 11.722 -5.079 1.00 0.00 105 GLY A C 3
ATOM 4842 O O . GLY A 1 105 ? -13.718 12.101 -3.946 1.00 0.00 105 GLY A O 3
ATOM 4846 N N . SER A 1 106 ? -14.889 12.341 -5.851 1.00 0.00 106 SER A N 3
ATOM 4847 C CA . SER A 1 106 ? -15.600 13.534 -5.398 1.00 0.00 106 SER A CA 3
ATOM 4848 C C . SER A 1 106 ? -16.200 13.318 -4.011 1.00 0.00 106 SER A C 3
ATOM 4849 O O . SER A 1 106 ? -16.365 14.264 -3.240 1.00 0.00 106 SER A O 3
ATOM 4857 N N . SER A 1 107 ? -16.520 12.066 -3.698 1.00 0.00 107 SER A N 3
ATOM 4858 C CA . SER A 1 107 ? -17.095 11.724 -2.405 1.00 0.00 107 SER A CA 3
ATOM 4859 C C . SER A 1 107 ? -16.011 11.649 -1.333 1.00 0.00 107 SER A C 3
ATOM 4860 O O . SER A 1 107 ? -16.269 11.907 -0.157 1.00 0.00 107 SER A O 3
ATOM 4868 N N . ASP A 1 108 ? -14.799 11.296 -1.749 1.00 0.00 108 ASP A N 3
ATOM 4869 C CA . ASP A 1 108 ? -13.678 11.189 -0.832 1.00 0.00 108 ASP A CA 3
ATOM 4870 C C . ASP A 1 108 ? -12.772 12.411 -0.935 1.00 0.00 108 ASP A C 3
ATOM 4871 O O . ASP A 1 108 ? -12.682 13.203 -0.001 1.00 0.00 108 ASP A O 3
ATOM 4880 N N . TRP A 1 109 ? -12.104 12.553 -2.078 1.00 0.00 109 TRP A N 3
ATOM 4881 C CA . TRP A 1 109 ? -11.199 13.676 -2.322 1.00 0.00 109 TRP A CA 3
ATOM 4882 C C . TRP A 1 109 ? -9.850 13.455 -1.637 1.00 0.00 109 TRP A C 3
ATOM 4883 O O . TRP A 1 109 ? -9.795 13.066 -0.471 1.00 0.00 109 TRP A O 3
ATOM 4904 N N . GLY A 1 110 ? -8.759 13.701 -2.368 1.00 0.00 110 GLY A N 3
ATOM 4905 C CA . GLY A 1 110 ? -7.436 13.508 -1.795 1.00 0.00 110 GLY A CA 3
ATOM 4906 C C . GLY A 1 110 ? -6.420 14.566 -2.195 1.00 0.00 110 GLY A C 3
ATOM 4907 O O . GLY A 1 110 ? -6.763 15.591 -2.778 1.00 0.00 110 GLY A O 3
ATOM 4911 N N . TYR A 1 111 ? -5.161 14.295 -1.859 1.00 0.00 111 TYR A N 3
ATOM 4912 C CA . TYR A 1 111 ? -4.037 15.189 -2.143 1.00 0.00 111 TYR A CA 3
ATOM 4913 C C . TYR A 1 111 ? -2.814 14.694 -1.379 1.00 0.00 111 TYR A C 3
ATOM 4914 O O . TYR A 1 111 ? -2.449 15.256 -0.347 1.00 0.00 111 TYR A O 3
ATOM 4932 N N . MET A 1 112 ? -2.198 13.621 -1.864 1.00 0.00 112 MET A N 3
ATOM 4933 C CA . MET A 1 112 ? -1.040 13.053 -1.181 1.00 0.00 112 MET A CA 3
ATOM 4934 C C . MET A 1 112 ? -0.081 12.375 -2.149 1.00 0.00 112 MET A C 3
ATOM 4935 O O . MET A 1 112 ? -0.292 12.378 -3.363 1.00 0.00 112 MET A O 3
ATOM 4949 N N . ASN A 1 113 ? 0.971 11.784 -1.591 1.00 0.00 113 ASN A N 3
ATOM 4950 C CA . ASN A 1 113 ? 1.970 11.084 -2.381 1.00 0.00 113 ASN A CA 3
ATOM 4951 C C . ASN A 1 113 ? 1.928 9.589 -2.084 1.00 0.00 113 ASN A C 3
ATOM 4952 O O . ASN A 1 113 ? 1.800 9.180 -0.931 1.00 0.00 113 ASN A O 3
ATOM 4963 N N . VAL A 1 114 ? 2.031 8.779 -3.129 1.00 0.00 114 VAL A N 3
ATOM 4964 C CA . VAL A 1 114 ? 2.003 7.329 -2.980 1.00 0.00 114 VAL A CA 3
ATOM 4965 C C . VAL A 1 114 ? 3.343 6.722 -3.386 1.00 0.00 114 VAL A C 3
ATOM 4966 O O . VAL A 1 114 ? 3.544 6.343 -4.539 1.00 0.00 114 VAL A O 3
ATOM 4979 N N . HIS A 1 115 ? 4.258 6.642 -2.424 1.00 0.00 115 HIS A N 3
ATOM 4980 C CA . HIS A 1 115 ? 5.587 6.092 -2.670 1.00 0.00 115 HIS A CA 3
ATOM 4981 C C . HIS A 1 115 ? 5.506 4.668 -3.209 1.00 0.00 115 HIS A C 3
ATOM 4982 O O . HIS A 1 115 ? 6.167 4.330 -4.191 1.00 0.00 115 HIS A O 3
ATOM 4997 N N . SER A 1 116 ? 4.698 3.834 -2.562 1.00 0.00 116 SER A N 3
ATOM 4998 C CA . SER A 1 116 ? 4.551 2.449 -2.991 1.00 0.00 116 SER A CA 3
ATOM 4999 C C . SER A 1 116 ? 3.513 1.702 -2.156 1.00 0.00 116 SER A C 3
ATOM 5000 O O . SER A 1 116 ? 3.177 2.107 -1.042 1.00 0.00 116 SER A O 3
ATOM 5008 N N . LEU A 1 117 ? 3.028 0.597 -2.713 1.00 0.00 117 LEU A N 3
ATOM 5009 C CA . LEU A 1 117 ? 2.042 -0.249 -2.050 1.00 0.00 117 LEU A CA 3
ATOM 5010 C C . LEU A 1 117 ? 2.729 -1.501 -1.516 1.00 0.00 117 LEU A C 3
ATOM 5011 O O . LEU A 1 117 ? 2.807 -2.518 -2.207 1.00 0.00 117 LEU A O 3
ATOM 5027 N N . LYS A 1 118 ? 3.252 -1.418 -0.296 1.00 0.00 118 LYS A N 3
ATOM 5028 C CA . LYS A 1 118 ? 3.956 -2.547 0.301 1.00 0.00 118 LYS A CA 3
ATOM 5029 C C . LYS A 1 118 ? 3.004 -3.481 1.041 1.00 0.00 118 LYS A C 3
ATOM 5030 O O . LYS A 1 118 ? 2.215 -3.046 1.879 1.00 0.00 118 LYS A O 3
ATOM 5049 N N . LEU A 1 119 ? 3.096 -4.771 0.729 1.00 0.00 119 LEU A N 3
ATOM 5050 C CA . LEU A 1 119 ? 2.258 -5.779 1.368 1.00 0.00 119 LEU A CA 3
ATOM 5051 C C . LEU A 1 119 ? 3.121 -6.747 2.171 1.00 0.00 119 LEU A C 3
ATOM 5052 O O . LEU A 1 119 ? 3.824 -7.580 1.605 1.00 0.00 119 LEU A O 3
ATOM 5068 N N . GLU A 1 120 ? 3.062 -6.632 3.491 1.00 0.00 120 GLU A N 3
ATOM 5069 C CA . GLU A 1 120 ? 3.843 -7.499 4.362 1.00 0.00 120 GLU A CA 3
ATOM 5070 C C . GLU A 1 120 ? 3.132 -8.827 4.585 1.00 0.00 120 GLU A C 3
ATOM 5071 O O . GLU A 1 120 ? 1.909 -8.905 4.500 1.00 0.00 120 GLU A O 3
ATOM 5083 N N . LEU A 1 121 ? 3.906 -9.871 4.867 1.00 0.00 121 LEU A N 3
ATOM 5084 C CA . LEU A 1 121 ? 3.348 -11.198 5.100 1.00 0.00 121 LEU A CA 3
ATOM 5085 C C . LEU A 1 121 ? 3.075 -11.422 6.586 1.00 0.00 121 LEU A C 3
ATOM 5086 O O . LEU A 1 121 ? 3.094 -12.557 7.066 1.00 0.00 121 LEU A O 3
ATOM 5102 N N . LEU A 1 122 ? 2.822 -10.333 7.312 1.00 0.00 122 LEU A N 3
ATOM 5103 C CA . LEU A 1 122 ? 2.546 -10.405 8.745 1.00 0.00 122 LEU A CA 3
ATOM 5104 C C . LEU A 1 122 ? 3.588 -11.258 9.463 1.00 0.00 122 LEU A C 3
ATOM 5105 O O . LEU A 1 122 ? 3.427 -12.470 9.601 1.00 0.00 122 LEU A O 3
ATOM 5121 N N . GLY A 1 123 ? 4.659 -10.613 9.912 1.00 0.00 123 GLY A N 3
ATOM 5122 C CA . GLY A 1 123 ? 5.719 -11.321 10.605 1.00 0.00 123 GLY A CA 3
ATOM 5123 C C . GLY A 1 123 ? 7.069 -11.116 9.949 1.00 0.00 123 GLY A C 3
ATOM 5124 O O . GLY A 1 123 ? 7.181 -10.398 8.955 1.00 0.00 123 GLY A O 3
ATOM 5128 N N . SER A 1 8 ? 9.048 -10.356 1.040 1.00 0.00 8 SER A N 4
ATOM 5129 C CA . SER A 1 8 ? 8.667 -8.947 1.005 1.00 0.00 8 SER A CA 4
ATOM 5130 C C . SER A 1 8 ? 8.209 -8.558 -0.393 1.00 0.00 8 SER A C 4
ATOM 5131 O O . SER A 1 8 ? 8.680 -9.121 -1.381 1.00 0.00 8 SER A O 4
ATOM 5139 N N . TRP A 1 9 ? 7.296 -7.596 -0.485 1.00 0.00 9 TRP A N 4
ATOM 5140 C CA . TRP A 1 9 ? 6.810 -7.166 -1.784 1.00 0.00 9 TRP A CA 4
ATOM 5141 C C . TRP A 1 9 ? 6.709 -5.647 -1.845 1.00 0.00 9 TRP A C 4
ATOM 5142 O O . TRP A 1 9 ? 5.780 -5.052 -1.301 1.00 0.00 9 TRP A O 4
ATOM 5163 N N . THR A 1 10 ? 7.669 -5.025 -2.528 1.00 0.00 10 THR A N 4
ATOM 5164 C CA . THR A 1 10 ? 7.678 -3.576 -2.675 1.00 0.00 10 THR A CA 4
ATOM 5165 C C . THR A 1 10 ? 6.965 -3.189 -3.952 1.00 0.00 10 THR A C 4
ATOM 5166 O O . THR A 1 10 ? 7.550 -3.198 -5.036 1.00 0.00 10 THR A O 4
ATOM 5177 N N . TYR A 1 11 ? 5.697 -2.862 -3.818 1.00 0.00 11 TYR A N 4
ATOM 5178 C CA . TYR A 1 11 ? 4.886 -2.486 -4.952 1.00 0.00 11 TYR A CA 4
ATOM 5179 C C . TYR A 1 11 ? 5.191 -1.055 -5.393 1.00 0.00 11 TYR A C 4
ATOM 5180 O O . TYR A 1 11 ? 4.631 -0.098 -4.857 1.00 0.00 11 TYR A O 4
ATOM 5198 N N . THR A 1 12 ? 6.082 -0.918 -6.374 1.00 0.00 12 THR A N 4
ATOM 5199 C CA . THR A 1 12 ? 6.461 0.395 -6.889 1.00 0.00 12 THR A CA 4
ATOM 5200 C C . THR A 1 12 ? 5.264 1.082 -7.547 1.00 0.00 12 THR A C 4
ATOM 5201 O O . THR A 1 12 ? 4.535 0.462 -8.320 1.00 0.00 12 THR A O 4
ATOM 5212 N N . ALA A 1 13 ? 5.054 2.355 -7.222 1.00 0.00 13 ALA A N 4
ATOM 5213 C CA . ALA A 1 13 ? 3.927 3.106 -7.770 1.00 0.00 13 ALA A CA 4
ATOM 5214 C C . ALA A 1 13 ? 4.062 3.341 -9.270 1.00 0.00 13 ALA A C 4
ATOM 5215 O O . ALA A 1 13 ? 3.058 3.453 -9.974 1.00 0.00 13 ALA A O 4
ATOM 5222 N N . ALA A 1 14 ? 5.291 3.411 -9.764 1.00 0.00 14 ALA A N 4
ATOM 5223 C CA . ALA A 1 14 ? 5.506 3.626 -11.189 1.00 0.00 14 ALA A CA 4
ATOM 5224 C C . ALA A 1 14 ? 5.095 2.396 -11.987 1.00 0.00 14 ALA A C 4
ATOM 5225 O O . ALA A 1 14 ? 4.771 2.492 -13.171 1.00 0.00 14 ALA A O 4
ATOM 5232 N N . SER A 1 15 ? 5.081 1.244 -11.325 1.00 0.00 15 SER A N 4
ATOM 5233 C CA . SER A 1 15 ? 4.677 0.002 -11.970 1.00 0.00 15 SER A CA 4
ATOM 5234 C C . SER A 1 15 ? 3.154 -0.119 -11.965 1.00 0.00 15 SER A C 4
ATOM 5235 O O . SER A 1 15 ? 2.591 -1.055 -12.535 1.00 0.00 15 SER A O 4
ATOM 5243 N N . ALA A 1 16 ? 2.497 0.840 -11.315 1.00 0.00 16 ALA A N 4
ATOM 5244 C CA . ALA A 1 16 ? 1.044 0.862 -11.224 1.00 0.00 16 ALA A CA 4
ATOM 5245 C C . ALA A 1 16 ? 0.446 1.720 -12.336 1.00 0.00 16 ALA A C 4
ATOM 5246 O O . ALA A 1 16 ? 1.117 2.030 -13.320 1.00 0.00 16 ALA A O 4
ATOM 5253 N N . SER A 1 17 ? -0.816 2.106 -12.173 1.00 0.00 17 SER A N 4
ATOM 5254 C CA . SER A 1 17 ? -1.495 2.931 -13.166 1.00 0.00 17 SER A CA 4
ATOM 5255 C C . SER A 1 17 ? -1.827 4.306 -12.595 1.00 0.00 17 SER A C 4
ATOM 5256 O O . SER A 1 17 ? -2.766 4.456 -11.812 1.00 0.00 17 SER A O 4
ATOM 5264 N N . ILE A 1 18 ? -1.049 5.307 -12.992 1.00 0.00 18 ILE A N 4
ATOM 5265 C CA . ILE A 1 18 ? -1.255 6.673 -12.526 1.00 0.00 18 ILE A CA 4
ATOM 5266 C C . ILE A 1 18 ? -2.321 7.373 -13.367 1.00 0.00 18 ILE A C 4
ATOM 5267 O O . ILE A 1 18 ? -2.060 7.784 -14.497 1.00 0.00 18 ILE A O 4
ATOM 5283 N N . THR A 1 19 ? -3.522 7.504 -12.809 1.00 0.00 19 THR A N 4
ATOM 5284 C CA . THR A 1 19 ? -4.621 8.155 -13.513 1.00 0.00 19 THR A CA 4
ATOM 5285 C C . THR A 1 19 ? -4.815 9.584 -13.017 1.00 0.00 19 THR A C 4
ATOM 5286 O O . THR A 1 19 ? -4.991 9.816 -11.821 1.00 0.00 19 THR A O 4
ATOM 5297 N N . ALA A 1 20 ? -4.785 10.541 -13.944 1.00 0.00 20 ALA A N 4
ATOM 5298 C CA . ALA A 1 20 ? -4.962 11.951 -13.601 1.00 0.00 20 ALA A CA 4
ATOM 5299 C C . ALA A 1 20 ? -6.133 12.135 -12.637 1.00 0.00 20 ALA A C 4
ATOM 5300 O O . ALA A 1 20 ? -7.117 11.399 -12.710 1.00 0.00 20 ALA A O 4
ATOM 5307 N N . PRO A 1 21 ? -6.051 13.108 -11.707 1.00 0.00 21 PRO A N 4
ATOM 5308 C CA . PRO A 1 21 ? -4.904 14.025 -11.562 1.00 0.00 21 PRO A CA 4
ATOM 5309 C C . PRO A 1 21 ? -3.637 13.350 -11.045 1.00 0.00 21 PRO A C 4
ATOM 5310 O O . PRO A 1 21 ? -2.624 14.015 -10.829 1.00 0.00 21 PRO A O 4
ATOM 5321 N N . ALA A 1 22 ? -3.684 12.038 -10.841 1.00 0.00 22 ALA A N 4
ATOM 5322 C CA . ALA A 1 22 ? -2.521 11.320 -10.347 1.00 0.00 22 ALA A CA 4
ATOM 5323 C C . ALA A 1 22 ? -1.349 11.490 -11.302 1.00 0.00 22 ALA A C 4
ATOM 5324 O O . ALA A 1 22 ? -1.523 11.506 -12.520 1.00 0.00 22 ALA A O 4
ATOM 5331 N N . GLN A 1 23 ? -0.159 11.633 -10.739 1.00 0.00 23 GLN A N 4
ATOM 5332 C CA . GLN A 1 23 ? 1.044 11.819 -11.539 1.00 0.00 23 GLN A CA 4
ATOM 5333 C C . GLN A 1 23 ? 2.251 11.171 -10.877 1.00 0.00 23 GLN A C 4
ATOM 5334 O O . GLN A 1 23 ? 2.616 11.516 -9.753 1.00 0.00 23 GLN A O 4
ATOM 5348 N N . LEU A 1 24 ? 2.865 10.228 -11.579 1.00 0.00 24 LEU A N 4
ATOM 5349 C CA . LEU A 1 24 ? 4.027 9.528 -11.062 1.00 0.00 24 LEU A CA 4
ATOM 5350 C C . LEU A 1 24 ? 5.291 10.371 -11.208 1.00 0.00 24 LEU A C 4
ATOM 5351 O O . LEU A 1 24 ? 5.777 10.597 -12.316 1.00 0.00 24 LEU A O 4
ATOM 5367 N N . VAL A 1 25 ? 5.819 10.824 -10.077 1.00 0.00 25 VAL A N 4
ATOM 5368 C CA . VAL A 1 25 ? 7.031 11.633 -10.064 1.00 0.00 25 VAL A CA 4
ATOM 5369 C C . VAL A 1 25 ? 8.088 10.996 -9.171 1.00 0.00 25 VAL A C 4
ATOM 5370 O O . VAL A 1 25 ? 7.892 10.856 -7.964 1.00 0.00 25 VAL A O 4
ATOM 5383 N N . GLY A 1 26 ? 9.206 10.598 -9.771 1.00 0.00 26 GLY A N 4
ATOM 5384 C CA . GLY A 1 26 ? 10.269 9.970 -9.010 1.00 0.00 26 GLY A CA 4
ATOM 5385 C C . GLY A 1 26 ? 9.804 8.709 -8.309 1.00 0.00 26 GLY A C 4
ATOM 5386 O O . GLY A 1 26 ? 10.197 8.439 -7.174 1.00 0.00 26 GLY A O 4
ATOM 5390 N N . ASN A 1 27 ? 8.960 7.936 -8.988 1.00 0.00 27 ASN A N 4
ATOM 5391 C CA . ASN A 1 27 ? 8.433 6.696 -8.427 1.00 0.00 27 ASN A CA 4
ATOM 5392 C C . ASN A 1 27 ? 7.505 6.982 -7.249 1.00 0.00 27 ASN A C 4
ATOM 5393 O O . ASN A 1 27 ? 7.494 6.248 -6.261 1.00 0.00 27 ASN A O 4
ATOM 5404 N N . VAL A 1 28 ? 6.731 8.058 -7.357 1.00 0.00 28 VAL A N 4
ATOM 5405 C CA . VAL A 1 28 ? 5.806 8.442 -6.298 1.00 0.00 28 VAL A CA 4
ATOM 5406 C C . VAL A 1 28 ? 4.439 8.829 -6.861 1.00 0.00 28 VAL A C 4
ATOM 5407 O O . VAL A 1 28 ? 4.270 9.918 -7.410 1.00 0.00 28 VAL A O 4
ATOM 5420 N N . GLY A 1 29 ? 3.465 7.933 -6.714 1.00 0.00 29 GLY A N 4
ATOM 5421 C CA . GLY A 1 29 ? 2.125 8.206 -7.207 1.00 0.00 29 GLY A CA 4
ATOM 5422 C C . GLY A 1 29 ? 1.438 9.298 -6.417 1.00 0.00 29 GLY A C 4
ATOM 5423 O O . GLY A 1 29 ? 0.711 9.027 -5.465 1.00 0.00 29 GLY A O 4
ATOM 5427 N N . GLU A 1 30 ? 1.674 10.540 -6.808 1.00 0.00 30 GLU A N 4
ATOM 5428 C CA . GLU A 1 30 ? 1.081 11.679 -6.119 1.00 0.00 30 GLU A CA 4
ATOM 5429 C C . GLU A 1 30 ? -0.321 11.975 -6.629 1.00 0.00 30 GLU A C 4
ATOM 5430 O O . GLU A 1 30 ? -0.492 12.626 -7.660 1.00 0.00 30 GLU A O 4
ATOM 5442 N N . LEU A 1 31 ? -1.328 11.515 -5.890 1.00 0.00 31 LEU A N 4
ATOM 5443 C CA . LEU A 1 31 ? -2.709 11.763 -6.272 1.00 0.00 31 LEU A CA 4
ATOM 5444 C C . LEU A 1 31 ? -3.113 13.171 -5.855 1.00 0.00 31 LEU A C 4
ATOM 5445 O O . LEU A 1 31 ? -2.606 13.699 -4.862 1.00 0.00 31 LEU A O 4
ATOM 5461 N N . GLN A 1 32 ? -4.020 13.776 -6.608 1.00 0.00 32 GLN A N 4
ATOM 5462 C CA . GLN A 1 32 ? -4.473 15.125 -6.302 1.00 0.00 32 GLN A CA 4
ATOM 5463 C C . GLN A 1 32 ? -5.994 15.206 -6.262 1.00 0.00 32 GLN A C 4
ATOM 5464 O O . GLN A 1 32 ? -6.674 14.716 -7.157 1.00 0.00 32 GLN A O 4
ATOM 5478 N N . GLY A 1 33 ? -6.524 15.832 -5.215 1.00 0.00 33 GLY A N 4
ATOM 5479 C CA . GLY A 1 33 ? -7.965 15.972 -5.078 1.00 0.00 33 GLY A CA 4
ATOM 5480 C C . GLY A 1 33 ? -8.708 14.697 -5.421 1.00 0.00 33 GLY A C 4
ATOM 5481 O O . GLY A 1 33 ? -8.169 13.599 -5.285 1.00 0.00 33 GLY A O 4
ATOM 5485 N N . ALA A 1 34 ? -9.942 14.843 -5.879 1.00 0.00 34 ALA A N 4
ATOM 5486 C CA . ALA A 1 34 ? -10.751 13.693 -6.257 1.00 0.00 34 ALA A CA 4
ATOM 5487 C C . ALA A 1 34 ? -10.548 13.355 -7.733 1.00 0.00 34 ALA A C 4
ATOM 5488 O O . ALA A 1 34 ? -10.103 14.197 -8.514 1.00 0.00 34 ALA A O 4
ATOM 5495 N N . GLY A 1 35 ? -10.878 12.125 -8.112 1.00 0.00 35 GLY A N 4
ATOM 5496 C CA . GLY A 1 35 ? -10.728 11.704 -9.495 1.00 0.00 35 GLY A CA 4
ATOM 5497 C C . GLY A 1 35 ? -9.451 10.918 -9.738 1.00 0.00 35 GLY A C 4
ATOM 5498 O O . GLY A 1 35 ? -9.368 10.136 -10.686 1.00 0.00 35 GLY A O 4
ATOM 5502 N N . SER A 1 36 ? -8.452 11.134 -8.888 1.00 0.00 36 SER A N 4
ATOM 5503 C CA . SER A 1 36 ? -7.170 10.453 -9.016 1.00 0.00 36 SER A CA 4
ATOM 5504 C C . SER A 1 36 ? -7.289 8.981 -8.644 1.00 0.00 36 SER A C 4
ATOM 5505 O O . SER A 1 36 ? -8.174 8.593 -7.881 1.00 0.00 36 SER A O 4
ATOM 5513 N N . ALA A 1 37 ? -6.387 8.164 -9.178 1.00 0.00 37 ALA A N 4
ATOM 5514 C CA . ALA A 1 37 ? -6.397 6.740 -8.888 1.00 0.00 37 ALA A CA 4
ATOM 5515 C C . ALA A 1 37 ? -5.076 6.073 -9.241 1.00 0.00 37 ALA A C 4
ATOM 5516 O O . ALA A 1 37 ? -4.721 5.947 -10.413 1.00 0.00 37 ALA A O 4
ATOM 5523 N N . VAL A 1 38 ? -4.376 5.601 -8.215 1.00 0.00 38 VAL A N 4
ATOM 5524 C CA . VAL A 1 38 ? -3.120 4.890 -8.408 1.00 0.00 38 VAL A CA 4
ATOM 5525 C C . VAL A 1 38 ? -3.393 3.405 -8.225 1.00 0.00 38 VAL A C 4
ATOM 5526 O O . VAL A 1 38 ? -3.284 2.879 -7.120 1.00 0.00 38 VAL A O 4
ATOM 5539 N N . ILE A 1 39 ? -3.775 2.738 -9.305 1.00 0.00 39 ILE A N 4
ATOM 5540 C CA . ILE A 1 39 ? -4.099 1.321 -9.237 1.00 0.00 39 ILE A CA 4
ATOM 5541 C C . ILE A 1 39 ? -2.884 0.444 -9.486 1.00 0.00 39 ILE A C 4
ATOM 5542 O O . ILE A 1 39 ? -2.278 0.479 -10.557 1.00 0.00 39 ILE A O 4
ATOM 5558 N N . TRP A 1 40 ? -2.547 -0.353 -8.482 1.00 0.00 40 TRP A N 4
ATOM 5559 C CA . TRP A 1 40 ? -1.415 -1.262 -8.557 1.00 0.00 40 TRP A CA 4
ATOM 5560 C C . TRP A 1 40 ? -1.830 -2.590 -9.186 1.00 0.00 40 TRP A C 4
ATOM 5561 O O . TRP A 1 40 ? -2.951 -3.058 -8.986 1.00 0.00 40 TRP A O 4
ATOM 5582 N N . ASN A 1 41 ? -0.919 -3.199 -9.940 1.00 0.00 41 ASN A N 4
ATOM 5583 C CA . ASN A 1 41 ? -1.193 -4.478 -10.588 1.00 0.00 41 ASN A CA 4
ATOM 5584 C C . ASN A 1 41 ? -0.189 -5.532 -10.133 1.00 0.00 41 ASN A C 4
ATOM 5585 O O . ASN A 1 41 ? 0.998 -5.447 -10.450 1.00 0.00 41 ASN A O 4
ATOM 5596 N N . VAL A 1 42 ? -0.668 -6.520 -9.382 1.00 0.00 42 VAL A N 4
ATOM 5597 C CA . VAL A 1 42 ? 0.194 -7.582 -8.875 1.00 0.00 42 VAL A CA 4
ATOM 5598 C C . VAL A 1 42 ? -0.533 -8.922 -8.826 1.00 0.00 42 VAL A C 4
ATOM 5599 O O . VAL A 1 42 ? -1.690 -9.030 -9.232 1.00 0.00 42 VAL A O 4
ATOM 5612 N N . ASP A 1 43 ? 0.158 -9.940 -8.318 1.00 0.00 43 ASP A N 4
ATOM 5613 C CA . ASP A 1 43 ? -0.412 -11.277 -8.200 1.00 0.00 43 ASP A CA 4
ATOM 5614 C C . ASP A 1 43 ? -0.062 -11.893 -6.848 1.00 0.00 43 ASP A C 4
ATOM 5615 O O . ASP A 1 43 ? 1.110 -12.005 -6.489 1.00 0.00 43 ASP A O 4
ATOM 5624 N N . VAL A 1 44 ? -1.088 -12.287 -6.100 1.00 0.00 44 VAL A N 4
ATOM 5625 C CA . VAL A 1 44 ? -0.894 -12.887 -4.783 1.00 0.00 44 VAL A CA 4
ATOM 5626 C C . VAL A 1 44 ? 0.066 -14.076 -4.851 1.00 0.00 44 VAL A C 4
ATOM 5627 O O . VAL A 1 44 ? -0.158 -15.020 -5.609 1.00 0.00 44 VAL A O 4
ATOM 5640 N N . PRO A 1 45 ? 1.155 -14.046 -4.059 1.00 0.00 45 PRO A N 4
ATOM 5641 C CA . PRO A 1 45 ? 2.149 -15.125 -4.042 1.00 0.00 45 PRO A CA 4
ATOM 5642 C C . PRO A 1 45 ? 1.584 -16.440 -3.511 1.00 0.00 45 PRO A C 4
ATOM 5643 O O . PRO A 1 45 ? 1.778 -17.495 -4.117 1.00 0.00 45 PRO A O 4
ATOM 5654 N N . VAL A 1 46 ? 0.888 -16.378 -2.379 1.00 0.00 46 VAL A N 4
ATOM 5655 C CA . VAL A 1 46 ? 0.309 -17.580 -1.782 1.00 0.00 46 VAL A CA 4
ATOM 5656 C C . VAL A 1 46 ? -0.988 -17.272 -1.040 1.00 0.00 46 VAL A C 4
ATOM 5657 O O . VAL A 1 46 ? -1.480 -16.145 -1.064 1.00 0.00 46 VAL A O 4
ATOM 5670 N N . THR A 1 47 ? -1.535 -18.293 -0.388 1.00 0.00 47 THR A N 4
ATOM 5671 C CA . THR A 1 47 ? -2.779 -18.153 0.358 1.00 0.00 47 THR A CA 4
ATOM 5672 C C . THR A 1 47 ? -2.513 -17.852 1.831 1.00 0.00 47 THR A C 4
ATOM 5673 O O . THR A 1 47 ? -2.235 -18.754 2.621 1.00 0.00 47 THR A O 4
ATOM 5684 N N . GLY A 1 48 ? -2.609 -16.577 2.190 1.00 0.00 48 GLY A N 4
ATOM 5685 C CA . GLY A 1 48 ? -2.387 -16.167 3.565 1.00 0.00 48 GLY A CA 4
ATOM 5686 C C . GLY A 1 48 ? -2.862 -14.751 3.814 1.00 0.00 48 GLY A C 4
ATOM 5687 O O . GLY A 1 48 ? -3.383 -14.102 2.908 1.00 0.00 48 GLY A O 4
ATOM 5691 N N . GLU A 1 49 ? -2.684 -14.260 5.035 1.00 0.00 49 GLU A N 4
ATOM 5692 C CA . GLU A 1 49 ? -3.106 -12.903 5.363 1.00 0.00 49 GLU A CA 4
ATOM 5693 C C . GLU A 1 49 ? -1.976 -11.915 5.120 1.00 0.00 49 GLU A C 4
ATOM 5694 O O . GLU A 1 49 ? -0.923 -11.989 5.753 1.00 0.00 49 GLU A O 4
ATOM 5706 N N . TYR A 1 50 ? -2.204 -10.988 4.198 1.00 0.00 50 TYR A N 4
ATOM 5707 C CA . TYR A 1 50 ? -1.211 -9.980 3.872 1.00 0.00 50 TYR A CA 4
ATOM 5708 C C . TYR A 1 50 ? -1.683 -8.616 4.346 1.00 0.00 50 TYR A C 4
ATOM 5709 O O . TYR A 1 50 ? -2.696 -8.098 3.873 1.00 0.00 50 TYR A O 4
ATOM 5727 N N . ARG A 1 51 ? -0.957 -8.039 5.288 1.00 0.00 51 ARG A N 4
ATOM 5728 C CA . ARG A 1 51 ? -1.321 -6.739 5.824 1.00 0.00 51 ARG A CA 4
ATOM 5729 C C . ARG A 1 51 ? -0.877 -5.628 4.879 1.00 0.00 51 ARG A C 4
ATOM 5730 O O . ARG A 1 51 ? 0.271 -5.588 4.443 1.00 0.00 51 ARG A O 4
ATOM 5751 N N . ILE A 1 52 ? -1.811 -4.745 4.552 1.00 0.00 52 ILE A N 4
ATOM 5752 C CA . ILE A 1 52 ? -1.553 -3.638 3.641 1.00 0.00 52 ILE A CA 4
ATOM 5753 C C . ILE A 1 52 ? -0.815 -2.496 4.332 1.00 0.00 52 ILE A C 4
ATOM 5754 O O . ILE A 1 52 ? -1.179 -2.075 5.428 1.00 0.00 52 ILE A O 4
ATOM 5770 N N . ASN A 1 53 ? 0.223 -1.997 3.670 1.00 0.00 53 ASN A N 4
ATOM 5771 C CA . ASN A 1 53 ? 1.019 -0.898 4.199 1.00 0.00 53 ASN A CA 4
ATOM 5772 C C . ASN A 1 53 ? 1.241 0.157 3.121 1.00 0.00 53 ASN A C 4
ATOM 5773 O O . ASN A 1 53 ? 1.980 -0.072 2.163 1.00 0.00 53 ASN A O 4
ATOM 5784 N N . LEU A 1 54 ? 0.595 1.311 3.269 1.00 0.00 54 LEU A N 4
ATOM 5785 C CA . LEU A 1 54 ? 0.736 2.379 2.288 1.00 0.00 54 LEU A CA 4
ATOM 5786 C C . LEU A 1 54 ? 1.718 3.440 2.758 1.00 0.00 54 LEU A C 4
ATOM 5787 O O . LEU A 1 54 ? 1.557 4.032 3.825 1.00 0.00 54 LEU A O 4
ATOM 5803 N N . THR A 1 55 ? 2.735 3.677 1.938 1.00 0.00 55 THR A N 4
ATOM 5804 C CA . THR A 1 55 ? 3.754 4.672 2.244 1.00 0.00 55 THR A CA 4
ATOM 5805 C C . THR A 1 55 ? 3.422 5.994 1.563 1.00 0.00 55 THR A C 4
ATOM 5806 O O . THR A 1 55 ? 3.347 6.068 0.336 1.00 0.00 55 THR A O 4
ATOM 5817 N N . TRP A 1 56 ? 3.210 7.032 2.363 1.00 0.00 56 TRP A N 4
ATOM 5818 C CA . TRP A 1 56 ? 2.870 8.343 1.826 1.00 0.00 56 TRP A CA 4
ATOM 5819 C C . TRP A 1 56 ? 3.585 9.459 2.585 1.00 0.00 56 TRP A C 4
ATOM 5820 O O . TRP A 1 56 ? 4.145 9.239 3.658 1.00 0.00 56 TRP A O 4
ATOM 5841 N N . SER A 1 57 ? 3.556 10.659 2.012 1.00 0.00 57 SER A N 4
ATOM 5842 C CA . SER A 1 57 ? 4.194 11.825 2.615 1.00 0.00 57 SER A CA 4
ATOM 5843 C C . SER A 1 57 ? 3.484 13.099 2.175 1.00 0.00 57 SER A C 4
ATOM 5844 O O . SER A 1 57 ? 4.003 13.865 1.363 1.00 0.00 57 SER A O 4
ATOM 5852 N N . SER A 1 58 ? 2.288 13.314 2.712 1.00 0.00 58 SER A N 4
ATOM 5853 C CA . SER A 1 58 ? 1.494 14.488 2.372 1.00 0.00 58 SER A CA 4
ATOM 5854 C C . SER A 1 58 ? 1.325 15.403 3.580 1.00 0.00 58 SER A C 4
ATOM 5855 O O . SER A 1 58 ? 0.414 15.219 4.388 1.00 0.00 58 SER A O 4
ATOM 5863 N N . PRO A 1 59 ? 2.204 16.406 3.719 1.00 0.00 59 PRO A N 4
ATOM 5864 C CA . PRO A 1 59 ? 2.160 17.355 4.831 1.00 0.00 59 PRO A CA 4
ATOM 5865 C C . PRO A 1 59 ? 1.049 18.388 4.654 1.00 0.00 59 PRO A C 4
ATOM 5866 O O . PRO A 1 59 ? 1.276 19.467 4.108 1.00 0.00 59 PRO A O 4
ATOM 5877 N N . TYR A 1 60 ? -0.154 18.050 5.109 1.00 0.00 60 TYR A N 4
ATOM 5878 C CA . TYR A 1 60 ? -1.293 18.955 4.986 1.00 0.00 60 TYR A CA 4
ATOM 5879 C C . TYR A 1 60 ? -1.966 19.194 6.338 1.00 0.00 60 TYR A C 4
ATOM 5880 O O . TYR A 1 60 ? -1.701 20.197 7.002 1.00 0.00 60 TYR A O 4
ATOM 5898 N N . SER A 1 61 ? -2.841 18.275 6.739 1.00 0.00 61 SER A N 4
ATOM 5899 C CA . SER A 1 61 ? -3.553 18.400 8.008 1.00 0.00 61 SER A CA 4
ATOM 5900 C C . SER A 1 61 ? -4.516 17.232 8.218 1.00 0.00 61 SER A C 4
ATOM 5901 O O . SER A 1 61 ? -4.746 16.804 9.348 1.00 0.00 61 SER A O 4
ATOM 5909 N N . SER A 1 62 ? -5.071 16.726 7.116 1.00 0.00 62 SER A N 4
ATOM 5910 C CA . SER A 1 62 ? -6.014 15.607 7.148 1.00 0.00 62 SER A CA 4
ATOM 5911 C C . SER A 1 62 ? -6.875 15.599 5.886 1.00 0.00 62 SER A C 4
ATOM 5912 O O . SER A 1 62 ? -7.451 16.621 5.510 1.00 0.00 62 SER A O 4
ATOM 5920 N N . LYS A 1 63 ? -6.960 14.443 5.237 1.00 0.00 63 LYS A N 4
ATOM 5921 C CA . LYS A 1 63 ? -7.750 14.303 4.017 1.00 0.00 63 LYS A CA 4
ATOM 5922 C C . LYS A 1 63 ? -8.686 13.102 4.116 1.00 0.00 63 LYS A C 4
ATOM 5923 O O . LYS A 1 63 ? -8.588 12.309 5.052 1.00 0.00 63 LYS A O 4
ATOM 5942 N N . VAL A 1 64 ? -9.593 12.967 3.148 1.00 0.00 64 VAL A N 4
ATOM 5943 C CA . VAL A 1 64 ? -10.536 11.853 3.144 1.00 0.00 64 VAL A CA 4
ATOM 5944 C C . VAL A 1 64 ? -10.457 11.081 1.833 1.00 0.00 64 VAL A C 4
ATOM 5945 O O . VAL A 1 64 ? -11.240 11.320 0.921 1.00 0.00 64 VAL A O 4
ATOM 5958 N N . ASN A 1 65 ? -9.504 10.159 1.741 1.00 0.00 65 ASN A N 4
ATOM 5959 C CA . ASN A 1 65 ? -9.331 9.369 0.523 1.00 0.00 65 ASN A CA 4
ATOM 5960 C C . ASN A 1 65 ? -9.850 7.948 0.700 1.00 0.00 65 ASN A C 4
ATOM 5961 O O . ASN A 1 65 ? -10.144 7.515 1.813 1.00 0.00 65 ASN A O 4
ATOM 5972 N N . THR A 1 66 ? -9.943 7.227 -0.412 1.00 0.00 66 THR A N 4
ATOM 5973 C CA . THR A 1 66 ? -10.404 5.847 -0.396 1.00 0.00 66 THR A CA 4
ATOM 5974 C C . THR A 1 66 ? -9.297 4.926 -0.893 1.00 0.00 66 THR A C 4
ATOM 5975 O O . THR A 1 66 ? -8.941 4.943 -2.072 1.00 0.00 66 THR A O 4
ATOM 5986 N N . LEU A 1 67 ? -8.751 4.129 0.015 1.00 0.00 67 LEU A N 4
ATOM 5987 C CA . LEU A 1 67 ? -7.676 3.205 -0.320 1.00 0.00 67 LEU A CA 4
ATOM 5988 C C . LEU A 1 67 ? -8.232 1.955 -1.004 1.00 0.00 67 LEU A C 4
ATOM 5989 O O . LEU A 1 67 ? -9.128 1.293 -0.481 1.00 0.00 67 LEU A O 4
ATOM 6005 N N . VAL A 1 68 ? -7.703 1.655 -2.186 1.00 0.00 68 VAL A N 4
ATOM 6006 C CA . VAL A 1 68 ? -8.144 0.503 -2.968 1.00 0.00 68 VAL A CA 4
ATOM 6007 C C . VAL A 1 68 ? -7.173 -0.663 -2.826 1.00 0.00 68 VAL A C 4
ATOM 6008 O O . VAL A 1 68 ? -6.151 -0.712 -3.508 1.00 0.00 68 VAL A O 4
ATOM 6021 N N . MET A 1 69 ? -7.488 -1.601 -1.939 1.00 0.00 69 MET A N 4
ATOM 6022 C CA . MET A 1 69 ? -6.623 -2.757 -1.722 1.00 0.00 69 MET A CA 4
ATOM 6023 C C . MET A 1 69 ? -7.421 -4.058 -1.711 1.00 0.00 69 MET A C 4
ATOM 6024 O O . MET A 1 69 ? -8.444 -4.167 -1.035 1.00 0.00 69 MET A O 4
ATOM 6038 N N . ASP A 1 70 ? -6.941 -5.043 -2.467 1.00 0.00 70 ASP A N 4
ATOM 6039 C CA . ASP A 1 70 ? -7.601 -6.341 -2.549 1.00 0.00 70 ASP A CA 4
ATOM 6040 C C . ASP A 1 70 ? -9.009 -6.198 -3.114 1.00 0.00 70 ASP A C 4
ATOM 6041 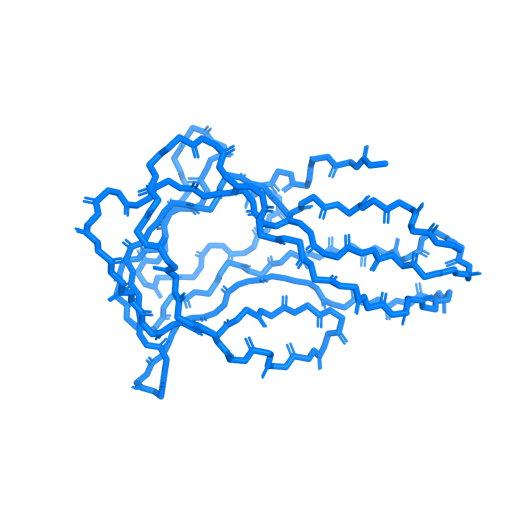O O . ASP A 1 70 ? -9.941 -6.864 -2.662 1.00 0.00 70 ASP A O 4
ATOM 6050 N N . GLY A 1 71 ? -9.159 -5.321 -4.100 1.00 0.00 71 GLY A N 4
ATOM 6051 C CA . GLY A 1 71 ? -10.459 -5.106 -4.705 1.00 0.00 71 GLY A CA 4
ATOM 6052 C C . GLY A 1 71 ? -11.457 -4.514 -3.728 1.00 0.00 71 GLY A C 4
ATOM 6053 O O . GLY A 1 71 ? -12.662 -4.533 -3.976 1.00 0.00 71 GLY A O 4
ATOM 6057 N N . THR A 1 72 ? -10.954 -3.987 -2.615 1.00 0.00 72 THR A N 4
ATOM 6058 C CA . THR A 1 72 ? -11.809 -3.390 -1.598 1.00 0.00 72 THR A CA 4
ATOM 6059 C C . THR A 1 72 ? -11.688 -1.875 -1.605 1.00 0.00 72 THR A C 4
ATOM 6060 O O . THR A 1 72 ? -10.641 -1.323 -1.941 1.00 0.00 72 THR A O 4
ATOM 6071 N N . ALA A 1 73 ? -12.767 -1.209 -1.219 1.00 0.00 73 ALA A N 4
ATOM 6072 C CA . ALA A 1 73 ? -12.790 0.243 -1.166 1.00 0.00 73 ALA A CA 4
ATOM 6073 C C . ALA A 1 73 ? -12.820 0.719 0.281 1.00 0.00 73 ALA A C 4
ATOM 6074 O O . ALA A 1 73 ? -13.857 1.156 0.780 1.00 0.00 73 ALA A O 4
ATOM 6081 N N . LEU A 1 74 ? -11.678 0.621 0.954 1.00 0.00 74 LEU A N 4
ATOM 6082 C CA . LEU A 1 74 ? -11.583 1.030 2.345 1.00 0.00 74 LEU A CA 4
ATOM 6083 C C . LEU A 1 74 ? -11.455 2.544 2.460 1.00 0.00 74 LEU A C 4
ATOM 6084 O O . LEU A 1 74 ? -10.405 3.118 2.175 1.00 0.00 74 LEU A O 4
ATOM 6100 N N . SER A 1 75 ? -12.538 3.183 2.879 1.00 0.00 75 SER A N 4
ATOM 6101 C CA . SER A 1 75 ? -12.561 4.629 3.036 1.00 0.00 75 SER A CA 4
ATOM 6102 C C . SER A 1 75 ? -11.959 5.032 4.376 1.00 0.00 75 SER A C 4
ATOM 6103 O O . SER A 1 75 ? -12.272 4.441 5.409 1.00 0.00 75 SER A O 4
ATOM 6111 N N . TYR A 1 76 ? -11.095 6.039 4.355 1.00 0.00 76 TYR A N 4
ATOM 6112 C CA . TYR A 1 76 ? -10.455 6.509 5.576 1.00 0.00 76 TYR A CA 4
ATOM 6113 C C . TYR A 1 76 ? -9.902 7.925 5.417 1.00 0.00 76 TYR A C 4
ATOM 6114 O O . TYR A 1 76 ? -9.540 8.350 4.317 1.00 0.00 76 TYR A O 4
ATOM 6132 N N . ALA A 1 77 ? -9.851 8.652 6.527 1.00 0.00 77 ALA A N 4
ATOM 6133 C CA . ALA A 1 77 ? -9.352 10.019 6.522 1.00 0.00 77 ALA A CA 4
ATOM 6134 C C . ALA A 1 77 ? -7.843 10.052 6.729 1.00 0.00 77 ALA A C 4
ATOM 6135 O O . ALA A 1 77 ? -7.358 9.897 7.849 1.00 0.00 77 ALA A O 4
ATOM 6142 N N . PHE A 1 78 ? -7.105 10.252 5.642 1.00 0.00 78 PHE A N 4
ATOM 6143 C CA . PHE A 1 78 ? -5.650 10.301 5.711 1.00 0.00 78 PHE A CA 4
ATOM 6144 C C . PHE A 1 78 ? -5.189 11.414 6.647 1.00 0.00 78 PHE A C 4
ATOM 6145 O O . PHE A 1 78 ? -5.828 12.460 6.754 1.00 0.00 78 PHE A O 4
ATOM 6162 N N . ALA A 1 79 ? -4.081 11.167 7.335 1.00 0.00 79 ALA A N 4
ATOM 6163 C CA . ALA A 1 79 ? -3.524 12.126 8.281 1.00 0.00 79 ALA A CA 4
ATOM 6164 C C . ALA A 1 79 ? -2.667 13.178 7.583 1.00 0.00 79 ALA A C 4
ATOM 6165 O O . ALA A 1 79 ? -2.515 13.163 6.362 1.00 0.00 79 ALA A O 4
ATOM 6172 N N . GLU A 1 80 ? -2.097 14.079 8.375 1.00 0.00 80 GLU A N 4
ATOM 6173 C CA . GLU A 1 80 ? -1.234 15.132 7.855 1.00 0.00 80 GLU A CA 4
ATOM 6174 C C . GLU A 1 80 ? 0.218 14.657 7.798 1.00 0.00 80 GLU A C 4
ATOM 6175 O O . GLU A 1 80 ? 1.144 15.414 8.092 1.00 0.00 80 GLU A O 4
ATOM 6187 N N . ALA A 1 81 ? 0.408 13.394 7.429 1.00 0.00 81 ALA A N 4
ATOM 6188 C CA . ALA A 1 81 ? 1.740 12.804 7.347 1.00 0.00 81 ALA A CA 4
ATOM 6189 C C . ALA A 1 81 ? 2.695 13.661 6.523 1.00 0.00 81 ALA A C 4
ATOM 6190 O O . ALA A 1 81 ? 2.294 14.641 5.901 1.00 0.00 81 ALA A O 4
ATOM 6197 N N . THR A 1 82 ? 3.962 13.271 6.534 1.00 0.00 82 THR A N 4
ATOM 6198 C CA . THR A 1 82 ? 5.003 13.975 5.797 1.00 0.00 82 THR A CA 4
ATOM 6199 C C . THR A 1 82 ? 6.206 13.063 5.602 1.00 0.00 82 THR A C 4
ATOM 6200 O O . THR A 1 82 ? 6.719 12.912 4.493 1.00 0.00 82 THR A O 4
ATOM 6211 N N . VAL A 1 83 ? 6.632 12.440 6.693 1.00 0.00 83 VAL A N 4
ATOM 6212 C CA . VAL A 1 83 ? 7.754 11.513 6.667 1.00 0.00 83 VAL A CA 4
ATOM 6213 C C . VAL A 1 83 ? 7.258 10.143 6.219 1.00 0.00 83 VAL A C 4
ATOM 6214 O O . VAL A 1 83 ? 6.142 9.761 6.552 1.00 0.00 83 VAL A O 4
ATOM 6227 N N . PRO A 1 84 ? 8.058 9.387 5.443 1.00 0.00 84 PRO A N 4
ATOM 6228 C CA . PRO A 1 84 ? 7.654 8.063 4.957 1.00 0.00 84 PRO A CA 4
ATOM 6229 C C . PRO A 1 84 ? 6.935 7.230 6.020 1.00 0.00 84 PRO A C 4
ATOM 6230 O O . PRO A 1 84 ? 7.550 6.418 6.710 1.00 0.00 84 PRO A O 4
ATOM 6241 N N . VAL A 1 85 ? 5.625 7.442 6.140 1.00 0.00 85 VAL A N 4
ATOM 6242 C CA . VAL A 1 85 ? 4.812 6.716 7.110 1.00 0.00 85 VAL A CA 4
ATOM 6243 C C . VAL A 1 85 ? 4.029 5.601 6.425 1.00 0.00 85 VAL A C 4
ATOM 6244 O O . VAL A 1 85 ? 3.546 5.769 5.305 1.00 0.00 85 VAL A O 4
ATOM 6257 N N . THR A 1 86 ? 3.911 4.460 7.095 1.00 0.00 86 THR A N 4
ATOM 6258 C CA . THR A 1 86 ? 3.192 3.320 6.536 1.00 0.00 86 THR A CA 4
ATOM 6259 C C . THR A 1 86 ? 1.861 3.092 7.249 1.00 0.00 86 THR A C 4
ATOM 6260 O O . THR A 1 86 ? 1.810 2.983 8.474 1.00 0.00 86 THR A O 4
ATOM 6271 N N . TYR A 1 87 ? 0.790 3.012 6.466 1.00 0.00 87 TYR A N 4
ATOM 6272 C CA . TYR A 1 87 ? -0.546 2.784 7.007 1.00 0.00 87 TYR A CA 4
ATOM 6273 C C . TYR A 1 87 ? -0.863 1.288 7.004 1.00 0.00 87 TYR A C 4
ATOM 6274 O O . TYR A 1 87 ? -1.030 0.683 5.947 1.00 0.00 87 TYR A O 4
ATOM 6292 N N . VAL A 1 88 ? -0.925 0.692 8.191 1.00 0.00 88 VAL A N 4
ATOM 6293 C CA . VAL A 1 88 ? -1.198 -0.736 8.315 1.00 0.00 88 VAL A CA 4
ATOM 6294 C C . VAL A 1 88 ? -2.684 -1.058 8.184 1.00 0.00 88 VAL A C 4
ATOM 6295 O O . VAL A 1 88 ? -3.511 -0.565 8.951 1.00 0.00 88 VAL A O 4
ATOM 6308 N N . GLN A 1 89 ? -3.001 -1.916 7.222 1.00 0.00 89 GLN A N 4
ATOM 6309 C CA . GLN A 1 89 ? -4.370 -2.353 6.988 1.00 0.00 89 GLN A CA 4
ATOM 6310 C C . GLN A 1 89 ? -4.359 -3.856 6.751 1.00 0.00 89 GLN A C 4
ATOM 6311 O O . GLN A 1 89 ? -3.803 -4.324 5.765 1.00 0.00 89 GLN A O 4
ATOM 6325 N N . THR A 1 90 ? -4.946 -4.613 7.664 1.00 0.00 90 THR A N 4
ATOM 6326 C CA . THR A 1 90 ? -4.947 -6.061 7.533 1.00 0.00 90 THR A CA 4
ATOM 6327 C C . THR A 1 90 ? -5.989 -6.530 6.531 1.00 0.00 90 THR A C 4
ATOM 6328 O O . THR A 1 90 ? -7.191 -6.337 6.716 1.00 0.00 90 THR A O 4
ATOM 6339 N N . LYS A 1 91 ? -5.499 -7.146 5.461 1.00 0.00 91 LYS A N 4
ATOM 6340 C CA . LYS A 1 91 ? -6.349 -7.655 4.397 1.00 0.00 91 LYS A CA 4
ATOM 6341 C C . LYS A 1 91 ? -5.889 -9.044 3.974 1.00 0.00 91 LYS A C 4
ATOM 6342 O O . LYS A 1 91 ? -4.811 -9.200 3.398 1.00 0.00 91 LYS A O 4
ATOM 6361 N N . THR A 1 92 ? -6.699 -10.052 4.262 1.00 0.00 92 THR A N 4
ATOM 6362 C CA . THR A 1 92 ? -6.353 -11.414 3.909 1.00 0.00 92 THR A CA 4
ATOM 6363 C C . THR A 1 92 ? -6.289 -11.582 2.393 1.00 0.00 92 THR A C 4
ATOM 6364 O O . THR A 1 92 ? -7.310 -11.530 1.706 1.00 0.00 92 THR A O 4
ATOM 6375 N N . LEU A 1 93 ? -5.079 -11.784 1.883 1.00 0.00 93 LEU A N 4
ATOM 6376 C CA . LEU A 1 93 ? -4.864 -11.962 0.451 1.00 0.00 93 LEU A CA 4
ATOM 6377 C C . LEU A 1 93 ? -4.988 -13.437 0.072 1.00 0.00 93 LEU A C 4
ATOM 6378 O O . LEU A 1 93 ? -4.556 -14.314 0.819 1.00 0.00 93 LEU A O 4
ATOM 6394 N N . SER A 1 94 ? -5.578 -13.709 -1.086 1.00 0.00 94 SER A N 4
ATOM 6395 C CA . SER A 1 94 ? -5.753 -15.077 -1.544 1.00 0.00 94 SER A CA 4
ATOM 6396 C C . SER A 1 94 ? -4.953 -15.343 -2.812 1.00 0.00 94 SER A C 4
ATOM 6397 O O . SER A 1 94 ? -4.695 -14.434 -3.599 1.00 0.00 94 SER A O 4
ATOM 6405 N N . ALA A 1 95 ? -4.569 -16.600 -3.002 1.00 0.00 95 ALA A N 4
ATOM 6406 C CA . ALA A 1 95 ? -3.802 -16.997 -4.174 1.00 0.00 95 ALA A CA 4
ATOM 6407 C C . ALA A 1 95 ? -4.543 -16.652 -5.461 1.00 0.00 95 ALA A C 4
ATOM 6408 O O . ALA A 1 95 ? -5.755 -16.838 -5.560 1.00 0.00 95 ALA A O 4
ATOM 6415 N N . GLY A 1 96 ? -3.806 -16.149 -6.446 1.00 0.00 96 GLY A N 4
ATOM 6416 C CA . GLY A 1 96 ? -4.410 -15.785 -7.713 1.00 0.00 96 GLY A CA 4
ATOM 6417 C C . GLY A 1 96 ? -4.117 -14.352 -8.106 1.00 0.00 96 GLY A C 4
ATOM 6418 O O . GLY A 1 96 ? -3.167 -13.747 -7.610 1.00 0.00 96 GLY A O 4
ATOM 6422 N N . ASN A 1 97 ? -4.936 -13.806 -8.998 1.00 0.00 97 ASN A N 4
ATOM 6423 C CA . ASN A 1 97 ? -4.761 -12.432 -9.457 1.00 0.00 97 ASN A CA 4
ATOM 6424 C C . ASN A 1 97 ? -5.645 -11.477 -8.662 1.00 0.00 97 ASN A C 4
ATOM 6425 O O . ASN A 1 97 ? -6.872 -11.570 -8.705 1.00 0.00 97 ASN A O 4
ATOM 6436 N N . HIS A 1 98 ? -5.015 -10.558 -7.940 1.00 0.00 98 HIS A N 4
ATOM 6437 C CA . HIS A 1 98 ? -5.745 -9.583 -7.137 1.00 0.00 98 HIS A CA 4
ATOM 6438 C C . HIS A 1 98 ? -5.449 -8.163 -7.608 1.00 0.00 98 HIS A C 4
ATOM 6439 O O . HIS A 1 98 ? -4.545 -7.943 -8.415 1.00 0.00 98 HIS A O 4
ATOM 6454 N N . SER A 1 99 ? -6.220 -7.203 -7.107 1.00 0.00 99 SER A N 4
ATOM 6455 C CA . SER A 1 99 ? -6.039 -5.807 -7.489 1.00 0.00 99 SER A CA 4
ATOM 6456 C C . SER A 1 99 ? -5.776 -4.922 -6.274 1.00 0.00 99 SER A C 4
ATOM 6457 O O . SER A 1 99 ? -6.563 -4.892 -5.328 1.00 0.00 99 SER A O 4
ATOM 6465 N N . PHE A 1 100 ? -4.666 -4.194 -6.322 1.00 0.00 100 PHE A N 4
ATOM 6466 C CA . PHE A 1 100 ? -4.283 -3.287 -5.246 1.00 0.00 100 PHE A CA 4
ATOM 6467 C C . PHE A 1 100 ? -4.173 -1.868 -5.789 1.00 0.00 100 PHE A C 4
ATOM 6468 O O . PHE A 1 100 ? -4.172 -1.673 -7.005 1.00 0.00 100 PHE A O 4
ATOM 6485 N N . GLY A 1 101 ? -4.080 -0.872 -4.908 1.00 0.00 101 GLY A N 4
ATOM 6486 C CA . GLY A 1 101 ? -3.969 0.490 -5.385 1.00 0.00 101 GLY A CA 4
ATOM 6487 C C . GLY A 1 101 ? -4.534 1.530 -4.437 1.00 0.00 101 GLY A C 4
ATOM 6488 O O . GLY A 1 101 ? -4.764 1.268 -3.256 1.00 0.00 101 GLY A O 4
ATOM 6492 N N . VAL A 1 102 ? -4.761 2.715 -4.983 1.00 0.00 102 VAL A N 4
ATOM 6493 C CA . VAL A 1 102 ? -5.308 3.838 -4.232 1.00 0.00 102 VAL A CA 4
ATOM 6494 C C . VAL A 1 102 ? -6.124 4.717 -5.171 1.00 0.00 102 VAL A C 4
ATOM 6495 O O . VAL A 1 102 ? -5.886 4.716 -6.377 1.00 0.00 102 VAL A O 4
ATOM 6508 N N . ARG A 1 103 ? -7.090 5.456 -4.638 1.00 0.00 103 ARG A N 4
ATOM 6509 C CA . ARG A 1 103 ? -7.911 6.310 -5.487 1.00 0.00 103 ARG A CA 4
ATOM 6510 C C . ARG A 1 103 ? -8.612 7.409 -4.697 1.00 0.00 103 ARG A C 4
ATOM 6511 O O . ARG A 1 103 ? -8.728 7.342 -3.473 1.00 0.00 103 ARG A O 4
ATOM 6532 N N . VAL A 1 104 ? -9.077 8.421 -5.422 1.00 0.00 104 VAL A N 4
ATOM 6533 C CA . VAL A 1 104 ? -9.772 9.551 -4.820 1.00 0.00 104 VAL A CA 4
ATOM 6534 C C . VAL A 1 104 ? -10.966 9.961 -5.677 1.00 0.00 104 VAL A C 4
ATOM 6535 O O . VAL A 1 104 ? -10.898 9.920 -6.904 1.00 0.00 104 VAL A O 4
ATOM 6548 N N . GLY A 1 105 ? -12.063 10.342 -5.027 1.00 0.00 105 GLY A N 4
ATOM 6549 C CA . GLY A 1 105 ? -13.253 10.740 -5.760 1.00 0.00 105 GLY A CA 4
ATOM 6550 C C . GLY A 1 105 ? -14.138 11.687 -4.974 1.00 0.00 105 GLY A C 4
ATOM 6551 O O . GLY A 1 105 ? -13.886 11.954 -3.799 1.00 0.00 105 GLY A O 4
ATOM 6555 N N . SER A 1 106 ? -15.182 12.194 -5.625 1.00 0.00 106 SER A N 4
ATOM 6556 C CA . SER A 1 106 ? -16.113 13.117 -4.984 1.00 0.00 106 SER A CA 4
ATOM 6557 C C . SER A 1 106 ? -16.669 12.524 -3.692 1.00 0.00 106 SER A C 4
ATOM 6558 O O . SER A 1 106 ? -17.084 13.253 -2.792 1.00 0.00 106 SER A O 4
ATOM 6566 N N . SER A 1 107 ? -16.673 11.196 -3.609 1.00 0.00 107 SER A N 4
ATOM 6567 C CA . SER A 1 107 ? -17.175 10.506 -2.426 1.00 0.00 107 SER A CA 4
ATOM 6568 C C . SER A 1 107 ? -16.101 10.405 -1.342 1.00 0.00 107 SER A C 4
ATOM 6569 O O . SER A 1 107 ? -16.312 9.770 -0.308 1.00 0.00 107 SER A O 4
ATOM 6577 N N . ASP A 1 108 ? -14.951 11.031 -1.580 1.00 0.00 108 ASP A N 4
ATOM 6578 C CA . ASP A 1 108 ? -13.857 11.006 -0.621 1.00 0.00 108 ASP A CA 4
ATOM 6579 C C . ASP A 1 108 ? -12.983 12.249 -0.764 1.00 0.00 108 ASP A C 4
ATOM 6580 O O . ASP A 1 108 ? -12.991 13.120 0.102 1.00 0.00 108 ASP A O 4
ATOM 6589 N N . TRP A 1 109 ? -12.238 12.325 -1.864 1.00 0.00 109 TRP A N 4
ATOM 6590 C CA . TRP A 1 109 ? -11.360 13.464 -2.132 1.00 0.00 109 TRP A CA 4
ATOM 6591 C C . TRP A 1 109 ? -10.069 13.381 -1.317 1.00 0.00 109 TRP A C 4
ATOM 6592 O O . TRP A 1 109 ? -10.097 13.115 -0.117 1.00 0.00 109 TRP A O 4
ATOM 6613 N N . GLY A 1 110 ? -8.936 13.613 -1.977 1.00 0.00 110 GLY A N 4
ATOM 6614 C CA . GLY A 1 110 ? -7.659 13.555 -1.290 1.00 0.00 110 GLY A CA 4
ATOM 6615 C C . GLY A 1 110 ? -6.637 14.546 -1.817 1.00 0.00 110 GLY A C 4
ATOM 6616 O O . GLY A 1 110 ? -6.957 15.439 -2.593 1.00 0.00 110 GLY A O 4
ATOM 6620 N N . TYR A 1 111 ? -5.401 14.369 -1.371 1.00 0.00 111 TYR A N 4
ATOM 6621 C CA . TYR A 1 111 ? -4.279 15.224 -1.753 1.00 0.00 111 TYR A CA 4
ATOM 6622 C C . TYR A 1 111 ? -3.029 14.701 -1.056 1.00 0.00 111 TYR A C 4
ATOM 6623 O O . TYR A 1 111 ? -2.605 15.250 -0.039 1.00 0.00 111 TYR A O 4
ATOM 6641 N N . MET A 1 112 ? -2.464 13.613 -1.571 1.00 0.00 112 MET A N 4
ATOM 6642 C CA . MET A 1 112 ? -1.296 13.014 -0.938 1.00 0.00 112 MET A CA 4
ATOM 6643 C C . MET A 1 112 ? -0.375 12.345 -1.949 1.00 0.00 112 MET A C 4
ATOM 6644 O O . MET A 1 112 ? -0.686 12.263 -3.138 1.00 0.00 112 MET A O 4
ATOM 6658 N N . ASN A 1 113 ? 0.762 11.864 -1.458 1.00 0.00 113 ASN A N 4
ATOM 6659 C CA . ASN A 1 113 ? 1.736 11.194 -2.303 1.00 0.00 113 ASN A CA 4
ATOM 6660 C C . ASN A 1 113 ? 1.756 9.696 -2.024 1.00 0.00 113 ASN A C 4
ATOM 6661 O O . ASN A 1 113 ? 1.828 9.266 -0.873 1.00 0.00 113 ASN A O 4
ATOM 6672 N N . VAL A 1 114 ? 1.705 8.907 -3.089 1.00 0.00 114 VAL A N 4
ATOM 6673 C CA . VAL A 1 114 ? 1.729 7.456 -2.972 1.00 0.00 114 VAL A CA 4
ATOM 6674 C C . VAL A 1 114 ? 3.130 6.931 -3.257 1.00 0.00 114 VAL A C 4
ATOM 6675 O O . VAL A 1 114 ? 3.450 6.563 -4.387 1.00 0.00 114 VAL A O 4
ATOM 6688 N N . HIS A 1 115 ? 3.963 6.909 -2.223 1.00 0.00 115 HIS A N 4
ATOM 6689 C CA . HIS A 1 115 ? 5.337 6.441 -2.354 1.00 0.00 115 HIS A CA 4
ATOM 6690 C C . HIS A 1 115 ? 5.379 5.028 -2.920 1.00 0.00 115 HIS A C 4
ATOM 6691 O O . HIS A 1 115 ? 6.133 4.742 -3.850 1.00 0.00 115 HIS A O 4
ATOM 6706 N N . SER A 1 116 ? 4.562 4.148 -2.354 1.00 0.00 116 SER A N 4
ATOM 6707 C CA . SER A 1 116 ? 4.507 2.766 -2.806 1.00 0.00 116 SER A CA 4
ATOM 6708 C C . SER A 1 116 ? 3.453 1.976 -2.039 1.00 0.00 116 SER A C 4
ATOM 6709 O O . SER A 1 116 ? 2.947 2.420 -1.008 1.00 0.00 116 SER A O 4
ATOM 6717 N N . LEU A 1 117 ? 3.146 0.793 -2.551 1.00 0.00 117 LEU A N 4
ATOM 6718 C CA . LEU A 1 117 ? 2.171 -0.096 -1.932 1.00 0.00 117 LEU A CA 4
ATOM 6719 C C . LEU A 1 117 ? 2.900 -1.318 -1.386 1.00 0.00 117 LEU A C 4
ATOM 6720 O O . LEU A 1 117 ? 2.909 -2.380 -2.002 1.00 0.00 117 LEU A O 4
ATOM 6736 N N . LYS A 1 118 ? 3.545 -1.159 -0.244 1.00 0.00 118 LYS A N 4
ATOM 6737 C CA . LYS A 1 118 ? 4.305 -2.254 0.331 1.00 0.00 118 LYS A CA 4
ATOM 6738 C C . LYS A 1 118 ? 3.396 -3.251 1.034 1.00 0.00 118 LYS A C 4
ATOM 6739 O O . LYS A 1 118 ? 2.708 -2.917 1.997 1.00 0.00 118 LYS A O 4
ATOM 6758 N N . LEU A 1 119 ? 3.412 -4.485 0.537 1.00 0.00 119 LEU A N 4
ATOM 6759 C CA . LEU A 1 119 ? 2.606 -5.554 1.107 1.00 0.00 119 LEU A CA 4
ATOM 6760 C C . LEU A 1 119 ? 3.480 -6.455 1.970 1.00 0.00 119 LEU A C 4
ATOM 6761 O O . LEU A 1 119 ? 4.653 -6.690 1.655 1.00 0.00 119 LEU A O 4
ATOM 6777 N N . GLU A 1 120 ? 2.901 -6.939 3.064 1.00 0.00 120 GLU A N 4
ATOM 6778 C CA . GLU A 1 120 ? 3.611 -7.803 3.996 1.00 0.00 120 GLU A CA 4
ATOM 6779 C C . GLU A 1 120 ? 2.795 -9.062 4.287 1.00 0.00 120 GLU A C 4
ATOM 6780 O O . GLU A 1 120 ? 1.607 -9.126 3.973 1.00 0.00 120 GLU A O 4
ATOM 6792 N N . LEU A 1 121 ? 3.436 -10.057 4.895 1.00 0.00 121 LEU A N 4
ATOM 6793 C CA . LEU A 1 121 ? 2.760 -11.308 5.230 1.00 0.00 121 LEU A CA 4
ATOM 6794 C C . LEU A 1 121 ? 2.323 -11.317 6.693 1.00 0.00 121 LEU A C 4
ATOM 6795 O O . LEU A 1 121 ? 2.192 -12.377 7.304 1.00 0.00 121 LEU A O 4
ATOM 6811 N N . LEU A 1 122 ? 2.100 -10.130 7.251 1.00 0.00 122 LEU A N 4
ATOM 6812 C CA . LEU A 1 122 ? 1.682 -10.008 8.643 1.00 0.00 122 LEU A CA 4
ATOM 6813 C C . LEU A 1 122 ? 2.732 -10.609 9.576 1.00 0.00 122 LEU A C 4
ATOM 6814 O O . LEU A 1 122 ? 3.862 -10.874 9.164 1.00 0.00 122 LEU A O 4
ATOM 6830 N N . GLY A 1 123 ? 2.354 -10.823 10.832 1.00 0.00 123 GLY A N 4
ATOM 6831 C CA . GLY A 1 123 ? 3.277 -11.391 11.797 1.00 0.00 123 GLY A CA 4
ATOM 6832 C C . GLY A 1 123 ? 2.624 -12.442 12.674 1.00 0.00 123 GLY A C 4
ATOM 6833 O O . GLY A 1 123 ? 2.227 -12.157 13.804 1.00 0.00 123 GLY A O 4
ATOM 6837 N N . SER A 1 8 ? 7.592 -9.606 2.158 1.00 0.00 8 SER A N 5
ATOM 6838 C CA . SER A 1 8 ? 7.497 -8.191 2.509 1.00 0.00 8 SER A CA 5
ATOM 6839 C C . SER A 1 8 ? 8.362 -7.338 1.580 1.00 0.00 8 SER A C 5
ATOM 6840 O O . SER A 1 8 ? 9.588 -7.331 1.693 1.00 0.00 8 SER A O 5
ATOM 6848 N N . TRP A 1 9 ? 7.716 -6.612 0.665 1.00 0.00 9 TRP A N 5
ATOM 6849 C CA . TRP A 1 9 ? 8.435 -5.752 -0.275 1.00 0.00 9 TRP A CA 5
ATOM 6850 C C . TRP A 1 9 ? 7.548 -4.624 -0.788 1.00 0.00 9 TRP A C 5
ATOM 6851 O O . TRP A 1 9 ? 6.325 -4.756 -0.858 1.00 0.00 9 TRP A O 5
ATOM 6872 N N . THR A 1 10 ? 8.181 -3.504 -1.127 1.00 0.00 10 THR A N 5
ATOM 6873 C CA . THR A 1 10 ? 7.470 -2.328 -1.617 1.00 0.00 10 THR A CA 5
ATOM 6874 C C . THR A 1 10 ? 7.194 -2.418 -3.111 1.00 0.00 10 THR A C 5
ATOM 6875 O O . THR A 1 10 ? 8.043 -2.851 -3.889 1.00 0.00 10 THR A O 5
ATOM 6886 N N . TYR A 1 11 ? 6.005 -1.976 -3.505 1.00 0.00 11 TYR A N 5
ATOM 6887 C CA . TYR A 1 11 ? 5.616 -1.974 -4.908 1.00 0.00 11 TYR A CA 5
ATOM 6888 C C . TYR A 1 11 ? 5.646 -0.548 -5.443 1.00 0.00 11 TYR A C 5
ATOM 6889 O O . TYR A 1 11 ? 4.749 0.244 -5.161 1.00 0.00 11 TYR A O 5
ATOM 6907 N N . THR A 1 12 ? 6.683 -0.215 -6.204 1.00 0.00 12 THR A N 5
ATOM 6908 C CA . THR A 1 12 ? 6.818 1.129 -6.759 1.00 0.00 12 THR A CA 5
ATOM 6909 C C . THR A 1 12 ? 5.547 1.541 -7.501 1.00 0.00 12 THR A C 5
ATOM 6910 O O . THR A 1 12 ? 4.978 0.756 -8.261 1.00 0.00 12 THR A O 5
ATOM 6921 N N . ALA A 1 13 ? 5.094 2.767 -7.257 1.00 0.00 13 ALA A N 5
ATOM 6922 C CA . ALA A 1 13 ? 3.875 3.277 -7.880 1.00 0.00 13 ALA A CA 5
ATOM 6923 C C . ALA A 1 13 ? 4.034 3.498 -9.381 1.00 0.00 13 ALA A C 5
ATOM 6924 O O . ALA A 1 13 ? 3.043 3.596 -10.104 1.00 0.00 13 ALA A O 5
ATOM 6931 N N . ALA A 1 14 ? 5.272 3.573 -9.856 1.00 0.00 14 ALA A N 5
ATOM 6932 C CA . ALA A 1 14 ? 5.515 3.778 -11.279 1.00 0.00 14 ALA A CA 5
ATOM 6933 C C . ALA A 1 14 ? 5.127 2.541 -12.077 1.00 0.00 14 ALA A C 5
ATOM 6934 O O . ALA A 1 14 ? 4.807 2.630 -13.263 1.00 0.00 14 ALA A O 5
ATOM 6941 N N . SER A 1 15 ? 5.122 1.391 -11.413 1.00 0.00 15 SER A N 5
ATOM 6942 C CA . SER A 1 15 ? 4.734 0.144 -12.055 1.00 0.00 15 SER A CA 5
ATOM 6943 C C . SER A 1 15 ? 3.217 -0.035 -11.971 1.00 0.00 15 SER A C 5
ATOM 6944 O O . SER A 1 15 ? 2.669 -1.032 -12.443 1.00 0.00 15 SER A O 5
ATOM 6952 N N . ALA A 1 16 ? 2.548 0.945 -11.361 1.00 0.00 16 ALA A N 5
ATOM 6953 C CA . ALA A 1 16 ? 1.101 0.917 -11.201 1.00 0.00 16 ALA A CA 5
ATOM 6954 C C . ALA A 1 16 ? 0.423 1.799 -12.247 1.00 0.00 16 ALA A C 5
ATOM 6955 O O . ALA A 1 16 ? 1.037 2.173 -13.246 1.00 0.00 16 ALA A O 5
ATOM 6962 N N . SER A 1 17 ? -0.844 2.131 -12.013 1.00 0.00 17 SER A N 5
ATOM 6963 C CA . SER A 1 17 ? -1.597 2.969 -12.938 1.00 0.00 17 SER A CA 5
ATOM 6964 C C . SER A 1 17 ? -1.871 4.344 -12.331 1.00 0.00 17 SER A C 5
ATOM 6965 O O . SER A 1 17 ? -2.742 4.493 -11.477 1.00 0.00 17 SER A O 5
ATOM 6973 N N . ILE A 1 18 ? -1.121 5.343 -12.783 1.00 0.00 18 ILE A N 5
ATOM 6974 C CA . ILE A 1 18 ? -1.277 6.707 -12.292 1.00 0.00 18 ILE A CA 5
ATOM 6975 C C . ILE A 1 18 ? -2.334 7.456 -13.106 1.00 0.00 18 ILE A C 5
ATOM 6976 O O . ILE A 1 18 ? -2.028 8.064 -14.131 1.00 0.00 18 ILE A O 5
ATOM 6992 N N . THR A 1 19 ? -3.580 7.401 -12.641 1.00 0.00 19 THR A N 5
ATOM 6993 C CA . THR A 1 19 ? -4.680 8.070 -13.325 1.00 0.00 19 THR A CA 5
ATOM 6994 C C . THR A 1 19 ? -4.848 9.496 -12.809 1.00 0.00 19 THR A C 5
ATOM 6995 O O . THR A 1 19 ? -4.870 9.731 -11.602 1.00 0.00 19 THR A O 5
ATOM 7006 N N . ALA A 1 20 ? -4.968 10.447 -13.733 1.00 0.00 20 ALA A N 5
ATOM 7007 C CA . ALA A 1 20 ? -5.133 11.852 -13.370 1.00 0.00 20 ALA A CA 5
ATOM 7008 C C . ALA A 1 20 ? -6.205 12.025 -12.293 1.00 0.00 20 ALA A C 5
ATOM 7009 O O . ALA A 1 20 ? -7.177 11.270 -12.250 1.00 0.00 20 ALA A O 5
ATOM 7016 N N . PRO A 1 21 ? -6.040 13.019 -11.399 1.00 0.00 21 PRO A N 5
ATOM 7017 C CA . PRO A 1 21 ? -4.898 13.946 -11.410 1.00 0.00 21 PRO A CA 5
ATOM 7018 C C . PRO A 1 21 ? -3.608 13.324 -10.876 1.00 0.00 21 PRO A C 5
ATOM 7019 O O . PRO A 1 21 ? -2.628 14.030 -10.649 1.00 0.00 21 PRO A O 5
ATOM 7030 N N . ALA A 1 22 ? -3.606 12.010 -10.668 1.00 0.00 22 ALA A N 5
ATOM 7031 C CA . ALA A 1 22 ? -2.424 11.332 -10.153 1.00 0.00 22 ALA A CA 5
ATOM 7032 C C . ALA A 1 22 ? -1.236 11.530 -11.084 1.00 0.00 22 ALA A C 5
ATOM 7033 O O . ALA A 1 22 ? -1.379 11.506 -12.306 1.00 0.00 22 ALA A O 5
ATOM 7040 N N . GLN A 1 23 ? -0.062 11.732 -10.497 1.00 0.00 23 GLN A N 5
ATOM 7041 C CA . GLN A 1 23 ? 1.154 11.944 -11.274 1.00 0.00 23 GLN A CA 5
ATOM 7042 C C . GLN A 1 23 ? 2.358 11.281 -10.612 1.00 0.00 23 GLN A C 5
ATOM 7043 O O . GLN A 1 23 ? 2.757 11.653 -9.508 1.00 0.00 23 GLN A O 5
ATOM 7057 N N . LEU A 1 24 ? 2.942 10.307 -11.301 1.00 0.00 24 LEU A N 5
ATOM 7058 C CA . LEU A 1 24 ? 4.111 9.604 -10.792 1.00 0.00 24 LEU A CA 5
ATOM 7059 C C . LEU A 1 24 ? 5.373 10.433 -11.026 1.00 0.00 24 LEU A C 5
ATOM 7060 O O . LEU A 1 24 ? 5.799 10.618 -12.165 1.00 0.00 24 LEU A O 5
ATOM 7076 N N . VAL A 1 25 ? 5.964 10.931 -9.945 1.00 0.00 25 VAL A N 5
ATOM 7077 C CA . VAL A 1 25 ? 7.173 11.740 -10.046 1.00 0.00 25 VAL A CA 5
ATOM 7078 C C . VAL A 1 25 ? 8.424 10.870 -9.991 1.00 0.00 25 VAL A C 5
ATOM 7079 O O . VAL A 1 25 ? 8.980 10.630 -8.918 1.00 0.00 25 VAL A O 5
ATOM 7092 N N . GLY A 1 26 ? 8.858 10.389 -11.154 1.00 0.00 26 GLY A N 5
ATOM 7093 C CA . GLY A 1 26 ? 10.036 9.544 -11.215 1.00 0.00 26 GLY A CA 5
ATOM 7094 C C . GLY A 1 26 ? 9.763 8.152 -10.689 1.00 0.00 26 GLY A C 5
ATOM 7095 O O . GLY A 1 26 ? 9.991 7.160 -11.381 1.00 0.00 26 GLY A O 5
ATOM 7099 N N . ASN A 1 27 ? 9.263 8.082 -9.462 1.00 0.00 27 ASN A N 5
ATOM 7100 C CA . ASN A 1 27 ? 8.943 6.814 -8.834 1.00 0.00 27 ASN A CA 5
ATOM 7101 C C . ASN A 1 27 ? 7.874 6.997 -7.759 1.00 0.00 27 ASN A C 5
ATOM 7102 O O . ASN A 1 27 ? 7.012 6.136 -7.576 1.00 0.00 27 ASN A O 5
ATOM 7113 N N . VAL A 1 28 ? 7.932 8.123 -7.054 1.00 0.00 28 VAL A N 5
ATOM 7114 C CA . VAL A 1 28 ? 6.965 8.418 -6.004 1.00 0.00 28 VAL A CA 5
ATOM 7115 C C . VAL A 1 28 ? 5.674 8.974 -6.594 1.00 0.00 28 VAL A C 5
ATOM 7116 O O . VAL A 1 28 ? 5.695 9.945 -7.350 1.00 0.00 28 VAL A O 5
ATOM 7129 N N . GLY A 1 29 ? 4.552 8.352 -6.248 1.00 0.00 29 GLY A N 5
ATOM 7130 C CA . GLY A 1 29 ? 3.271 8.800 -6.758 1.00 0.00 29 GLY A CA 5
ATOM 7131 C C . GLY A 1 29 ? 2.738 10.006 -6.018 1.00 0.00 29 GLY A C 5
ATOM 7132 O O . GLY A 1 29 ? 3.115 10.257 -4.873 1.00 0.00 29 GLY A O 5
ATOM 7136 N N . GLU A 1 30 ? 1.860 10.755 -6.673 1.00 0.00 30 GLU A N 5
ATOM 7137 C CA . GLU A 1 30 ? 1.275 11.945 -6.065 1.00 0.00 30 GLU A CA 5
ATOM 7138 C C . GLU A 1 30 ? -0.134 12.191 -6.585 1.00 0.00 30 GLU A C 5
ATOM 7139 O O . GLU A 1 30 ? -0.318 12.716 -7.683 1.00 0.00 30 GLU A O 5
ATOM 7151 N N . LEU A 1 31 ? -1.129 11.817 -5.786 1.00 0.00 31 LEU A N 5
ATOM 7152 C CA . LEU A 1 31 ? -2.519 12.012 -6.170 1.00 0.00 31 LEU A CA 5
ATOM 7153 C C . LEU A 1 31 ? -2.953 13.447 -5.902 1.00 0.00 31 LEU A C 5
ATOM 7154 O O . LEU A 1 31 ? -2.363 14.140 -5.072 1.00 0.00 31 LEU A O 5
ATOM 7170 N N . GLN A 1 32 ? -4.002 13.877 -6.588 1.00 0.00 32 GLN A N 5
ATOM 7171 C CA . GLN A 1 32 ? -4.535 15.221 -6.409 1.00 0.00 32 GLN A CA 5
ATOM 7172 C C . GLN A 1 32 ? -6.032 15.142 -6.129 1.00 0.00 32 GLN A C 5
ATOM 7173 O O . GLN A 1 32 ? -6.515 14.113 -5.660 1.00 0.00 32 GLN A O 5
ATOM 7187 N N . GLY A 1 33 ? -6.767 16.216 -6.421 1.00 0.00 33 GLY A N 5
ATOM 7188 C CA . GLY A 1 33 ? -8.205 16.216 -6.191 1.00 0.00 33 GLY A CA 5
ATOM 7189 C C . GLY A 1 33 ? -8.853 14.904 -6.598 1.00 0.00 33 GLY A C 5
ATOM 7190 O O . GLY A 1 33 ? -8.246 14.109 -7.317 1.00 0.00 33 GLY A O 5
ATOM 7194 N N . ALA A 1 34 ? -10.082 14.670 -6.138 1.00 0.00 34 ALA A N 5
ATOM 7195 C CA . ALA A 1 34 ? -10.800 13.435 -6.459 1.00 0.00 34 ALA A CA 5
ATOM 7196 C C . ALA A 1 34 ? -10.584 13.033 -7.921 1.00 0.00 34 ALA A C 5
ATOM 7197 O O . ALA A 1 34 ? -10.162 13.847 -8.743 1.00 0.00 34 ALA A O 5
ATOM 7204 N N . GLY A 1 35 ? -10.885 11.781 -8.242 1.00 0.00 35 GLY A N 5
ATOM 7205 C CA . GLY A 1 35 ? -10.721 11.304 -9.603 1.00 0.00 35 GLY A CA 5
ATOM 7206 C C . GLY A 1 35 ? -9.442 10.511 -9.795 1.00 0.00 35 GLY A C 5
ATOM 7207 O O . GLY A 1 35 ? -9.365 9.651 -10.671 1.00 0.00 35 GLY A O 5
ATOM 7211 N N . SER A 1 36 ? -8.436 10.805 -8.978 1.00 0.00 36 SER A N 5
ATOM 7212 C CA . SER A 1 36 ? -7.155 10.116 -9.066 1.00 0.00 36 SER A CA 5
ATOM 7213 C C . SER A 1 36 ? -7.298 8.657 -8.652 1.00 0.00 36 SER A C 5
ATOM 7214 O O . SER A 1 36 ? -8.149 8.315 -7.832 1.00 0.00 36 SER A O 5
ATOM 7222 N N . ALA A 1 37 ? -6.460 7.797 -9.221 1.00 0.00 37 ALA A N 5
ATOM 7223 C CA . ALA A 1 37 ? -6.505 6.379 -8.897 1.00 0.00 37 ALA A CA 5
ATOM 7224 C C . ALA A 1 37 ? -5.190 5.682 -9.215 1.00 0.00 37 ALA A C 5
ATOM 7225 O O . ALA A 1 37 ? -4.956 5.255 -10.347 1.00 0.00 37 ALA A O 5
ATOM 7232 N N . VAL A 1 38 ? -4.349 5.536 -8.198 1.00 0.00 38 VAL A N 5
ATOM 7233 C CA . VAL A 1 38 ? -3.073 4.848 -8.356 1.00 0.00 38 VAL A CA 5
ATOM 7234 C C . VAL A 1 38 ? -3.312 3.362 -8.158 1.00 0.00 38 VAL A C 5
ATOM 7235 O O . VAL A 1 38 ? -3.233 2.855 -7.039 1.00 0.00 38 VAL A O 5
ATOM 7248 N N . ILE A 1 39 ? -3.639 2.671 -9.239 1.00 0.00 39 ILE A N 5
ATOM 7249 C CA . ILE A 1 39 ? -3.930 1.251 -9.158 1.00 0.00 39 ILE A CA 5
ATOM 7250 C C . ILE A 1 39 ? -2.702 0.393 -9.432 1.00 0.00 39 ILE A C 5
ATOM 7251 O O . ILE A 1 39 ? -2.173 0.372 -10.544 1.00 0.00 39 ILE A O 5
ATOM 7267 N N . TRP A 1 40 ? -2.272 -0.328 -8.406 1.00 0.00 40 TRP A N 5
ATOM 7268 C CA . TRP A 1 40 ? -1.123 -1.217 -8.504 1.00 0.00 40 TRP A CA 5
ATOM 7269 C C . TRP A 1 40 ? -1.543 -2.558 -9.103 1.00 0.00 40 TRP A C 5
ATOM 7270 O O . TRP A 1 40 ? -2.661 -3.022 -8.876 1.00 0.00 40 TRP A O 5
ATOM 7291 N N . ASN A 1 41 ? -0.646 -3.179 -9.862 1.00 0.00 41 ASN A N 5
ATOM 7292 C CA . ASN A 1 41 ? -0.940 -4.467 -10.482 1.00 0.00 41 ASN A CA 5
ATOM 7293 C C . ASN A 1 41 ? -0.116 -5.584 -9.848 1.00 0.00 41 ASN A C 5
ATOM 7294 O O . ASN A 1 41 ? 1.107 -5.615 -9.975 1.00 0.00 41 ASN A O 5
ATOM 7305 N N . VAL A 1 42 ? -0.799 -6.503 -9.172 1.00 0.00 42 VAL A N 5
ATOM 7306 C CA . VAL A 1 42 ? -0.134 -7.628 -8.524 1.00 0.00 42 VAL A CA 5
ATOM 7307 C C . VAL A 1 42 ? -1.043 -8.852 -8.488 1.00 0.00 42 VAL A C 5
ATOM 7308 O O . VAL A 1 42 ? -2.267 -8.732 -8.534 1.00 0.00 42 VAL A O 5
ATOM 7321 N N . ASP A 1 43 ? -0.436 -10.030 -8.407 1.00 0.00 43 ASP A N 5
ATOM 7322 C CA . ASP A 1 43 ? -1.188 -11.277 -8.367 1.00 0.00 43 ASP A CA 5
ATOM 7323 C C . ASP A 1 43 ? -0.915 -12.039 -7.071 1.00 0.00 43 ASP A C 5
ATOM 7324 O O . ASP A 1 43 ? 0.219 -12.437 -6.807 1.00 0.00 43 ASP A O 5
ATOM 7333 N N . VAL A 1 44 ? -1.963 -12.227 -6.265 1.00 0.00 44 VAL A N 5
ATOM 7334 C CA . VAL A 1 44 ? -1.843 -12.937 -4.983 1.00 0.00 44 VAL A CA 5
ATOM 7335 C C . VAL A 1 44 ? -0.821 -14.075 -5.059 1.00 0.00 44 VAL A C 5
ATOM 7336 O O . VAL A 1 44 ? -1.063 -15.087 -5.718 1.00 0.00 44 VAL A O 5
ATOM 7349 N N . PRO A 1 45 ? 0.334 -13.931 -4.385 1.00 0.00 45 PRO A N 5
ATOM 7350 C CA . PRO A 1 45 ? 1.377 -14.961 -4.387 1.00 0.00 45 PRO A CA 5
ATOM 7351 C C . PRO A 1 45 ? 0.873 -16.308 -3.876 1.00 0.00 45 PRO A C 5
ATOM 7352 O O . PRO A 1 45 ? 1.180 -17.351 -4.453 1.00 0.00 45 PRO A O 5
ATOM 7363 N N . VAL A 1 46 ? 0.106 -16.286 -2.787 1.00 0.00 46 VAL A N 5
ATOM 7364 C CA . VAL A 1 46 ? -0.419 -17.520 -2.211 1.00 0.00 46 VAL A CA 5
ATOM 7365 C C . VAL A 1 46 ? -1.668 -17.266 -1.373 1.00 0.00 46 VAL A C 5
ATOM 7366 O O . VAL A 1 46 ? -2.208 -16.159 -1.355 1.00 0.00 46 VAL A O 5
ATOM 7379 N N . THR A 1 47 ? -2.123 -18.309 -0.686 1.00 0.00 47 THR A N 5
ATOM 7380 C CA . THR A 1 47 ? -3.310 -18.223 0.156 1.00 0.00 47 THR A CA 5
ATOM 7381 C C . THR A 1 47 ? -2.932 -18.042 1.624 1.00 0.00 47 THR A C 5
ATOM 7382 O O . THR A 1 47 ? -2.613 -19.009 2.316 1.00 0.00 47 THR A O 5
ATOM 7393 N N . GLY A 1 48 ? -2.974 -16.799 2.094 1.00 0.00 48 GLY A N 5
ATOM 7394 C CA . GLY A 1 48 ? -2.635 -16.517 3.479 1.00 0.00 48 GLY A CA 5
ATOM 7395 C C . GLY A 1 48 ? -3.149 -15.166 3.937 1.00 0.00 48 GLY A C 5
ATOM 7396 O O . GLY A 1 48 ? -4.217 -14.727 3.513 1.00 0.00 48 GLY A O 5
ATOM 7400 N N . GLU A 1 49 ? -2.389 -14.502 4.800 1.00 0.00 49 GLU A N 5
ATOM 7401 C CA . GLU A 1 49 ? -2.780 -13.191 5.304 1.00 0.00 49 GLU A CA 5
ATOM 7402 C C . GLU A 1 49 ? -1.669 -12.176 5.094 1.00 0.00 49 GLU A C 5
ATOM 7403 O O . GLU A 1 49 ? -0.643 -12.216 5.773 1.00 0.00 49 GLU A O 5
ATOM 7415 N N . TYR A 1 50 ? -1.879 -11.257 4.157 1.00 0.00 50 TYR A N 5
ATOM 7416 C CA . TYR A 1 50 ? -0.895 -10.230 3.876 1.00 0.00 50 TYR A CA 5
ATOM 7417 C C . TYR A 1 50 ? -1.408 -8.887 4.372 1.00 0.00 50 TYR A C 5
ATOM 7418 O O . TYR A 1 50 ? -2.492 -8.444 3.989 1.00 0.00 50 TYR A O 5
ATOM 7436 N N . ARG A 1 51 ? -0.643 -8.253 5.246 1.00 0.00 51 ARG A N 5
ATOM 7437 C CA . ARG A 1 51 ? -1.046 -6.976 5.806 1.00 0.00 51 ARG A CA 5
ATOM 7438 C C . ARG A 1 51 ? -0.667 -5.820 4.883 1.00 0.00 51 ARG A C 5
ATOM 7439 O O . ARG A 1 51 ? 0.458 -5.737 4.391 1.00 0.00 51 ARG A O 5
ATOM 7460 N N . ILE A 1 52 ? -1.636 -4.944 4.643 1.00 0.00 52 ILE A N 5
ATOM 7461 C CA . ILE A 1 52 ? -1.453 -3.793 3.768 1.00 0.00 52 ILE A CA 5
ATOM 7462 C C . ILE A 1 52 ? -0.707 -2.665 4.465 1.00 0.00 52 ILE A C 5
ATOM 7463 O O . ILE A 1 52 ? -1.022 -2.294 5.594 1.00 0.00 52 ILE A O 5
ATOM 7479 N N . ASN A 1 53 ? 0.280 -2.117 3.769 1.00 0.00 53 ASN A N 5
ATOM 7480 C CA . ASN A 1 53 ? 1.079 -1.021 4.293 1.00 0.00 53 ASN A CA 5
ATOM 7481 C C . ASN A 1 53 ? 1.245 0.057 3.231 1.00 0.00 53 ASN A C 5
ATOM 7482 O O . ASN A 1 53 ? 2.007 -0.117 2.279 1.00 0.00 53 ASN A O 5
ATOM 7493 N N . LEU A 1 54 ? 0.526 1.165 3.382 1.00 0.00 54 LEU A N 5
ATOM 7494 C CA . LEU A 1 54 ? 0.610 2.244 2.408 1.00 0.00 54 LEU A CA 5
ATOM 7495 C C . LEU A 1 54 ? 1.531 3.351 2.889 1.00 0.00 54 LEU A C 5
ATOM 7496 O O . LEU A 1 54 ? 1.284 3.986 3.913 1.00 0.00 54 LEU A O 5
ATOM 7512 N N . THR A 1 55 ? 2.588 3.577 2.122 1.00 0.00 55 THR A N 5
ATOM 7513 C CA . THR A 1 55 ? 3.556 4.617 2.437 1.00 0.00 55 THR A CA 5
ATOM 7514 C C . THR A 1 55 ? 3.161 5.911 1.738 1.00 0.00 55 THR A C 5
ATOM 7515 O O . THR A 1 55 ? 2.981 5.936 0.520 1.00 0.00 55 THR A O 5
ATOM 7526 N N . TRP A 1 56 ? 3.000 6.977 2.512 1.00 0.00 56 TRP A N 5
ATOM 7527 C CA . TRP A 1 56 ? 2.596 8.260 1.953 1.00 0.00 56 TRP A CA 5
ATOM 7528 C C . TRP A 1 56 ? 3.232 9.424 2.708 1.00 0.00 56 TRP A C 5
ATOM 7529 O O . TRP A 1 56 ? 3.788 9.248 3.794 1.00 0.00 56 TRP A O 5
ATOM 7550 N N . SER A 1 57 ? 3.139 10.613 2.120 1.00 0.00 57 SER A N 5
ATOM 7551 C CA . SER A 1 57 ? 3.698 11.817 2.722 1.00 0.00 57 SER A CA 5
ATOM 7552 C C . SER A 1 57 ? 2.970 13.060 2.217 1.00 0.00 57 SER A C 5
ATOM 7553 O O . SER A 1 57 ? 3.424 13.720 1.282 1.00 0.00 57 SER A O 5
ATOM 7561 N N . SER A 1 58 ? 1.837 13.372 2.840 1.00 0.00 58 SER A N 5
ATOM 7562 C CA . SER A 1 58 ? 1.044 14.535 2.455 1.00 0.00 58 SER A CA 5
ATOM 7563 C C . SER A 1 58 ? 0.956 15.535 3.606 1.00 0.00 58 SER A C 5
ATOM 7564 O O . SER A 1 58 ? -0.015 15.546 4.361 1.00 0.00 58 SER A O 5
ATOM 7572 N N . PRO A 1 59 ? 1.985 16.386 3.757 1.00 0.00 59 PRO A N 5
ATOM 7573 C CA . PRO A 1 59 ? 2.036 17.392 4.826 1.00 0.00 59 PRO A CA 5
ATOM 7574 C C . PRO A 1 59 ? 0.896 18.402 4.726 1.00 0.00 59 PRO A C 5
ATOM 7575 O O . PRO A 1 59 ? 0.956 19.340 3.931 1.00 0.00 59 PRO A O 5
ATOM 7586 N N . TYR A 1 60 ? -0.140 18.208 5.537 1.00 0.00 60 TYR A N 5
ATOM 7587 C CA . TYR A 1 60 ? -1.287 19.111 5.530 1.00 0.00 60 TYR A CA 5
ATOM 7588 C C . TYR A 1 60 ? -2.043 19.077 6.862 1.00 0.00 60 TYR A C 5
ATOM 7589 O O . TYR A 1 60 ? -1.826 19.928 7.724 1.00 0.00 60 TYR A O 5
ATOM 7607 N N . SER A 1 61 ? -2.937 18.099 7.027 1.00 0.00 61 SER A N 5
ATOM 7608 C CA . SER A 1 61 ? -3.719 17.983 8.260 1.00 0.00 61 SER A CA 5
ATOM 7609 C C . SER A 1 61 ? -4.560 16.706 8.277 1.00 0.00 61 SER A C 5
ATOM 7610 O O . SER A 1 61 ? -4.616 15.999 9.284 1.00 0.00 61 SER A O 5
ATOM 7618 N N . SER A 1 62 ? -5.222 16.424 7.160 1.00 0.00 62 SER A N 5
ATOM 7619 C CA . SER A 1 62 ? -6.072 15.241 7.033 1.00 0.00 62 SER A CA 5
ATOM 7620 C C . SER A 1 62 ? -6.900 15.308 5.750 1.00 0.00 62 SER A C 5
ATOM 7621 O O . SER A 1 62 ? -7.824 16.115 5.637 1.00 0.00 62 SER A O 5
ATOM 7629 N N . LYS A 1 63 ? -6.559 14.460 4.785 1.00 0.00 63 LYS A N 5
ATOM 7630 C CA . LYS A 1 63 ? -7.263 14.418 3.504 1.00 0.00 63 LYS A CA 5
ATOM 7631 C C . LYS A 1 63 ? -8.378 13.374 3.546 1.00 0.00 63 LYS A C 5
ATOM 7632 O O . LYS A 1 63 ? -8.450 12.590 4.486 1.00 0.00 63 LYS A O 5
ATOM 7651 N N . VAL A 1 64 ? -9.242 13.354 2.526 1.00 0.00 64 VAL A N 5
ATOM 7652 C CA . VAL A 1 64 ? -10.332 12.379 2.481 1.00 0.00 64 VAL A CA 5
ATOM 7653 C C . VAL A 1 64 ? -10.151 11.445 1.292 1.00 0.00 64 VAL A C 5
ATOM 7654 O O . VAL A 1 64 ? -10.779 11.624 0.252 1.00 0.00 64 VAL A O 5
ATOM 7667 N N . ASN A 1 65 ? -9.266 10.463 1.443 1.00 0.00 65 ASN A N 5
ATOM 7668 C CA . ASN A 1 65 ? -8.976 9.528 0.363 1.00 0.00 65 ASN A CA 5
ATOM 7669 C C . ASN A 1 65 ? -9.447 8.114 0.688 1.00 0.00 65 ASN A C 5
ATOM 7670 O O . ASN A 1 65 ? -9.569 7.737 1.852 1.00 0.00 65 ASN A O 5
ATOM 7681 N N . THR A 1 66 ? -9.692 7.330 -0.357 1.00 0.00 66 THR A N 5
ATOM 7682 C CA . THR A 1 66 ? -10.130 5.949 -0.195 1.00 0.00 66 THR A CA 5
ATOM 7683 C C . THR A 1 66 ? -9.062 4.996 -0.721 1.00 0.00 66 THR A C 5
ATOM 7684 O O . THR A 1 66 ? -8.811 4.929 -1.924 1.00 0.00 66 THR A O 5
ATOM 7695 N N . LEU A 1 67 ? -8.432 4.268 0.193 1.00 0.00 67 LEU A N 5
ATOM 7696 C CA . LEU A 1 67 ? -7.382 3.324 -0.169 1.00 0.00 67 LEU A CA 5
ATOM 7697 C C . LEU A 1 67 ? -7.973 2.073 -0.822 1.00 0.00 67 LEU A C 5
ATOM 7698 O O . LEU A 1 67 ? -8.962 1.517 -0.346 1.00 0.00 67 LEU A O 5
ATOM 7714 N N . VAL A 1 68 ? -7.367 1.653 -1.931 1.00 0.00 68 VAL A N 5
ATOM 7715 C CA . VAL A 1 68 ? -7.832 0.486 -2.677 1.00 0.00 68 VAL A CA 5
ATOM 7716 C C . VAL A 1 68 ? -6.876 -0.694 -2.529 1.00 0.00 68 VAL A C 5
ATOM 7717 O O . VAL A 1 68 ? -5.790 -0.698 -3.105 1.00 0.00 68 VAL A O 5
ATOM 7730 N N . MET A 1 69 ? -7.288 -1.698 -1.761 1.00 0.00 69 MET A N 5
ATOM 7731 C CA . MET A 1 69 ? -6.461 -2.880 -1.548 1.00 0.00 69 MET A CA 5
ATOM 7732 C C . MET A 1 69 ? -7.294 -4.158 -1.620 1.00 0.00 69 MET A C 5
ATOM 7733 O O . MET A 1 69 ? -8.250 -4.333 -0.865 1.00 0.00 69 MET A O 5
ATOM 7747 N N . ASP A 1 70 ? -6.918 -5.052 -2.533 1.00 0.00 70 ASP A N 5
ATOM 7748 C CA . ASP A 1 70 ? -7.623 -6.319 -2.707 1.00 0.00 70 ASP A CA 5
ATOM 7749 C C . ASP A 1 70 ? -9.061 -6.093 -3.160 1.00 0.00 70 ASP A C 5
ATOM 7750 O O . ASP A 1 70 ? -9.989 -6.727 -2.656 1.00 0.00 70 ASP A O 5
ATOM 7759 N N . GLY A 1 71 ? -9.243 -5.184 -4.112 1.00 0.00 71 GLY A N 5
ATOM 7760 C CA . GLY A 1 71 ? -10.573 -4.893 -4.612 1.00 0.00 71 GLY A CA 5
ATOM 7761 C C . GLY A 1 71 ? -11.471 -4.281 -3.555 1.00 0.00 71 GLY A C 5
ATOM 7762 O O . GLY A 1 71 ? -12.690 -4.229 -3.721 1.00 0.00 71 GLY A O 5
ATOM 7766 N N . THR A 1 72 ? -10.869 -3.817 -2.463 1.00 0.00 72 THR A N 5
ATOM 7767 C CA . THR A 1 72 ? -11.622 -3.207 -1.375 1.00 0.00 72 THR A CA 5
ATOM 7768 C C . THR A 1 72 ? -11.556 -1.688 -1.456 1.00 0.00 72 THR A C 5
ATOM 7769 O O . THR A 1 72 ? -10.550 -1.121 -1.881 1.00 0.00 72 THR A O 5
ATOM 7780 N N . ALA A 1 73 ? -12.635 -1.037 -1.044 1.00 0.00 73 ALA A N 5
ATOM 7781 C CA . ALA A 1 73 ? -12.705 0.417 -1.067 1.00 0.00 73 ALA A CA 5
ATOM 7782 C C . ALA A 1 73 ? -12.780 0.977 0.348 1.00 0.00 73 ALA A C 5
ATOM 7783 O O . ALA A 1 73 ? -13.834 1.436 0.789 1.00 0.00 73 ALA A O 5
ATOM 7790 N N . LEU A 1 74 ? -11.657 0.934 1.059 1.00 0.00 74 LEU A N 5
ATOM 7791 C CA . LEU A 1 74 ? -11.603 1.432 2.422 1.00 0.00 74 LEU A CA 5
ATOM 7792 C C . LEU A 1 74 ? -11.477 2.952 2.442 1.00 0.00 74 LEU A C 5
ATOM 7793 O O . LEU A 1 74 ? -10.421 3.508 2.144 1.00 0.00 74 LEU A O 5
ATOM 7809 N N . SER A 1 75 ? -12.571 3.617 2.792 1.00 0.00 75 SER A N 5
ATOM 7810 C CA . SER A 1 75 ? -12.602 5.073 2.849 1.00 0.00 75 SER A CA 5
ATOM 7811 C C . SER A 1 75 ? -12.120 5.575 4.205 1.00 0.00 75 SER A C 5
ATOM 7812 O O . SER A 1 75 ? -12.611 5.144 5.247 1.00 0.00 75 SER A O 5
ATOM 7820 N N . TYR A 1 76 ? -11.155 6.488 4.184 1.00 0.00 76 TYR A N 5
ATOM 7821 C CA . TYR A 1 76 ? -10.609 7.043 5.415 1.00 0.00 76 TYR A CA 5
ATOM 7822 C C . TYR A 1 76 ? -9.900 8.370 5.159 1.00 0.00 76 TYR A C 5
ATOM 7823 O O . TYR A 1 76 ? -9.378 8.617 4.069 1.00 0.00 76 TYR A O 5
ATOM 7841 N N . ALA A 1 77 ? -9.888 9.227 6.173 1.00 0.00 77 ALA A N 5
ATOM 7842 C CA . ALA A 1 77 ? -9.245 10.526 6.056 1.00 0.00 77 ALA A CA 5
ATOM 7843 C C . ALA A 1 77 ? -7.735 10.403 6.226 1.00 0.00 77 ALA A C 5
ATOM 7844 O O . ALA A 1 77 ? -7.244 10.145 7.326 1.00 0.00 77 ALA A O 5
ATOM 7851 N N . PHE A 1 78 ? -7.001 10.583 5.131 1.00 0.00 78 PHE A N 5
ATOM 7852 C CA . PHE A 1 78 ? -5.546 10.482 5.163 1.00 0.00 78 PHE A CA 5
ATOM 7853 C C . PHE A 1 78 ? -4.945 11.493 6.137 1.00 0.00 78 PHE A C 5
ATOM 7854 O O . PHE A 1 78 ? -4.784 12.668 5.815 1.00 0.00 78 PHE A O 5
ATOM 7871 N N . ALA A 1 79 ? -4.616 11.007 7.328 1.00 0.00 79 ALA A N 5
ATOM 7872 C CA . ALA A 1 79 ? -4.025 11.826 8.387 1.00 0.00 79 ALA A CA 5
ATOM 7873 C C . ALA A 1 79 ? -2.965 12.802 7.867 1.00 0.00 79 ALA A C 5
ATOM 7874 O O . ALA A 1 79 ? -2.506 12.699 6.730 1.00 0.00 79 ALA A O 5
ATOM 7881 N N . GLU A 1 80 ? -2.567 13.740 8.724 1.00 0.00 80 GLU A N 5
ATOM 7882 C CA . GLU A 1 80 ? -1.544 14.717 8.373 1.00 0.00 80 GLU A CA 5
ATOM 7883 C C . GLU A 1 80 ? -0.175 14.040 8.312 1.00 0.00 80 GLU A C 5
ATOM 7884 O O . GLU A 1 80 ? 0.705 14.324 9.126 1.00 0.00 80 GLU A O 5
ATOM 7896 N N . ALA A 1 81 ? -0.003 13.131 7.360 1.00 0.00 81 ALA A N 5
ATOM 7897 C CA . ALA A 1 81 ? 1.256 12.410 7.219 1.00 0.00 81 ALA A CA 5
ATOM 7898 C C . ALA A 1 81 ? 2.257 13.189 6.375 1.00 0.00 81 ALA A C 5
ATOM 7899 O O . ALA A 1 81 ? 1.889 13.850 5.407 1.00 0.00 81 ALA A O 5
ATOM 7906 N N . THR A 1 82 ? 3.525 13.100 6.752 1.00 0.00 82 THR A N 5
ATOM 7907 C CA . THR A 1 82 ? 4.598 13.787 6.040 1.00 0.00 82 THR A CA 5
ATOM 7908 C C . THR A 1 82 ? 5.794 12.860 5.868 1.00 0.00 82 THR A C 5
ATOM 7909 O O . THR A 1 82 ? 6.327 12.705 4.769 1.00 0.00 82 THR A O 5
ATOM 7920 N N . VAL A 1 83 ? 6.193 12.231 6.966 1.00 0.00 83 VAL A N 5
ATOM 7921 C CA . VAL A 1 83 ? 7.306 11.294 6.961 1.00 0.00 83 VAL A CA 5
ATOM 7922 C C . VAL A 1 83 ? 6.827 9.951 6.429 1.00 0.00 83 VAL A C 5
ATOM 7923 O O . VAL A 1 83 ? 5.683 9.576 6.666 1.00 0.00 83 VAL A O 5
ATOM 7936 N N . PRO A 1 84 ? 7.673 9.207 5.693 1.00 0.00 84 PRO A N 5
ATOM 7937 C CA . PRO A 1 84 ? 7.287 7.906 5.135 1.00 0.00 84 PRO A CA 5
ATOM 7938 C C . PRO A 1 84 ? 6.535 7.036 6.141 1.00 0.00 84 PRO A C 5
ATOM 7939 O O . PRO A 1 84 ? 7.121 6.174 6.794 1.00 0.00 84 PRO A O 5
ATOM 7950 N N . VAL A 1 85 ? 5.229 7.274 6.259 1.00 0.00 85 VAL A N 5
ATOM 7951 C CA . VAL A 1 85 ? 4.389 6.520 7.181 1.00 0.00 85 VAL A CA 5
ATOM 7952 C C . VAL A 1 85 ? 3.646 5.410 6.446 1.00 0.00 85 VAL A C 5
ATOM 7953 O O . VAL A 1 85 ? 2.960 5.661 5.456 1.00 0.00 85 VAL A O 5
ATOM 7966 N N . THR A 1 86 ? 3.796 4.181 6.928 1.00 0.00 86 THR A N 5
ATOM 7967 C CA . THR A 1 86 ? 3.146 3.034 6.305 1.00 0.00 86 THR A CA 5
ATOM 7968 C C . THR A 1 86 ? 1.865 2.644 7.038 1.00 0.00 86 THR A C 5
ATOM 7969 O O . THR A 1 86 ? 1.911 2.016 8.097 1.00 0.00 86 THR A O 5
ATOM 7980 N N . TYR A 1 87 ? 0.725 3.004 6.458 1.00 0.00 87 TYR A N 5
ATOM 7981 C CA . TYR A 1 87 ? -0.570 2.675 7.043 1.00 0.00 87 TYR A CA 5
ATOM 7982 C C . TYR A 1 87 ? -0.763 1.158 7.047 1.00 0.00 87 TYR A C 5
ATOM 7983 O O . TYR A 1 87 ? -0.976 0.549 6.001 1.00 0.00 87 TYR A O 5
ATOM 8001 N N . VAL A 1 88 ? -0.659 0.552 8.226 1.00 0.00 88 VAL A N 5
ATOM 8002 C CA . VAL A 1 88 ? -0.793 -0.896 8.354 1.00 0.00 88 VAL A CA 5
ATOM 8003 C C . VAL A 1 88 ? -2.249 -1.341 8.466 1.00 0.00 88 VAL A C 5
ATOM 8004 O O . VAL A 1 88 ? -2.972 -0.925 9.370 1.00 0.00 88 VAL A O 5
ATOM 8017 N N . GLN A 1 89 ? -2.652 -2.220 7.553 1.00 0.00 89 GLN A N 5
ATOM 8018 C CA . GLN A 1 89 ? -4.000 -2.770 7.551 1.00 0.00 89 GLN A CA 5
ATOM 8019 C C . GLN A 1 89 ? -3.921 -4.252 7.223 1.00 0.00 89 GLN A C 5
ATOM 8020 O O . GLN A 1 89 ? -3.547 -4.627 6.117 1.00 0.00 89 GLN A O 5
ATOM 8034 N N . THR A 1 90 ? -4.247 -5.093 8.191 1.00 0.00 90 THR A N 5
ATOM 8035 C CA . THR A 1 90 ? -4.170 -6.532 7.986 1.00 0.00 90 THR A CA 5
ATOM 8036 C C . THR A 1 90 ? -5.367 -7.055 7.210 1.00 0.00 90 THR A C 5
ATOM 8037 O O . THR A 1 90 ? -6.508 -6.973 7.662 1.00 0.00 90 THR A O 5
ATOM 8048 N N . LYS A 1 91 ? -5.081 -7.596 6.030 1.00 0.00 91 LYS A N 5
ATOM 8049 C CA . LYS A 1 91 ? -6.112 -8.145 5.162 1.00 0.00 91 LYS A CA 5
ATOM 8050 C C . LYS A 1 91 ? -5.708 -9.531 4.678 1.00 0.00 91 LYS A C 5
ATOM 8051 O O . LYS A 1 91 ? -4.646 -9.706 4.079 1.00 0.00 91 LYS A O 5
ATOM 8070 N N . THR A 1 92 ? -6.555 -10.517 4.945 1.00 0.00 92 THR A N 5
ATOM 8071 C CA . THR A 1 92 ? -6.276 -11.882 4.538 1.00 0.00 92 THR A CA 5
ATOM 8072 C C . THR A 1 92 ? -6.371 -12.019 3.022 1.00 0.00 92 THR A C 5
ATOM 8073 O O . THR A 1 92 ? -7.456 -11.914 2.448 1.00 0.00 92 THR A O 5
ATOM 8084 N N . LEU A 1 93 ? -5.231 -12.241 2.377 1.00 0.00 93 LEU A N 5
ATOM 8085 C CA . LEU A 1 93 ? -5.198 -12.377 0.925 1.00 0.00 93 LEU A CA 5
ATOM 8086 C C . LEU A 1 93 ? -5.310 -13.838 0.506 1.00 0.00 93 LEU A C 5
ATOM 8087 O O . LEU A 1 93 ? -4.741 -14.724 1.142 1.00 0.00 93 LEU A O 5
ATOM 8103 N N . SER A 1 94 ? -6.050 -14.082 -0.573 1.00 0.00 94 SER A N 5
ATOM 8104 C CA . SER A 1 94 ? -6.236 -15.431 -1.074 1.00 0.00 94 SER A CA 5
ATOM 8105 C C . SER A 1 94 ? -5.646 -15.597 -2.469 1.00 0.00 94 SER A C 5
ATOM 8106 O O . SER A 1 94 ? -5.667 -14.674 -3.281 1.00 0.00 94 SER A O 5
ATOM 8114 N N . ALA A 1 95 ? -5.133 -16.792 -2.739 1.00 0.00 95 ALA A N 5
ATOM 8115 C CA . ALA A 1 95 ? -4.540 -17.107 -4.032 1.00 0.00 95 ALA A CA 5
ATOM 8116 C C . ALA A 1 95 ? -5.465 -16.718 -5.183 1.00 0.00 95 ALA A C 5
ATOM 8117 O O . ALA A 1 95 ? -6.687 -16.731 -5.042 1.00 0.00 95 ALA A O 5
ATOM 8124 N N . GLY A 1 96 ? -4.870 -16.374 -6.322 1.00 0.00 96 GLY A N 5
ATOM 8125 C CA . GLY A 1 96 ? -5.652 -15.988 -7.482 1.00 0.00 96 GLY A CA 5
ATOM 8126 C C . GLY A 1 96 ? -5.099 -14.753 -8.167 1.00 0.00 96 GLY A C 5
ATOM 8127 O O . GLY A 1 96 ? -3.988 -14.775 -8.696 1.00 0.00 96 GLY A O 5
ATOM 8131 N N . ASN A 1 97 ? -5.874 -13.673 -8.156 1.00 0.00 97 ASN A N 5
ATOM 8132 C CA . ASN A 1 97 ? -5.451 -12.424 -8.778 1.00 0.00 97 ASN A CA 5
ATOM 8133 C C . ASN A 1 97 ? -6.343 -11.268 -8.343 1.00 0.00 97 ASN A C 5
ATOM 8134 O O . ASN A 1 97 ? -7.549 -11.434 -8.159 1.00 0.00 97 ASN A O 5
ATOM 8145 N N . HIS A 1 98 ? -5.740 -10.096 -8.183 1.00 0.00 98 HIS A N 5
ATOM 8146 C CA . HIS A 1 98 ? -6.473 -8.906 -7.773 1.00 0.00 98 HIS A CA 5
ATOM 8147 C C . HIS A 1 98 ? -5.699 -7.640 -8.119 1.00 0.00 98 HIS A C 5
ATOM 8148 O O . HIS A 1 98 ? -4.530 -7.699 -8.499 1.00 0.00 98 HIS A O 5
ATOM 8163 N N . SER A 1 99 ? -6.362 -6.494 -7.992 1.00 0.00 99 SER A N 5
ATOM 8164 C CA . SER A 1 99 ? -5.735 -5.215 -8.298 1.00 0.00 99 SER A CA 5
ATOM 8165 C C . SER A 1 99 ? -5.710 -4.300 -7.078 1.00 0.00 99 SER A C 5
ATOM 8166 O O . SER A 1 99 ? -6.754 -3.859 -6.595 1.00 0.00 99 SER A O 5
ATOM 8174 N N . PHE A 1 100 ? -4.507 -4.006 -6.598 1.00 0.00 100 PHE A N 5
ATOM 8175 C CA . PHE A 1 100 ? -4.325 -3.129 -5.445 1.00 0.00 100 PHE A CA 5
ATOM 8176 C C . PHE A 1 100 ? -4.140 -1.695 -5.920 1.00 0.00 100 PHE A C 5
ATOM 8177 O O . PHE A 1 100 ? -4.080 -1.451 -7.123 1.00 0.00 100 PHE A O 5
ATOM 8194 N N . GLY A 1 101 ? -4.046 -0.741 -4.993 1.00 0.00 101 GLY A N 5
ATOM 8195 C CA . GLY A 1 101 ? -3.863 0.635 -5.409 1.00 0.00 101 GLY A CA 5
ATOM 8196 C C . GLY A 1 101 ? -4.425 1.654 -4.443 1.00 0.00 101 GLY A C 5
ATOM 8197 O O . GLY A 1 101 ? -4.537 1.406 -3.243 1.00 0.00 101 GLY A O 5
ATOM 8201 N N . VAL A 1 102 ? -4.778 2.810 -4.990 1.00 0.00 102 VAL A N 5
ATOM 8202 C CA . VAL A 1 102 ? -5.342 3.908 -4.208 1.00 0.00 102 VAL A CA 5
ATOM 8203 C C . VAL A 1 102 ? -6.227 4.773 -5.100 1.00 0.00 102 VAL A C 5
ATOM 8204 O O . VAL A 1 102 ? -5.788 5.242 -6.145 1.00 0.00 102 VAL A O 5
ATOM 8217 N N . ARG A 1 103 ? -7.484 4.959 -4.704 1.00 0.00 103 ARG A N 5
ATOM 8218 C CA . ARG A 1 103 ? -8.424 5.744 -5.508 1.00 0.00 103 ARG A CA 5
ATOM 8219 C C . ARG A 1 103 ? -9.007 6.920 -4.732 1.00 0.00 103 ARG A C 5
ATOM 8220 O O . ARG A 1 103 ? -9.144 6.877 -3.510 1.00 0.00 103 ARG A O 5
ATOM 8241 N N . VAL A 1 104 ? -9.372 7.959 -5.478 1.00 0.00 104 VAL A N 5
ATOM 8242 C CA . VAL A 1 104 ? -9.973 9.155 -4.908 1.00 0.00 104 VAL A CA 5
ATOM 8243 C C . VAL A 1 104 ? -11.134 9.621 -5.776 1.00 0.00 104 VAL A C 5
ATOM 8244 O O . VAL A 1 104 ? -11.042 9.607 -7.003 1.00 0.00 104 VAL A O 5
ATOM 8257 N N . GLY A 1 105 ? -12.233 10.021 -5.143 1.00 0.00 105 GLY A N 5
ATOM 8258 C CA . GLY A 1 105 ? -13.393 10.469 -5.893 1.00 0.00 105 GLY A CA 5
ATOM 8259 C C . GLY A 1 105 ? -14.197 11.524 -5.161 1.00 0.00 105 GLY A C 5
ATOM 8260 O O . GLY A 1 105 ? -13.768 12.036 -4.129 1.00 0.00 105 GLY A O 5
ATOM 8264 N N . SER A 1 106 ? -15.369 11.851 -5.696 1.00 0.00 106 SER A N 5
ATOM 8265 C CA . SER A 1 106 ? -16.235 12.855 -5.085 1.00 0.00 106 SER A CA 5
ATOM 8266 C C . SER A 1 106 ? -16.499 12.526 -3.618 1.00 0.00 106 SER A C 5
ATOM 8267 O O . SER A 1 106 ? -16.465 13.407 -2.758 1.00 0.00 106 SER A O 5
ATOM 8275 N N . SER A 1 107 ? -16.758 11.252 -3.339 1.00 0.00 107 SER A N 5
ATOM 8276 C CA . SER A 1 107 ? -17.022 10.804 -1.976 1.00 0.00 107 SER A CA 5
ATOM 8277 C C . SER A 1 107 ? -15.740 10.792 -1.144 1.00 0.00 107 SER A C 5
ATOM 8278 O O . SER A 1 107 ? -15.787 10.734 0.084 1.00 0.00 107 SER A O 5
ATOM 8286 N N . ASP A 1 108 ? -14.597 10.847 -1.822 1.00 0.00 108 ASP A N 5
ATOM 8287 C CA . ASP A 1 108 ? -13.307 10.844 -1.152 1.00 0.00 108 ASP A CA 5
ATOM 8288 C C . ASP A 1 108 ? -12.248 11.507 -2.024 1.00 0.00 108 ASP A C 5
ATOM 8289 O O . ASP A 1 108 ? -11.466 10.831 -2.691 1.00 0.00 108 ASP A O 5
ATOM 8298 N N . TRP A 1 109 ? -12.240 12.835 -2.018 1.00 0.00 109 TRP A 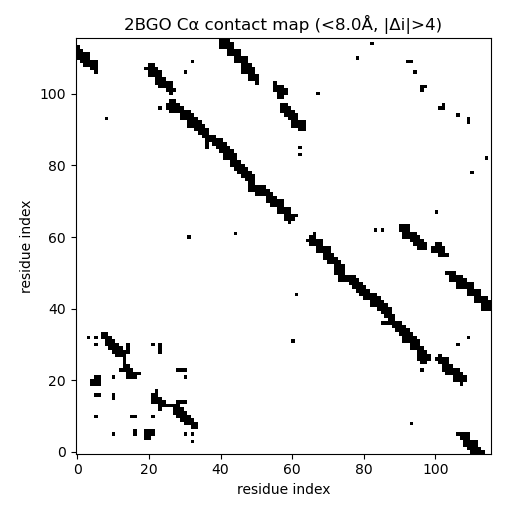N 5
ATOM 8299 C CA . TRP A 1 109 ? -11.289 13.608 -2.810 1.00 0.00 109 TRP A CA 5
ATOM 8300 C C . TRP A 1 109 ? -9.853 13.329 -2.386 1.00 0.00 109 TRP A C 5
ATOM 8301 O O . TRP A 1 109 ? -9.602 12.890 -1.266 1.00 0.00 109 TRP A O 5
ATOM 8322 N N . GLY A 1 110 ? -8.902 13.581 -3.289 1.00 0.00 110 GLY A N 5
ATOM 8323 C CA . GLY A 1 110 ? -7.505 13.334 -2.969 1.00 0.00 110 GLY A CA 5
ATOM 8324 C C . GLY A 1 110 ? -6.623 14.564 -3.060 1.00 0.00 110 GLY A C 5
ATOM 8325 O O . GLY A 1 110 ? -7.042 15.612 -3.545 1.00 0.00 110 GLY A O 5
ATOM 8329 N N . TYR A 1 111 ? -5.392 14.412 -2.581 1.00 0.00 111 TYR A N 5
ATOM 8330 C CA . TYR A 1 111 ? -4.397 15.481 -2.578 1.00 0.00 111 TYR A CA 5
ATOM 8331 C C . TYR A 1 111 ? -3.253 15.088 -1.647 1.00 0.00 111 TYR A C 5
ATOM 8332 O O . TYR A 1 111 ? -2.948 15.788 -0.681 1.00 0.00 111 TYR A O 5
ATOM 8350 N N . MET A 1 112 ? -2.639 13.944 -1.939 1.00 0.00 112 MET A N 5
ATOM 8351 C CA . MET A 1 112 ? -1.545 13.424 -1.125 1.00 0.00 112 MET A CA 5
ATOM 8352 C C . MET A 1 112 ? -0.469 12.800 -2.003 1.00 0.00 112 MET A C 5
ATOM 8353 O O . MET A 1 112 ? -0.504 12.921 -3.227 1.00 0.00 112 MET A O 5
ATOM 8367 N N . ASN A 1 113 ? 0.485 12.126 -1.369 1.00 0.00 113 ASN A N 5
ATOM 8368 C CA . ASN A 1 113 ? 1.564 11.477 -2.096 1.00 0.00 113 ASN A CA 5
ATOM 8369 C C . ASN A 1 113 ? 1.520 9.966 -1.896 1.00 0.00 113 ASN A C 5
ATOM 8370 O O . ASN A 1 113 ? 1.419 9.480 -0.770 1.00 0.00 113 ASN A O 5
ATOM 8381 N N . VAL A 1 114 ? 1.607 9.231 -2.998 1.00 0.00 114 VAL A N 5
ATOM 8382 C CA . VAL A 1 114 ? 1.590 7.776 -2.950 1.00 0.00 114 VAL A CA 5
ATOM 8383 C C . VAL A 1 114 ? 2.999 7.230 -3.146 1.00 0.00 114 VAL A C 5
ATOM 8384 O O . VAL A 1 114 ? 3.403 6.904 -4.262 1.00 0.00 114 VAL A O 5
ATOM 8397 N N . HIS A 1 115 ? 3.745 7.144 -2.050 1.00 0.00 115 HIS A N 5
ATOM 8398 C CA . HIS A 1 115 ? 5.114 6.651 -2.091 1.00 0.00 115 HIS A CA 5
ATOM 8399 C C . HIS A 1 115 ? 5.177 5.241 -2.669 1.00 0.00 115 HIS A C 5
ATOM 8400 O O . HIS A 1 115 ? 5.941 4.979 -3.598 1.00 0.00 115 HIS A O 5
ATOM 8415 N N . SER A 1 116 ? 4.376 4.333 -2.118 1.00 0.00 116 SER A N 5
ATOM 8416 C CA . SER A 1 116 ? 4.364 2.954 -2.596 1.00 0.00 116 SER A CA 5
ATOM 8417 C C . SER A 1 116 ? 3.305 2.113 -1.887 1.00 0.00 116 SER A C 5
ATOM 8418 O O . SER A 1 116 ? 2.717 2.536 -0.891 1.00 0.00 116 SER A O 5
ATOM 8426 N N . LEU A 1 117 ? 3.083 0.912 -2.411 1.00 0.00 117 LEU A N 5
ATOM 8427 C CA . LEU A 1 117 ? 2.113 -0.022 -1.847 1.00 0.00 117 LEU A CA 5
ATOM 8428 C C . LEU A 1 117 ? 2.839 -1.257 -1.322 1.00 0.00 117 LEU A C 5
ATOM 8429 O O . LEU A 1 117 ? 3.061 -2.217 -2.058 1.00 0.00 117 LEU A O 5
ATOM 8445 N N . LYS A 1 118 ? 3.229 -1.213 -0.053 1.00 0.00 118 LYS A N 5
ATOM 8446 C CA . LYS A 1 118 ? 3.956 -2.320 0.559 1.00 0.00 118 LYS A CA 5
ATOM 8447 C C . LYS A 1 118 ? 3.010 -3.361 1.149 1.00 0.00 118 LYS A C 5
ATOM 8448 O O . LYS A 1 118 ? 1.998 -3.025 1.764 1.00 0.00 118 LYS A O 5
ATOM 8467 N N . LEU A 1 119 ? 3.363 -4.631 0.965 1.00 0.00 119 LEU A N 5
ATOM 8468 C CA . LEU A 1 119 ? 2.568 -5.737 1.485 1.00 0.00 119 LEU A CA 5
ATOM 8469 C C . LEU A 1 119 ? 3.475 -6.742 2.191 1.00 0.00 119 LEU A C 5
ATOM 8470 O O . LEU A 1 119 ? 4.477 -7.190 1.630 1.00 0.00 119 LEU A O 5
ATOM 8486 N N . GLU A 1 120 ? 3.127 -7.081 3.429 1.00 0.00 120 GLU A N 5
ATOM 8487 C CA . GLU A 1 120 ? 3.918 -8.023 4.215 1.00 0.00 120 GLU A CA 5
ATOM 8488 C C . GLU A 1 120 ? 3.124 -9.288 4.523 1.00 0.00 120 GLU A C 5
ATOM 8489 O O . GLU A 1 120 ? 1.897 -9.254 4.622 1.00 0.00 120 GLU A O 5
ATOM 8501 N N . LEU A 1 121 ? 3.833 -10.404 4.675 1.00 0.00 121 LEU A N 5
ATOM 8502 C CA . LEU A 1 121 ? 3.194 -11.682 4.976 1.00 0.00 121 LEU A CA 5
ATOM 8503 C C . LEU A 1 121 ? 3.065 -11.894 6.484 1.00 0.00 121 LEU A C 5
ATOM 8504 O O . LEU A 1 121 ? 3.230 -13.008 6.981 1.00 0.00 121 LEU A O 5
ATOM 8520 N N . LEU A 1 122 ? 2.765 -10.818 7.210 1.00 0.00 122 LEU A N 5
ATOM 8521 C CA . LEU A 1 122 ? 2.609 -10.887 8.661 1.00 0.00 122 LEU A CA 5
ATOM 8522 C C . LEU A 1 122 ? 3.763 -11.650 9.308 1.00 0.00 122 LEU A C 5
ATOM 8523 O O . LEU A 1 122 ? 3.602 -12.260 10.365 1.00 0.00 122 LEU A O 5
ATOM 8539 N N . GLY A 1 123 ? 4.928 -11.610 8.668 1.00 0.00 123 GLY A N 5
ATOM 8540 C CA . GLY A 1 123 ? 6.089 -12.301 9.198 1.00 0.00 123 GLY A CA 5
ATOM 8541 C C . GLY A 1 123 ? 5.914 -13.807 9.204 1.00 0.00 123 GLY A C 5
ATOM 8542 O O . GLY A 1 123 ? 6.222 -14.479 8.219 1.00 0.00 123 GLY A O 5
#

Nearest PDB structures (foldseek):
  2bgo-assembly1_A  TM=9.893E-01  e=6.457E-18  Cellvibrio japonicus
  2bgp-assembly1_A  TM=8.909E-01  e=3.743E-15  Cellvibrio japonicus
  2dcj-assembly1_B  TM=7.179E-01  e=2.401E-02  Bacillus sp. 41M-1
  3ziw-assembly2_F  TM=2.877E-01  e=3.154E-01  Clostridium perfringens
  4p5h-assembly1_K  TM=2.859E-01  e=4.968E-01  Clostridium perfringens

Sequence (116 aa):
SWTYTAASASITAPAQLVGNVGELQGAGSAVIWNVDVPVTGEYRINLTWSSPYSSKVNTLVMDGTALSYAFAEATVPVTYVQTKTLSAGNHSFGVRVGSSDWGYMNVHSLKLELLGSWTYTAASASITAPAQLVGNVGELQGAGSAVIWNVDVPVTGEYRINLTWSSPYSSKVNTLVMDGTALSYAFAEATVPVTYVQTKTLSAGNHSFGVRVGSSDWGYMNVHSLKLELLGSWTYTAASASITAPAQLVGNVGELQGAGSAVIWNVDVPVTGEYRINLTWSSPYSSKVNTLVMDGTALSYAFAEATVPVTYVQTKTLSAGNHSFGVRVGSSDWGYMNVHSLKLELLGSWTYTAASASITAPAQLVGNVGELQGAGSAVIWNVDVPVTGEYRINLTWSSPYSSKVNTLVMDGTALSYAFAEATVPVTYVQTKTLSAGNHSFGVRVGSSDWGYMNVHSLKLELLGSWTYTAASASITAPAQLVGNVGELQGAGSAVIWNVDVPVTGEYRINLTWSSPYSSKVNTLVMDGTALSYAFAEATVPVTYVQTKTLSAGNHSFGVRVGSSDWGYMNVHSLKLELLG

Organism: Cellvibrio japonicus (NCBI:txid155077)

InterPro domains:
  IPR001547 Glycoside hydrolase, family 5 [PF26410] (504-694)
  IPR002883 CBM10/dockerin domain [PF02013] (102-129)
  IPR002883 CBM10/dockerin domain [PS51763] (102-131)
  IPR003610 Carbohydrate binding module family 5/12 [SM00495] (28-74)
  IPR005084 Carbohydrate binding module family 6 [PF16990] (198-318)
  IPR008979 Galactose-binding-like domain superfamily [SSF49785] (222-315)
  IPR009031 Carbohydrate binding module family 10 [SM01064] (102-130)
  IPR017853 Glycoside hydrolase superfamily [SSF51445] (404-749)
  IPR036573 Carbohydrate-binding module superfamily 5/12 [SSF51055] (20-77)
  IPR036601 CBM10 superfamily [G3DSA:2.30.32.30] (99-147)
  IPR036601 CBM10 superfamily [SSF57615] (99-146)
  IPR045053 Mannan endo-1,4-beta-mannosidase-like [PTHR31451] (403-787)

CATH classification: 2.60.120.260

Solvent-accessible surface area: 5340 Å² total; per-residue (Å²): 74,77,83,46,57,0,46,82,14,48,49,61,75,46,8,65,55,76,75,78,34,0,40,1,63,10,40,32,0,6,0,48,3,103,25,99,8,72,95,101,15,54,0,73,0,3,0,17,6,14,8,96,154,60,64,17,70,1,21,0,29,0,19,61,54,80,26,79,35,55,3,68,124,5,71,102,88,64,47,49,85,28,80,60,86,3,55,56,51,121,40,53,0,0,0,98,0,19,120,105,8,99,0,104,5,45,0,57,8,0,60,2,49,82,75,61

Foldseek 3Di:
DDWAFLVQWDFWPVWDQDVTKIWHFWAPTKSKGFDFQPAFWKKKKWWWWAFQDAWFWWFFFAQNDTRTDTHGRHHPRGIDIGIDGDHGGTGMGTTHGHPNGIDGIMGRTIDIGRPD

Radius of gyration: 12.93 Å; Cα contacts (8 Å, |Δi|>4): 357; chains: 1; bounding box: 27×37×23 Å